Protein 2JG0 (pdb70)

Structure (mmCIF, N/CA/C/O backbone):
data_2JG0
#
_entry.id   2JG0
#
_cell.length_a   49.184
_cell.length_b   101.719
_cell.length_c   102.509
_cell.angle_alpha   90.00
_cell.angle_beta   90.00
_cell.angle_gamma   90.00
#
_symmetry.space_group_name_H-M   'P 21 21 21'
#
loop_
_entity.id
_entity.type
_entity.pdbx_description
1 polymer 'PERIPLASMIC TREHALASE'
2 non-polymer 'N-[(3aS,4R,5S,6S,6aS)-4,5,6-trihydroxy-4-(hydroxymethyl)-4,5,6,6a-tetrahydro-3aH-cyclopenta[d][1,3]thiazol-2-yl]-alpha- D-glucopyranosylamine'
3 water water
#
loop_
_atom_site.group_PDB
_atom_site.id
_atom_site.type_symbol
_atom_site.label_atom_id
_atom_site.label_alt_id
_atom_site.label_comp_id
_atom_site.label_asym_id
_atom_site.label_entity_id
_atom_site.label_seq_id
_atom_site.pdbx_PDB_ins_code
_atom_site.Cartn_x
_atom_site.Cartn_y
_atom_site.Cartn_z
_atom_site.occupancy
_atom_site.B_iso_or_equiv
_atom_site.auth_seq_id
_atom_site.auth_comp_id
_atom_site.auth_asym_id
_atom_site.auth_atom_id
_atom_site.pdbx_PDB_model_num
ATOM 1 N N . PRO A 1 7 ? -0.458 58.170 7.030 1.00 25.05 37 PRO A N 1
ATOM 2 C CA . PRO A 1 7 ? 0.832 58.716 6.596 1.00 24.30 37 PRO A CA 1
ATOM 3 C C . PRO A 1 7 ? 1.357 58.022 5.335 1.00 22.84 37 PRO A C 1
ATOM 4 O O . PRO A 1 7 ? 1.556 56.783 5.353 1.00 23.99 37 PRO A O 1
ATOM 8 N N . GLN A 1 8 ? 1.546 58.779 4.246 1.00 20.37 38 GLN A N 1
ATOM 9 C CA . GLN A 1 8 ? 2.085 58.178 3.015 1.00 17.80 38 GLN A CA 1
ATOM 10 C C . GLN A 1 8 ? 3.590 58.324 3.006 1.00 15.27 38 GLN A C 1
ATOM 11 O O . GLN A 1 8 ? 4.097 59.420 3.201 1.00 14.81 38 GLN A O 1
ATOM 17 N N . PRO A 1 9 ? 4.305 57.227 2.729 1.00 11.80 39 PRO A N 1
ATOM 18 C CA . PRO A 1 9 ? 5.772 57.307 2.728 1.00 10.78 39 PRO A CA 1
ATOM 19 C C . PRO A 1 9 ? 6.252 58.279 1.656 1.00 9.30 39 PRO A C 1
ATOM 20 O O . PRO A 1 9 ? 5.537 58.537 0.694 1.00 8.92 39 PRO A O 1
ATOM 24 N N . PRO A 1 10 ? 7.466 58.827 1.812 1.00 8.62 40 PRO A N 1
ATOM 25 C CA . PRO A 1 10 ? 7.881 59.914 0.942 1.00 8.28 40 PRO A CA 1
ATOM 26 C C . PRO A 1 10 ? 7.913 59.606 -0.553 1.00 7.54 40 PRO A C 1
ATOM 27 O O . PRO A 1 10 ? 7.735 60.504 -1.345 1.00 8.62 40 PRO A O 1
ATOM 31 N N . ASP A 1 11 ? 8.166 58.368 -0.937 1.00 7.68 41 ASP A N 1
ATOM 32 C CA . ASP A 1 11 ? 8.215 58.014 -2.368 1.00 8.14 41 ASP A CA 1
ATOM 33 C C . ASP A 1 11 ? 6.849 58.140 -2.999 1.00 9.17 41 ASP A C 1
ATOM 34 O O . ASP A 1 11 ? 6.746 58.328 -4.206 1.00 10.38 41 ASP A O 1
ATOM 39 N N . ILE A 1 12 ? 5.813 58.016 -2.182 1.00 8.67 42 ILE A N 1
ATOM 40 C CA A ILE A 1 12 ? 4.433 58.162 -2.663 0.50 9.43 42 ILE A CA 1
ATOM 41 C CA B ILE A 1 12 ? 4.428 58.153 -2.643 0.50 9.09 42 ILE A CA 1
ATOM 42 C C . ILE A 1 12 ? 4.006 59.609 -2.524 1.00 9.23 42 ILE A C 1
ATOM 43 O O . ILE A 1 12 ? 3.537 60.206 -3.485 1.00 10.96 42 ILE A O 1
ATOM 52 N N . LEU A 1 13 ? 4.185 60.162 -1.333 1.00 9.68 43 LEU A N 1
ATOM 53 C CA . LEU A 1 13 ? 3.841 61.557 -1.045 1.00 9.67 43 LEU A CA 1
ATOM 54 C C . LEU A 1 13 ? 4.488 62.510 -2.029 1.00 10.74 43 LEU A C 1
ATOM 55 O O . LEU A 1 13 ? 3.857 63.458 -2.488 1.00 11.03 43 LEU A O 1
ATOM 60 N N . LEU A 1 14 ? 5.759 62.262 -2.351 1.00 10.77 44 LEU A N 1
ATOM 61 C CA . LEU A 1 14 ? 6.517 63.197 -3.194 1.00 12.26 44 LEU A CA 1
ATOM 62 C C . LEU A 1 14 ? 6.871 62.625 -4.569 1.00 12.75 44 LEU A C 1
ATOM 63 O O . LEU A 1 14 ? 7.644 63.235 -5.308 1.00 12.79 44 LEU A O 1
ATOM 68 N N . GLY A 1 15 ? 6.260 61.495 -4.909 1.00 13.45 45 GLY A N 1
ATOM 69 C CA . GLY A 1 15 ? 6.406 60.835 -6.201 1.00 14.43 45 GLY A CA 1
ATOM 70 C C . GLY A 1 15 ? 7.638 61.109 -7.034 1.00 14.72 45 GLY A C 1
ATOM 71 O O . GLY A 1 15 ? 8.762 60.834 -6.623 1.00 15.47 45 GLY A O 1
ATOM 72 N N . PRO A 1 16 ? 7.439 61.668 -8.242 1.00 14.30 46 PRO A N 1
ATOM 73 C CA . PRO A 1 16 ? 8.613 61.733 -9.116 1.00 13.95 46 PRO A CA 1
ATOM 74 C C . PRO A 1 16 ? 9.718 62.591 -8.541 1.00 12.74 46 PRO A C 1
ATOM 75 O O . PRO A 1 16 ? 10.911 62.377 -8.814 1.00 13.23 46 PRO A O 1
ATOM 79 N N . LEU A 1 17 ? 9.360 63.577 -7.735 1.00 10.83 47 LEU A N 1
ATOM 80 C CA . LEU A 1 17 ? 10.373 64.456 -7.185 1.00 10.21 47 LEU A CA 1
ATOM 81 C C . LEU A 1 17 ? 11.248 63.652 -6.217 1.00 9.07 47 LEU A C 1
ATOM 82 O O . LEU A 1 17 ? 12.456 63.811 -6.196 1.00 9.99 47 LEU A O 1
ATOM 87 N N . PHE A 1 18 ? 10.628 62.803 -5.410 1.00 8.34 48 PHE A N 1
ATOM 88 C CA . PHE A 1 18 ? 11.393 61.993 -4.472 1.00 8.24 48 PHE A CA 1
ATOM 89 C C . PHE A 1 18 ? 12.418 61.129 -5.200 1.00 7.72 48 PHE A C 1
ATOM 90 O O . PHE A 1 18 ? 13.605 61.121 -4.845 1.00 7.64 48 PHE A O 1
ATOM 98 N N . ASN A 1 19 ? 11.947 60.384 -6.198 1.00 8.38 49 ASN A N 1
ATOM 99 C CA . ASN A 1 19 ? 12.810 59.542 -7.001 1.00 8.56 49 ASN A CA 1
ATOM 100 C C . ASN A 1 19 ? 13.948 60.392 -7.596 1.00 8.34 49 ASN A C 1
ATOM 101 O O . ASN A 1 19 ? 15.129 60.007 -7.573 1.00 9.05 49 ASN A O 1
ATOM 106 N N . ASP A 1 20 ? 13.611 61.548 -8.141 1.00 8.89 50 ASP A N 1
ATOM 107 C CA . ASP A 1 20 ? 14.614 62.363 -8.803 1.00 9.27 50 ASP A CA 1
ATOM 108 C C . ASP A 1 20 ? 15.684 62.876 -7.848 1.00 8.67 50 ASP A C 1
ATOM 109 O O . ASP A 1 20 ? 16.861 62.855 -8.180 1.00 9.04 50 ASP A O 1
ATOM 114 N N . VAL A 1 21 ? 15.284 63.296 -6.642 1.00 8.73 51 VAL A N 1
ATOM 115 C CA . VAL A 1 21 ? 16.220 63.829 -5.651 1.00 8.01 51 VAL A CA 1
ATOM 116 C C . VAL A 1 21 ? 17.143 62.721 -5.132 1.00 7.61 51 VAL A C 1
ATOM 117 O O . VAL A 1 21 ? 18.355 62.912 -4.978 1.00 8.64 51 VAL A O 1
ATOM 121 N N . GLN A 1 22 ? 16.557 61.565 -4.855 1.00 7.38 52 GLN A N 1
ATOM 122 C CA . GLN A 1 22 ? 17.335 60.432 -4.424 1.00 6.54 52 GLN A CA 1
ATOM 123 C C . GLN A 1 22 ? 18.330 60.021 -5.493 1.00 7.59 52 GLN A C 1
ATOM 124 O O . GLN A 1 22 ? 19.547 59.912 -5.230 1.00 7.75 52 GLN A O 1
ATOM 130 N N . ASN A 1 23 ? 17.832 59.852 -6.711 1.00 8.11 53 ASN A N 1
ATOM 131 C CA . ASN A 1 23 ? 18.678 59.386 -7.805 1.00 8.73 53 ASN A CA 1
ATOM 132 C C . ASN A 1 23 ? 19.789 60.371 -8.113 1.00 8.26 53 ASN A C 1
ATOM 133 O O . ASN A 1 23 ? 20.852 59.961 -8.572 1.00 8.88 53 ASN A O 1
ATOM 138 N N . ALA A 1 24 ? 19.544 61.658 -7.872 1.00 8.67 54 ALA A N 1
ATOM 139 C CA . ALA A 1 24 ? 20.567 62.706 -8.077 1.00 8.90 54 ALA A CA 1
ATOM 140 C C . ALA A 1 24 ? 21.701 62.629 -7.044 1.00 9.42 54 ALA A C 1
ATOM 141 O O . ALA A 1 24 ? 22.744 63.262 -7.194 1.00 9.99 54 ALA A O 1
ATOM 143 N N . LYS A 1 25 ? 21.470 61.889 -5.966 1.00 10.06 55 LYS A N 1
ATOM 144 C CA . LYS A 1 25 ? 22.459 61.741 -4.884 1.00 11.13 55 LYS A CA 1
ATOM 145 C C . LYS A 1 25 ? 22.950 63.123 -4.392 1.00 10.86 55 LYS A C 1
ATOM 146 O O . LYS A 1 25 ? 24.142 63.356 -4.185 1.00 12.08 55 LYS A O 1
ATOM 152 N N . LEU A 1 26 ? 22.010 64.040 -4.225 1.00 10.76 56 LEU A N 1
ATOM 153 C CA . LEU A 1 26 ? 22.328 65.368 -3.689 1.00 11.09 56 LEU A CA 1
ATOM 154 C C . LEU A 1 26 ? 22.914 65.288 -2.292 1.00 11.57 56 LEU A C 1
ATOM 155 O O . LEU A 1 26 ? 23.684 66.149 -1.888 1.00 12.26 56 LEU A O 1
ATOM 160 N N . PHE A 1 27 ? 22.483 64.273 -1.547 1.00 10.73 57 PHE A N 1
ATOM 161 C CA . PHE A 1 27 ? 22.938 64.060 -0.196 1.00 11.08 57 PHE A CA 1
ATOM 162 C C . PHE A 1 27 ? 23.635 62.719 -0.090 1.00 10.93 57 PHE A C 1
ATOM 163 O O . PHE A 1 27 ? 23.195 61.742 -0.673 1.00 10.42 57 PHE A O 1
ATOM 171 N N . PRO A 1 28 ? 24.719 62.664 0.682 1.00 11.58 58 PRO A N 1
ATOM 172 C CA . PRO A 1 28 ? 25.504 61.432 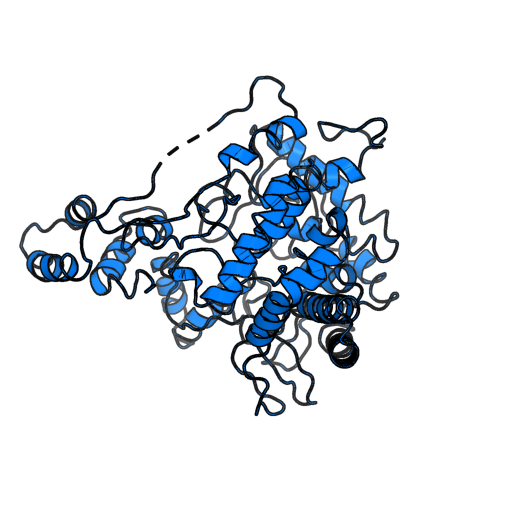0.743 1.00 10.94 58 PRO A CA 1
ATOM 173 C C . PRO A 1 28 ? 24.839 60.226 1.426 1.00 10.94 58 PRO A C 1
ATOM 174 O O . PRO A 1 28 ? 25.270 59.079 1.206 1.00 12.79 58 PRO A O 1
ATOM 178 N N . ASP A 1 29 ? 23.785 60.478 2.191 1.00 8.52 59 ASP A N 1
ATOM 179 C CA . ASP A 1 29 ? 22.988 59.429 2.807 1.00 7.25 59 ASP A CA 1
ATOM 180 C C . ASP A 1 29 ? 21.602 59.523 2.196 1.00 6.54 59 ASP A C 1
ATOM 181 O O . ASP A 1 29 ? 20.986 60.598 2.223 1.00 6.75 59 ASP A O 1
ATOM 186 N N . GLN A 1 30 ? 21.097 58.423 1.646 1.00 6.26 60 GLN A N 1
ATOM 187 C CA . GLN A 1 30 ? 19.734 58.396 1.108 1.00 5.84 60 GLN A CA 1
ATOM 188 C C . GLN A 1 30 ? 18.702 58.614 2.213 1.00 5.61 60 GLN A C 1
ATOM 189 O O . GLN A 1 30 ? 17.618 59.032 1.943 1.00 6.84 60 GLN A O 1
ATOM 195 N N . LYS A 1 31 ? 19.059 58.379 3.470 1.00 5.34 61 LYS A N 1
ATOM 196 C CA . LYS A 1 31 ? 18.081 58.609 4.524 1.00 6.52 61 LYS A CA 1
ATOM 197 C C . LYS A 1 31 ? 17.791 60.094 4.706 1.00 6.65 61 LYS A C 1
ATOM 198 O O . LYS A 1 31 ? 16.743 60.458 5.237 1.00 7.16 61 LYS A O 1
ATOM 204 N N . THR A 1 32 ? 18.727 60.947 4.290 1.00 6.49 62 THR A N 1
ATOM 205 C CA . THR A 1 32 ? 18.588 62.352 4.547 1.00 6.91 62 THR A CA 1
ATOM 206 C C . THR A 1 32 ? 17.330 62.907 3.910 1.00 6.99 62 THR A C 1
ATOM 207 O O . THR A 1 32 ? 16.527 63.551 4.580 1.00 8.20 62 THR A O 1
ATOM 211 N N . PHE A 1 33 ? 17.153 62.649 2.619 1.00 7.45 63 PHE A N 1
ATOM 212 C CA . PHE A 1 33 ? 15.981 63.214 1.965 1.00 6.91 63 PHE A CA 1
ATOM 213 C C . PHE A 1 33 ? 14.707 62.470 2.391 1.00 7.31 63 PHE A C 1
ATOM 214 O O . PHE A 1 33 ? 13.646 63.068 2.444 1.00 7.98 63 PHE A O 1
ATOM 222 N N . ALA A 1 34 ? 14.812 61.176 2.714 1.00 7.09 64 ALA A N 1
ATOM 223 C CA . ALA A 1 34 ? 13.657 60.467 3.297 1.00 7.13 64 ALA A CA 1
ATOM 224 C C . ALA A 1 34 ? 13.099 61.151 4.564 1.00 7.23 64 ALA A C 1
ATOM 225 O O . ALA A 1 34 ? 11.901 61.024 4.868 1.00 8.02 64 ALA A O 1
ATOM 227 N N . ASP A 1 35 ? 13.965 61.885 5.270 1.00 8.12 65 ASP A N 1
ATOM 228 C CA . ASP A 1 35 ? 13.601 62.627 6.470 1.00 8.23 65 ASP A CA 1
ATOM 229 C C . ASP A 1 35 ? 13.385 64.113 6.218 1.00 9.05 65 ASP A C 1
ATOM 230 O O . ASP A 1 35 ? 13.224 64.876 7.163 1.00 9.15 65 ASP A O 1
ATOM 235 N N . ALA A 1 36 ? 13.328 64.515 4.956 1.00 9.75 66 ALA A N 1
ATOM 236 C CA . ALA A 1 36 ? 13.067 65.918 4.647 1.00 10.98 66 ALA A CA 1
ATOM 237 C C . ALA A 1 36 ? 11.604 66.267 4.966 1.00 11.63 66 ALA A C 1
ATOM 238 O O . ALA A 1 36 ? 10.702 65.442 4.809 1.00 12.78 66 ALA A O 1
ATOM 240 N N . VAL A 1 37 ? 11.369 67.479 5.443 1.00 11.83 67 VAL A N 1
ATOM 241 C CA . VAL A 1 37 ? 10.008 67.926 5.684 1.00 12.18 67 VAL A CA 1
ATOM 242 C C . VAL A 1 37 ? 9.612 68.956 4.637 1.00 12.05 67 VAL A C 1
ATOM 243 O O . VAL A 1 37 ? 10.247 70.009 4.548 1.00 12.19 67 VAL A O 1
ATOM 247 N N . PRO A 1 38 ? 8.560 68.653 3.859 1.00 13.17 68 PRO A N 1
ATOM 248 C CA . PRO A 1 38 ? 8.097 69.642 2.886 1.00 13.66 68 PRO A CA 1
ATOM 249 C C . PRO A 1 38 ? 7.676 70.942 3.579 1.00 14.48 68 PRO A C 1
ATOM 250 O O . PRO A 1 38 ? 7.018 70.907 4.613 1.00 14.76 68 PRO A O 1
ATOM 254 N N . ASN A 1 39 ? 8.064 72.068 2.994 1.00 15.15 69 ASN A N 1
ATOM 255 C CA . ASN A 1 39 ? 7.714 73.392 3.523 1.00 16.30 69 ASN A CA 1
ATOM 256 C C . ASN A 1 39 ? 6.294 73.843 3.146 1.00 16.90 69 ASN A C 1
ATOM 257 O O . ASN A 1 39 ? 5.801 74.881 3.635 1.00 18.55 69 ASN A O 1
ATOM 262 N N . SER A 1 40 ? 5.648 73.087 2.270 1.00 16.25 70 SER A N 1
ATOM 263 C CA . SER A 1 40 ? 4.284 73.368 1.850 1.00 16.44 70 SER A CA 1
ATOM 264 C C . SER A 1 40 ? 3.664 72.096 1.302 1.00 15.81 70 SER A C 1
ATOM 265 O O . SER A 1 40 ? 4.335 71.052 1.221 1.00 15.30 70 SER A O 1
ATOM 268 N N . ASP A 1 41 ? 2.395 72.169 0.930 1.00 15.68 71 ASP A N 1
ATOM 269 C CA . ASP A 1 41 ? 1.639 71.017 0.481 1.00 16.36 71 ASP A CA 1
ATOM 270 C C . ASP A 1 41 ? 2.397 70.328 -0.641 1.00 15.43 71 ASP A C 1
ATOM 271 O O . ASP A 1 41 ? 2.672 70.940 -1.670 1.00 15.18 71 ASP A O 1
ATOM 276 N N . PRO A 1 42 ? 2.733 69.050 -0.451 1.00 14.65 72 PRO A N 1
ATOM 277 C CA . PRO A 1 42 ? 3.379 68.312 -1.519 1.00 14.68 72 PRO A CA 1
ATOM 278 C C . PRO A 1 42 ? 2.704 68.440 -2.882 1.00 14.68 72 PRO A C 1
ATOM 279 O O . PRO A 1 42 ? 3.399 68.461 -3.884 1.00 14.56 72 PRO A O 1
ATOM 283 N N . LEU A 1 43 ? 1.377 68.497 -2.940 1.00 15.01 73 LEU A N 1
ATOM 284 C CA . LEU A 1 43 ? 0.702 68.643 -4.244 1.00 16.30 73 LEU A CA 1
ATOM 285 C C . LEU A 1 43 ? 1.139 69.926 -4.956 1.00 16.57 73 LEU A C 1
ATOM 286 O O . LEU A 1 43 ? 1.316 69.931 -6.174 1.00 16.29 73 LEU A O 1
ATOM 291 N N A MET A 1 44 ? 1.301 71.005 -4.188 0.50 16.76 74 MET A N 1
ATOM 292 N N B MET A 1 44 ? 1.339 70.996 -4.197 0.50 16.34 74 MET A N 1
ATOM 293 C CA A MET A 1 44 ? 1.766 72.291 -4.723 0.50 17.37 74 MET A CA 1
ATOM 294 C CA B MET A 1 44 ? 1.758 72.278 -4.761 0.50 16.41 74 MET A CA 1
ATOM 295 C C A MET A 1 44 ? 3.204 72.157 -5.200 0.50 15.85 74 MET A C 1
ATOM 296 C C B MET A 1 44 ? 3.241 72.270 -5.137 0.50 15.51 74 MET A C 1
ATOM 297 O O A MET A 1 44 ? 3.531 72.578 -6.307 0.50 15.32 74 MET A O 1
ATOM 298 O O B MET A 1 44 ? 3.649 72.921 -6.096 0.50 15.18 74 MET A O 1
ATOM 307 N N . ILE A 1 45 ? 4.054 71.549 -4.368 1.00 14.93 75 ILE A N 1
ATOM 308 C CA . ILE A 1 45 ? 5.474 71.398 -4.702 1.00 13.59 75 ILE A CA 1
ATOM 309 C C . ILE A 1 45 ? 5.636 70.585 -5.994 1.00 12.55 75 ILE A C 1
ATOM 310 O O . ILE A 1 45 ? 6.392 70.964 -6.895 1.00 12.29 75 ILE A O 1
ATOM 315 N N . LEU A 1 46 ? 4.879 69.499 -6.102 1.00 12.53 76 LEU A N 1
ATOM 316 C CA . LEU A 1 46 ? 4.956 68.633 -7.268 1.00 13.23 76 LEU A CA 1
ATOM 317 C C . LEU A 1 46 ? 4.510 69.378 -8.534 1.00 13.06 76 LEU A C 1
ATOM 318 O O . LEU A 1 46 ? 5.084 69.182 -9.609 1.00 13.50 76 LEU A O 1
ATOM 323 N N . ALA A 1 47 ? 3.474 70.210 -8.424 1.00 13.46 77 ALA A N 1
ATOM 324 C CA . ALA A 1 47 ? 2.985 70.926 -9.605 1.00 13.29 77 ALA A CA 1
ATOM 325 C C . ALA A 1 47 ? 4.038 71.951 -10.041 1.00 13.51 77 ALA A C 1
ATOM 326 O O . ALA A 1 47 ? 4.298 72.140 -11.240 1.00 14.07 77 ALA A O 1
ATOM 328 N N . ASP A 1 48 ? 4.641 72.617 -9.068 1.00 13.58 78 ASP A N 1
ATOM 329 C CA . ASP A 1 48 ? 5.685 73.584 -9.326 1.00 14.34 78 ASP A CA 1
ATOM 330 C C . ASP A 1 48 ? 6.854 72.873 -9.994 1.00 14.00 78 ASP A C 1
ATOM 331 O O . ASP A 1 48 ? 7.361 73.290 -11.031 1.00 14.67 78 ASP A O 1
ATOM 336 N N . TYR A 1 49 ? 7.288 71.777 -9.394 1.00 13.67 79 TYR A N 1
ATOM 337 C CA . TYR A 1 49 ? 8.378 70.984 -9.973 1.00 13.01 79 TYR A CA 1
ATOM 338 C C . TYR A 1 49 ? 8.082 70.581 -11.429 1.00 13.73 79 TYR A C 1
ATOM 339 O O . TYR A 1 49 ? 8.951 70.656 -12.304 1.00 14.07 79 TYR A O 1
ATOM 348 N N . ARG A 1 50 ? 6.861 70.155 -11.700 1.00 13.71 80 ARG A N 1
ATOM 349 C CA . ARG A 1 50 ? 6.491 69.728 -13.058 1.00 13.55 80 ARG A CA 1
ATOM 350 C C . ARG A 1 50 ? 6.693 70.862 -14.043 1.00 14.43 80 ARG A C 1
ATOM 351 O O . ARG A 1 50 ? 7.087 70.624 -15.184 1.00 13.82 80 ARG A O 1
ATOM 359 N N . MET A 1 51 ? 6.424 72.086 -13.595 1.00 14.80 81 MET A N 1
ATOM 360 C CA . MET A 1 51 ? 6.560 73.280 -14.452 1.00 16.17 81 MET A CA 1
ATOM 361 C C . MET A 1 51 ? 8.007 73.634 -14.656 1.00 16.45 81 MET A C 1
ATOM 362 O O . MET A 1 51 ? 8.374 74.098 -15.728 1.00 17.73 81 MET A O 1
ATOM 367 N N . GLN A 1 52 ? 8.838 73.432 -13.632 1.00 16.40 82 GLN A N 1
ATOM 368 C CA . GLN A 1 52 ? 10.204 73.929 -13.678 1.00 16.29 82 GLN A CA 1
ATOM 369 C C . GLN A 1 52 ? 11.201 72.925 -14.221 1.00 16.11 82 GLN A C 1
ATOM 370 O O . GLN A 1 52 ? 12.207 73.331 -14.804 1.00 16.33 82 GLN A O 1
ATOM 376 N N . GLN A 1 53 ? 10.939 71.636 -14.046 1.00 16.19 83 GLN A N 1
ATOM 377 C CA . GLN A 1 53 ? 11.992 70.632 -14.198 1.00 16.40 83 GLN A CA 1
ATOM 378 C C . GLN A 1 53 ? 12.632 70.576 -15.590 1.00 16.96 83 GLN A C 1
ATOM 379 O O . GLN A 1 53 ? 13.822 70.302 -15.701 1.00 16.39 83 GLN A O 1
ATOM 385 N N . ASN A 1 54 ? 11.833 70.820 -16.630 1.00 17.70 84 ASN A N 1
ATOM 386 C CA . ASN A 1 54 ? 12.313 70.809 -18.012 1.00 18.69 84 ASN A CA 1
ATOM 387 C C . ASN A 1 54 ? 12.694 72.201 -18.517 1.00 19.34 84 ASN A C 1
ATOM 388 O O . ASN A 1 54 ? 12.993 72.370 -19.708 1.00 19.59 84 ASN A O 1
ATOM 393 N N . GLN A 1 55 ? 12.682 73.210 -17.648 1.00 19.57 85 GLN A N 1
ATOM 394 C CA . GLN A 1 55 ? 13.004 74.577 -18.079 1.00 21.21 85 GLN A CA 1
ATOM 395 C C . GLN A 1 55 ? 14.514 74.754 -18.114 1.00 21.85 85 GLN A C 1
ATOM 396 O O . GLN A 1 55 ? 15.238 74.138 -17.322 1.00 21.68 85 GLN A O 1
ATOM 402 N N . SER A 1 56 ? 14.996 75.590 -19.032 1.00 22.59 86 SER A N 1
ATOM 403 C CA . SER A 1 56 ? 16.426 75.814 -19.144 1.00 23.35 86 SER A CA 1
ATOM 404 C C . SER A 1 56 ? 16.956 76.428 -17.856 1.00 23.08 86 SER A C 1
ATOM 405 O O . SER A 1 56 ? 16.342 77.342 -17.304 1.00 23.48 86 SER A O 1
ATOM 408 N N . GLY A 1 57 ? 18.070 75.886 -17.365 1.00 23.06 87 GLY A N 1
ATOM 409 C CA . GLY A 1 57 ? 18.701 76.356 -16.134 1.00 22.38 87 GLY A CA 1
ATOM 410 C C . GLY A 1 57 ? 18.086 75.866 -14.821 1.00 22.28 87 GLY A C 1
ATOM 411 O O . GLY A 1 57 ? 18.489 76.320 -13.749 1.00 23.13 87 GLY A O 1
ATOM 412 N N . PHE A 1 58 ? 17.131 74.940 -14.877 1.00 21.08 88 PHE A N 1
ATOM 413 C CA . PHE A 1 58 ? 16.557 74.421 -13.627 1.00 20.00 88 PHE A CA 1
ATOM 414 C C . PHE A 1 58 ? 17.642 73.774 -12.772 1.00 20.04 88 PHE A C 1
ATOM 415 O O . PHE A 1 58 ? 18.426 72.976 -13.296 1.00 21.00 88 PHE A O 1
ATOM 423 N N . ASP A 1 59 ? 17.675 74.107 -11.478 1.00 19.71 89 ASP A N 1
ATOM 424 C CA . ASP A 1 59 ? 18.623 73.499 -10.528 1.00 19.53 89 ASP A CA 1
ATOM 425 C C . ASP A 1 59 ? 17.903 72.777 -9.385 1.00 17.93 89 ASP A C 1
ATOM 426 O O . ASP A 1 59 ? 17.320 73.420 -8.508 1.00 17.75 89 ASP A O 1
ATOM 431 N N . LEU A 1 60 ? 17.977 71.451 -9.420 1.00 16.63 90 LEU A N 1
ATOM 432 C CA . LEU A 1 60 ? 17.235 70.587 -8.499 1.00 15.70 90 LEU A CA 1
ATOM 433 C C . LEU A 1 60 ? 17.612 70.874 -7.056 1.00 15.59 90 LEU A C 1
ATOM 434 O O . LEU A 1 60 ? 16.756 70.918 -6.162 1.00 14.96 90 LEU A O 1
ATOM 439 N N . ARG A 1 61 ? 18.906 71.052 -6.806 1.00 16.26 91 ARG A N 1
ATOM 440 C CA . ARG A 1 61 ? 19.360 71.289 -5.450 1.00 17.19 91 ARG A CA 1
ATOM 441 C C . ARG A 1 61 ? 18.757 72.572 -4.877 1.00 17.15 91 ARG A C 1
ATOM 442 O O . ARG A 1 61 ? 18.296 72.590 -3.736 1.00 17.08 91 ARG A O 1
ATOM 450 N N . HIS A 1 62 ? 18.747 73.644 -5.674 1.00 17.24 92 HIS A N 1
ATOM 451 C CA . HIS A 1 62 ? 18.124 74.888 -5.224 1.00 17.94 92 HIS A CA 1
ATOM 452 C C . HIS A 1 62 ? 16.621 74.683 -4.977 1.00 16.54 92 HIS A C 1
ATOM 453 O O . HIS A 1 62 ? 16.075 75.169 -3.986 1.00 16.95 92 HIS A O 1
ATOM 460 N N . PHE A 1 63 ? 15.964 73.926 -5.855 1.00 15.63 93 PHE A N 1
ATOM 461 C CA . PHE A 1 63 ? 14.544 73.656 -5.696 1.00 14.80 93 PHE A CA 1
ATOM 462 C C . PHE A 1 63 ? 14.283 72.915 -4.374 1.00 14.94 93 PHE A C 1
ATOM 463 O O . PHE A 1 63 ? 13.349 73.226 -3.631 1.00 15.13 93 PHE A O 1
ATOM 471 N N . VAL A 1 64 ? 15.142 71.949 -4.065 1.00 14.52 94 VAL A N 1
ATOM 472 C CA . VAL A 1 64 ? 15.029 71.243 -2.790 1.00 14.81 94 VAL A CA 1
ATOM 473 C C . VAL A 1 64 ? 15.256 72.166 -1.576 1.00 15.29 94 VAL A C 1
ATOM 474 O O . VAL A 1 64 ? 14.480 72.165 -0.608 1.00 14.89 94 VAL A O 1
ATOM 478 N N . ASN A 1 65 ? 16.303 72.985 -1.642 1.00 16.72 95 ASN A N 1
ATOM 479 C CA . ASN A 1 65 ? 16.608 73.922 -0.542 1.00 18.11 95 ASN A CA 1
ATOM 480 C C . ASN A 1 65 ? 15.460 74.867 -0.225 1.00 17.85 95 ASN A C 1
ATOM 481 O O . ASN A 1 65 ? 15.206 75.171 0.921 1.00 18.59 95 ASN A O 1
ATOM 486 N N . VAL A 1 66 ? 14.757 75.312 -1.257 1.00 17.37 96 VAL A N 1
ATOM 487 C CA A VAL A 1 66 ? 13.585 76.174 -1.123 0.50 17.38 96 VAL A CA 1
ATOM 488 C CA B VAL A 1 66 ? 13.625 76.191 -1.010 0.50 17.53 96 VAL A CA 1
ATOM 489 C C . VAL A 1 66 ? 12.414 75.402 -0.505 1.00 17.13 96 VAL A C 1
ATOM 490 O O . VAL A 1 66 ? 11.744 75.846 0.455 1.00 19.78 96 VAL A O 1
ATOM 497 N N . ASN A 1 67 ? 12.168 74.225 -1.049 1.00 16.22 97 ASN A N 1
ATOM 498 C CA . ASN A 1 67 ? 10.927 73.550 -0.736 1.00 14.77 97 ASN A CA 1
ATOM 499 C C . ASN A 1 67 ? 10.907 72.586 0.469 1.00 14.59 97 ASN A C 1
ATOM 500 O O . ASN A 1 67 ? 9.836 72.134 0.856 1.00 14.05 97 ASN A O 1
ATOM 505 N N . PHE A 1 68 ? 12.064 72.298 1.063 1.00 14.64 98 PHE A N 1
ATOM 506 C CA . PHE A 1 68 ? 12.163 71.313 2.156 1.00 14.50 98 PHE A CA 1
ATOM 507 C C . PHE A 1 68 ? 13.080 71.796 3.258 1.00 14.81 98 PHE A C 1
ATOM 508 O O . PHE A 1 68 ? 14.045 72.507 3.004 1.00 15.23 98 PHE A O 1
ATOM 516 N N . THR A 1 69 ? 12.805 71.326 4.471 1.00 15.37 99 THR A N 1
ATOM 517 C CA . THR A 1 69 ? 13.689 71.474 5.598 1.00 16.00 99 THR A CA 1
ATOM 518 C C . THR A 1 69 ? 14.349 70.124 5.826 1.00 15.67 99 THR A C 1
ATOM 519 O O . THR A 1 69 ? 13.663 69.113 5.959 1.00 14.85 99 THR A O 1
ATOM 523 N N . LEU A 1 70 ? 15.673 70.127 5.867 1.00 16.00 100 LEU A N 1
ATOM 524 C CA . LEU A 1 70 ? 16.453 68.894 5.963 1.00 16.77 100 LEU A CA 1
ATOM 525 C C . LEU A 1 70 ? 16.853 68.661 7.425 1.00 16.77 100 LEU A C 1
ATOM 526 O O . LEU A 1 70 ? 16.915 69.606 8.210 1.00 16.46 100 LEU A O 1
ATOM 531 N N . PRO A 1 71 ? 17.101 67.395 7.810 1.00 17.22 101 PRO A N 1
ATOM 532 C CA . PRO A 1 71 ? 17.464 67.171 9.205 1.00 18.59 101 PRO A CA 1
ATOM 533 C C . PRO A 1 71 ? 18.738 67.894 9.670 1.00 19.91 101 PRO A C 1
ATOM 534 O O . PRO A 1 71 ? 19.675 68.085 8.888 1.00 19.92 101 PRO A O 1
ATOM 538 N N . LYS A 1 72 ? 18.741 68.295 10.942 1.00 21.88 102 LYS A N 1
ATOM 539 C CA . LYS A 1 72 ? 19.834 69.071 11.525 1.00 23.39 102 LYS A CA 1
ATOM 540 C C . LYS A 1 72 ? 21.075 68.216 11.756 1.00 24.22 102 LYS A C 1
ATOM 541 O O . LYS A 1 72 ? 20.981 66.994 11.831 1.00 25.56 102 LYS A O 1
ATOM 543 N N . TYR A 1 77 ? 29.489 65.388 20.854 1.00 27.35 107 TYR A N 1
ATOM 544 C CA . TYR A 1 77 ? 29.917 65.636 22.233 1.00 27.43 107 TYR A CA 1
ATOM 545 C C . TYR A 1 77 ? 31.124 64.823 22.650 1.00 26.39 107 TYR A C 1
ATOM 546 O O . TYR A 1 77 ? 31.374 63.731 22.139 1.00 26.26 107 TYR A O 1
ATOM 555 N N . VAL A 1 78 ? 31.840 65.358 23.629 1.00 25.00 108 VAL A N 1
ATOM 556 C CA . VAL A 1 78 ? 33.042 64.738 24.150 1.00 24.18 108 VAL A CA 1
ATOM 557 C C . VAL A 1 78 ? 32.905 64.655 25.668 1.00 23.34 108 VAL A C 1
ATOM 558 O O . VAL A 1 78 ? 32.507 65.636 26.303 1.00 24.08 108 VAL A O 1
ATOM 562 N N . PRO A 1 79 ? 33.190 63.477 26.256 1.00 21.86 109 PRO A N 1
ATOM 563 C CA . PRO A 1 79 ? 33.087 63.352 27.702 1.00 20.84 109 PRO A CA 1
ATOM 564 C C . PRO A 1 79 ? 34.099 64.250 28.400 1.00 20.30 109 PRO A C 1
ATOM 565 O O . PRO A 1 79 ? 35.177 64.508 27.860 1.00 19.80 109 PRO A O 1
ATOM 569 N N . PRO A 1 80 ? 33.750 64.739 29.590 1.00 19.09 110 PRO A N 1
ATOM 570 C CA . PRO A 1 80 ? 34.766 65.449 30.341 1.00 19.07 110 PRO A CA 1
ATOM 571 C C . PRO A 1 80 ? 35.924 64.530 30.746 1.00 19.07 110 PRO A C 1
ATOM 572 O O . PRO A 1 80 ? 35.799 63.304 30.736 1.00 18.96 110 PRO A O 1
ATOM 576 N N . GLU A 1 81 ? 37.043 65.136 31.098 1.00 19.33 111 GLU A N 1
ATOM 577 C CA . GLU A 1 81 ? 38.268 64.404 31.365 1.00 20.10 111 GLU A CA 1
ATOM 578 C C . GLU A 1 81 ? 38.066 63.346 32.451 1.00 20.26 111 GLU A C 1
ATOM 579 O O . GLU A 1 81 ? 37.589 63.646 33.552 1.00 20.92 111 GLU A O 1
ATOM 582 N N . GLY A 1 82 ? 38.408 62.102 32.111 1.00 20.21 112 GLY A N 1
ATOM 583 C CA . GLY A 1 82 ? 38.321 60.995 33.048 1.00 19.71 112 GLY A CA 1
ATOM 584 C C . GLY A 1 82 ? 36.922 60.483 33.352 1.00 19.17 112 GLY A C 1
ATOM 585 O O . GLY A 1 82 ? 36.733 59.703 34.303 1.00 19.41 112 GLY A O 1
ATOM 586 N N . GLN A 1 83 ? 35.927 60.892 32.562 1.00 17.05 113 GLN A N 1
ATOM 587 C CA . GLN A 1 83 ? 34.582 60.390 32.792 1.00 16.20 113 GLN A CA 1
ATOM 588 C C . GLN A 1 83 ? 34.545 58.882 32.541 1.00 14.13 113 GLN A C 1
ATOM 589 O O . GLN A 1 83 ? 35.032 58.382 31.514 1.00 13.67 113 GLN A O 1
ATOM 595 N N . SER A 1 84 ? 33.986 58.181 33.510 1.00 12.59 114 SER A N 1
ATOM 596 C CA . SER A 1 84 ? 33.896 56.732 33.424 1.00 12.12 114 SER A CA 1
ATOM 597 C C . SER A 1 84 ? 32.893 56.312 32.365 1.00 12.16 114 SER A C 1
ATOM 598 O O . SER A 1 84 ? 32.012 57.076 31.950 1.00 11.67 114 SER A O 1
ATOM 601 N N . LEU A 1 85 ? 33.039 55.064 31.944 1.00 10.82 115 LEU A N 1
ATOM 602 C CA . LEU A 1 85 ? 32.083 54.467 31.022 1.00 10.04 115 LEU A CA 1
ATOM 603 C C . LEU A 1 85 ? 30.644 54.571 31.531 1.00 10.02 115 LEU A C 1
ATOM 604 O O . LEU A 1 85 ? 29.753 55.014 30.803 1.00 9.44 115 LEU A O 1
ATOM 609 N N . ARG A 1 86 ? 30.423 54.190 32.785 1.00 11.09 116 ARG A N 1
ATOM 610 C CA . ARG A 1 86 ? 29.076 54.219 33.355 1.00 11.66 116 ARG A CA 1
ATOM 611 C C . ARG A 1 86 ? 28.510 55.639 33.355 1.00 12.33 116 ARG A C 1
ATOM 612 O O . ARG A 1 86 ? 27.352 55.855 32.956 1.00 10.89 116 ARG A O 1
ATOM 620 N N . GLU A 1 87 ? 29.317 56.585 33.823 1.00 13.42 117 GLU A N 1
ATOM 621 C CA . GLU A 1 87 ? 28.895 57.994 33.881 1.00 15.78 117 GLU A CA 1
ATOM 622 C C . GLU A 1 87 ? 28.561 58.534 32.503 1.00 14.37 117 GLU A C 1
ATOM 623 O O . GLU A 1 87 ? 27.566 59.256 32.339 1.00 14.42 117 GLU A O 1
ATOM 629 N N . HIS A 1 88 ? 29.400 58.205 31.522 1.00 13.20 118 HIS A N 1
ATOM 630 C CA . HIS A 1 88 ? 29.177 58.625 30.137 1.00 12.52 118 HIS A CA 1
ATOM 631 C C . HIS A 1 88 ? 27.832 58.116 29.639 1.00 11.68 118 HIS A C 1
ATOM 632 O O . HIS A 1 88 ? 26.986 58.893 29.134 1.00 11.02 118 HIS A O 1
ATOM 639 N N . ILE A 1 89 ? 27.614 56.813 29.800 1.00 10.65 119 ILE A N 1
ATOM 640 C CA . ILE A 1 89 ? 26.337 56.234 29.425 1.00 9.36 119 ILE A CA 1
ATOM 641 C C . ILE A 1 89 ? 25.148 56.942 30.104 1.00 9.93 119 ILE A C 1
ATOM 642 O O . ILE A 1 89 ? 24.184 57.301 29.448 1.00 9.57 119 ILE A O 1
ATOM 647 N N . ASP A 1 90 ? 25.184 57.121 31.418 1.00 10.59 120 ASP A N 1
ATOM 648 C CA A ASP A 1 90 ? 24.078 57.773 32.138 0.50 11.41 120 ASP A CA 1
ATOM 649 C CA B ASP A 1 90 ? 24.016 57.729 32.077 0.50 10.82 120 ASP A CA 1
ATOM 650 C C . ASP A 1 90 ? 23.833 59.179 31.597 1.00 11.99 120 ASP A C 1
ATOM 651 O O . ASP A 1 90 ? 22.682 59.645 31.431 1.00 12.98 120 ASP A O 1
ATOM 660 N N . GLY A 1 91 ? 24.931 59.865 31.324 1.00 12.80 121 GLY A N 1
ATOM 661 C CA . GLY A 1 91 ? 24.857 61.236 30.853 1.00 13.69 121 GLY A CA 1
ATOM 662 C C . GLY A 1 91 ? 24.317 61.368 29.451 1.00 14.39 121 GLY A C 1
ATOM 663 O O . GLY A 1 91 ? 23.817 62.437 29.084 1.00 16.08 121 GLY A O 1
ATOM 664 N N . LEU A 1 92 ? 24.427 60.309 28.653 1.00 14.41 122 LEU A N 1
ATOM 665 C CA . LEU A 1 92 ? 23.997 60.356 27.258 1.00 14.65 122 LEU A CA 1
ATOM 666 C C . LEU A 1 92 ? 22.509 60.135 27.081 1.00 13.61 122 LEU A C 1
ATOM 667 O O . LEU A 1 92 ? 21.969 60.455 26.030 1.00 14.00 122 LEU A O 1
ATOM 672 N N . TRP A 1 93 ? 21.817 59.579 28.061 1.00 12.71 123 TRP A N 1
ATOM 673 C CA . TRP A 1 93 ? 20.414 59.320 27.831 1.00 12.59 123 TRP A CA 1
ATOM 674 C C . TRP A 1 93 ? 19.645 60.564 27.350 1.00 12.71 123 TRP A C 1
ATOM 675 O O . TRP A 1 93 ? 18.866 60.465 26.418 1.00 12.58 123 TRP A O 1
ATOM 686 N N . PRO A 1 94 ? 19.814 61.724 28.016 1.00 12.92 124 PRO A N 1
ATOM 687 C CA . PRO A 1 94 ? 19.056 62.884 27.542 1.00 13.48 124 PRO A CA 1
ATOM 688 C C . PRO A 1 94 ? 19.421 63.309 26.124 1.00 13.10 124 PRO A C 1
ATOM 689 O O . PRO A 1 94 ? 18.564 63.769 25.382 1.00 13.75 124 PRO A O 1
ATOM 693 N N . VAL A 1 95 ? 20.680 63.127 25.752 1.00 13.48 125 VAL A N 1
ATOM 694 C CA . VAL A 1 95 ? 21.166 63.438 24.417 1.00 13.83 125 VAL A CA 1
ATOM 695 C C . VAL A 1 95 ? 20.471 62.580 23.376 1.00 12.33 125 VAL A C 1
ATOM 696 O O . VAL A 1 95 ? 20.226 63.031 22.258 1.00 12.84 125 VAL A O 1
ATOM 700 N N . LEU A 1 96 ? 20.193 61.330 23.753 1.00 10.71 126 LEU A N 1
ATOM 701 C CA . LEU A 1 96 ? 19.546 60.379 22.842 1.00 9.72 126 LEU A CA 1
ATOM 702 C C . LEU A 1 96 ? 18.034 60.409 22.927 1.00 9.94 126 LEU A C 1
ATOM 703 O O . LEU A 1 96 ? 17.382 59.655 22.247 1.00 9.35 126 LEU A O 1
ATOM 708 N N . THR A 1 97 ? 17.471 61.284 23.751 1.00 9.34 127 THR A N 1
ATOM 709 C CA . THR A 1 97 ? 16.039 61.329 23.973 1.00 10.22 127 THR A CA 1
ATOM 710 C C . THR A 1 97 ? 15.411 62.385 23.085 1.00 10.86 127 THR A C 1
ATOM 711 O O . THR A 1 97 ? 15.942 63.509 22.959 1.00 11.45 127 THR A O 1
ATOM 715 N N . ARG A 1 98 ? 14.274 62.028 22.484 1.00 12.26 128 ARG A N 1
ATOM 716 C CA . ARG A 1 98 ? 13.517 62.910 21.599 1.00 14.59 128 ARG A CA 1
ATOM 717 C C . ARG A 1 98 ? 12.059 62.939 22.062 1.00 15.23 128 ARG A C 1
ATOM 718 O O . ARG A 1 98 ? 11.559 61.979 22.644 1.00 14.47 128 ARG A O 1
ATOM 726 N N . SER A 1 99 ? 11.381 64.066 21.843 1.00 17.32 129 SER A N 1
ATOM 727 C CA . SER A 1 99 ? 9.974 64.253 22.271 1.00 18.55 129 SER A CA 1
ATOM 728 C C . SER A 1 99 ? 9.222 64.845 21.102 1.00 19.84 129 SER A C 1
ATOM 729 O O . SER A 1 99 ? 9.413 66.020 20.831 1.00 20.40 129 SER A O 1
ATOM 732 N N . THR A 1 100 ? 8.429 64.027 20.386 1.00 20.16 130 THR A N 1
ATOM 733 C CA . THR A 1 100 ? 7.631 64.458 19.235 1.00 20.40 130 THR A CA 1
ATOM 734 C C . THR A 1 100 ? 6.193 64.023 19.426 1.00 20.71 130 THR A C 1
ATOM 735 O O . THR A 1 100 ? 5.738 63.061 18.796 1.00 16.78 130 THR A O 1
ATOM 739 N N . GLU A 1 101 ? 5.490 64.740 20.305 1.00 22.28 131 GLU A N 1
ATOM 740 C CA A GLU A 1 101 ? 4.057 64.531 20.526 0.50 23.34 131 GLU A CA 1
ATOM 741 C CA B GLU A 1 101 ? 4.061 64.503 20.516 0.50 23.45 131 GLU A CA 1
ATOM 742 C C . GLU A 1 101 ? 3.266 64.916 19.280 1.00 23.98 131 GLU A C 1
ATOM 743 O O . GLU A 1 101 ? 2.220 64.339 18.992 1.00 24.77 131 GLU A O 1
ATOM 754 N N . ASN A 1 102 ? 3.749 65.942 18.582 1.00 25.50 132 ASN A N 1
ATOM 755 C CA . ASN A 1 102 ? 3.177 66.382 17.316 1.00 26.48 132 ASN A CA 1
ATOM 756 C C . ASN A 1 102 ? 4.333 66.607 16.371 1.00 26.94 132 ASN A C 1
ATOM 757 O O . ASN A 1 102 ? 5.474 66.805 16.805 1.00 27.31 132 ASN A O 1
ATOM 762 N N . THR A 1 103 ? 4.039 66.582 15.081 1.00 27.27 133 THR A N 1
ATOM 763 C CA A THR A 1 103 ? 5.031 66.795 14.037 0.50 27.45 133 THR A CA 1
ATOM 764 C CA B THR A 1 103 ? 5.058 66.877 14.091 0.50 27.68 133 THR A CA 1
ATOM 765 C C . THR A 1 103 ? 4.492 67.839 13.065 1.00 27.55 133 THR A C 1
ATOM 766 O O . THR A 1 103 ? 3.269 68.009 12.961 1.00 28.08 133 THR A O 1
ATOM 773 N N . GLU A 1 104 ? 5.385 68.507 12.337 1.00 27.23 134 GLU A N 1
ATOM 774 C CA . GLU A 1 104 ? 4.936 69.412 11.283 1.00 26.69 134 GLU A CA 1
ATOM 775 C C . GLU A 1 104 ? 4.209 68.593 10.241 1.00 25.19 134 GLU A C 1
ATOM 776 O O . GLU A 1 104 ? 4.370 67.374 10.150 1.00 24.41 134 GLU A O 1
ATOM 782 N N . LYS A 1 105 ? 3.390 69.266 9.448 1.00 23.71 135 LYS A N 1
ATOM 783 C CA . LYS A 1 105 ? 2.645 68.566 8.437 1.00 22.15 135 LYS A CA 1
ATOM 784 C C . LYS A 1 105 ? 3.643 68.003 7.401 1.00 20.01 135 LYS A C 1
ATOM 785 O O . LYS A 1 105 ? 4.667 68.637 7.059 1.00 20.53 135 LYS A O 1
ATOM 788 N N . TRP A 1 106 ? 3.346 66.787 6.972 1.00 17.56 136 TRP A N 1
ATOM 789 C CA . TRP A 1 106 ? 4.073 66.054 5.933 1.00 15.93 136 TRP A CA 1
ATOM 790 C C . TRP A 1 106 ? 5.467 65.557 6.340 1.00 13.90 136 TRP A C 1
ATOM 791 O O . TRP A 1 106 ? 6.217 65.098 5.497 1.00 13.11 136 TRP A O 1
ATOM 802 N N . ASP A 1 107 ? 5.790 65.642 7.630 1.00 12.35 137 ASP A N 1
ATOM 803 C CA . ASP A 1 107 ? 6.991 65.033 8.179 1.00 11.30 137 ASP A CA 1
ATOM 804 C C . 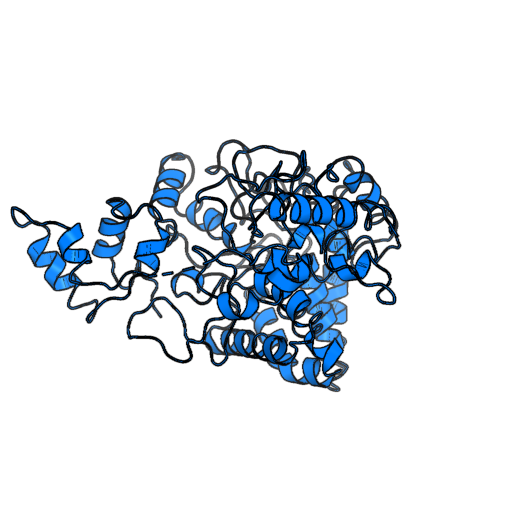ASP A 1 107 ? 6.837 63.541 8.061 1.00 10.06 137 ASP A C 1
ATOM 805 O O . ASP A 1 107 ? 5.765 62.996 8.271 1.00 11.40 137 ASP A O 1
ATOM 810 N N . SER A 1 108 ? 7.927 62.869 7.732 1.00 8.66 138 SER A N 1
ATOM 811 C CA . SER A 1 108 ? 7.920 61.414 7.758 1.00 8.52 138 SER A CA 1
ATOM 812 C C . SER A 1 108 ? 8.015 60.852 9.165 1.00 7.92 138 SER A C 1
ATOM 813 O O . SER A 1 108 ? 7.668 59.690 9.395 1.00 7.48 138 SER A O 1
ATOM 816 N N . LEU A 1 109 ? 8.491 61.660 10.105 1.00 8.24 139 LEU A N 1
ATOM 817 C CA . LEU A 1 109 ? 8.469 61.263 11.525 1.00 8.73 139 LEU A CA 1
ATOM 818 C C . LEU A 1 109 ? 7.042 61.137 12.043 1.00 8.77 139 LEU A C 1
ATOM 819 O O . LEU A 1 109 ? 6.215 62.033 11.817 1.00 11.39 139 LEU A O 1
ATOM 824 N N . LEU A 1 110 ? 6.752 60.005 12.695 1.00 8.18 140 LEU A N 1
ATOM 825 C CA . LEU A 1 110 ? 5.419 59.723 13.220 1.00 8.55 140 LEU A CA 1
ATOM 826 C C . LEU A 1 110 ? 5.332 60.104 14.698 1.00 9.05 140 LEU A C 1
ATOM 827 O O . LEU A 1 110 ? 6.231 59.824 15.455 1.00 9.17 140 LEU A O 1
ATOM 832 N N . PRO A 1 111 ? 4.242 60.766 15.103 1.00 9.61 141 PRO A N 1
ATOM 833 C CA . PRO A 1 111 ? 4.143 61.244 16.475 1.00 9.41 141 PRO A CA 1
ATOM 834 C C . PRO A 1 111 ? 4.032 60.120 17.494 1.00 10.10 141 PRO A C 1
ATOM 835 O O . PRO A 1 111 ? 3.469 59.077 17.196 1.00 10.93 141 PRO A O 1
ATOM 839 N N . LEU A 1 112 ? 4.565 60.345 18.691 1.00 9.39 142 LEU A N 1
ATOM 840 C CA . LEU A 1 112 ? 4.469 59.371 19.777 1.00 9.14 142 LEU A CA 1
ATOM 841 C C . LEU A 1 112 ? 4.052 60.160 21.010 1.00 8.59 142 LEU A C 1
ATOM 842 O O . LEU A 1 112 ? 4.460 61.301 21.161 1.00 8.64 142 LEU A O 1
ATOM 847 N N . PRO A 1 113 ? 3.268 59.550 21.895 1.00 9.40 143 PRO A N 1
ATOM 848 C CA . PRO A 1 113 ? 2.783 60.322 23.053 1.00 9.09 143 PRO A CA 1
ATOM 849 C C . PRO A 1 113 ? 3.808 60.668 24.151 1.00 9.77 143 PRO A C 1
ATOM 850 O O . PRO A 1 113 ? 3.616 61.657 24.866 1.00 11.47 143 PRO A O 1
ATOM 854 N N . GLU A 1 114 ? 4.880 59.884 24.264 1.00 9.22 144 GLU A N 1
ATOM 855 C CA . GLU A 1 114 ? 5.887 60.112 25.300 1.00 9.80 144 GLU A CA 1
ATOM 856 C C . GLU A 1 114 ? 7.282 60.236 24.700 1.00 9.86 144 GLU A C 1
ATOM 857 O O . GLU A 1 114 ? 7.499 59.841 23.559 1.00 8.38 144 GLU A O 1
ATOM 863 N N . PRO A 1 115 ? 8.219 60.830 25.449 1.00 10.20 145 PRO A N 1
ATOM 864 C CA . PRO A 1 115 ? 9.593 60.923 24.967 1.00 9.95 145 PRO A CA 1
ATOM 865 C C . PRO A 1 115 ? 10.164 59.511 24.761 1.00 9.26 145 PRO A C 1
ATOM 866 O O . PRO A 1 115 ? 9.686 58.563 25.383 1.00 9.80 145 PRO A O 1
ATOM 870 N N . TYR A 1 116 ? 11.170 59.414 23.906 1.00 8.55 146 TYR A N 1
ATOM 871 C CA . TYR A 1 116 ? 11.787 58.139 23.568 1.00 8.19 146 TYR A CA 1
ATOM 872 C C . TYR A 1 116 ? 13.263 58.277 23.306 1.00 8.01 146 TYR A C 1
ATOM 873 O O . TYR A 1 116 ? 13.737 59.345 22.941 1.00 9.17 146 TYR A O 1
ATOM 882 N N . VAL A 1 117 ? 13.984 57.179 23.490 1.00 7.27 147 VAL A N 1
ATOM 883 C CA . VAL A 1 117 ? 15.414 57.121 23.207 1.00 7.58 147 VAL A CA 1
ATOM 884 C C . VAL A 1 117 ? 15.610 56.567 21.816 1.00 7.83 147 VAL A C 1
ATOM 885 O O . VAL A 1 117 ? 15.016 55.542 21.479 1.00 8.23 147 VAL A O 1
ATOM 889 N N . VAL A 1 118 ? 16.430 57.247 21.025 1.00 6.89 148 VAL A N 1
ATOM 890 C CA . VAL A 1 118 ? 16.774 56.835 19.676 1.00 6.77 148 VAL A CA 1
ATOM 891 C C . VAL A 1 118 ? 18.187 56.255 19.708 1.00 6.92 148 VAL A C 1
ATOM 892 O O . VAL A 1 118 ? 18.945 56.508 20.655 1.00 7.05 148 VAL A O 1
ATOM 896 N N . PRO A 1 119 ? 18.562 55.445 18.701 1.00 5.65 149 PRO A N 1
ATOM 897 C CA . PRO A 1 119 ? 19.908 54.824 18.767 1.00 5.68 149 PRO A CA 1
ATOM 898 C C . PRO A 1 119 ? 21.055 55.799 18.711 1.00 6.46 149 PRO A C 1
ATOM 899 O O . PRO A 1 119 ? 22.037 55.600 19.405 1.00 5.85 149 PRO A O 1
ATOM 903 N N . GLY A 1 120 ? 20.952 56.845 17.888 1.00 6.59 150 GLY A N 1
ATOM 904 C CA . GLY A 1 120 ? 22.074 57.773 17.685 1.00 6.71 150 GLY A CA 1
ATOM 905 C C . GLY A 1 120 ? 22.365 58.002 16.214 1.00 6.82 150 GLY A C 1
ATOM 906 O O . GLY A 1 120 ? 21.986 57.203 15.345 1.00 7.12 150 GLY A O 1
ATOM 907 N N . GLY A 1 121 ? 23.060 59.092 15.927 1.00 6.93 151 GLY A N 1
ATOM 908 C CA . GLY A 1 121 ? 23.555 59.321 14.575 1.00 6.50 151 GLY A CA 1
ATOM 909 C C . GLY A 1 121 ? 22.412 59.498 13.598 1.00 7.49 151 GLY A C 1
ATOM 910 O O . GLY A 1 121 ? 21.449 60.218 13.883 1.00 8.07 151 GLY A O 1
ATOM 911 N N . ARG A 1 122 ? 22.506 58.825 12.458 1.00 6.56 152 ARG A N 1
ATOM 912 C CA . ARG A 1 122 ? 21.460 58.912 11.439 1.00 5.85 152 ARG A CA 1
ATOM 913 C C . ARG A 1 122 ? 20.118 58.325 11.898 1.00 6.27 152 ARG A C 1
ATOM 914 O O . ARG A 1 122 ? 19.099 58.503 11.223 1.00 6.89 152 ARG A O 1
ATOM 922 N N . PHE A 1 123 ? 20.131 57.592 13.008 1.00 5.62 153 PHE A N 1
ATOM 923 C CA . PHE A 1 123 ? 18.936 56.950 13.515 1.00 5.96 153 PHE A CA 1
ATOM 924 C C . PHE A 1 123 ? 18.296 57.927 14.474 1.00 6.95 153 PHE A C 1
ATOM 925 O O . PHE A 1 123 ? 18.592 57.947 15.690 1.00 9.04 153 PHE A O 1
ATOM 933 N N . ARG A 1 124 ? 17.434 58.744 13.882 1.00 8.24 154 ARG A N 1
ATOM 934 C CA . ARG A 1 124 ? 16.815 59.892 14.559 1.00 9.62 154 ARG A CA 1
ATOM 935 C C . ARG A 1 124 ? 15.320 59.648 14.740 1.00 8.54 154 ARG A C 1
ATOM 936 O O . ARG A 1 124 ? 14.500 60.527 14.634 1.00 10.52 154 ARG A O 1
ATOM 944 N N . GLU A 1 125 ? 15.004 58.411 15.083 1.00 6.04 155 GLU A N 1
ATOM 945 C CA . GLU A 1 125 ? 13.663 57.965 15.363 1.00 5.84 155 GLU A CA 1
ATOM 946 C C . GLU A 1 125 ? 13.827 56.745 16.258 1.00 5.62 155 GLU A C 1
ATOM 947 O O . GLU A 1 125 ? 14.921 56.205 16.372 1.00 5.78 155 GLU A O 1
ATOM 953 N N . VAL A 1 126 ? 12.747 56.328 16.909 1.00 6.01 156 VAL A N 1
ATOM 954 C CA . VAL A 1 126 ? 12.788 55.157 17.761 1.00 6.51 156 VAL A CA 1
ATOM 955 C C . VAL A 1 126 ? 12.813 53.938 16.864 1.00 6.49 156 VAL A C 1
ATOM 956 O O . VAL A 1 126 ? 12.253 53.968 15.772 1.00 7.60 156 VAL A O 1
ATOM 960 N N . TYR A 1 127 ? 13.483 52.890 17.331 1.00 5.70 157 TYR A N 1
ATOM 961 C CA . TYR A 1 127 ? 13.532 51.586 16.655 1.00 5.42 157 TYR A CA 1
ATOM 962 C C . TYR A 1 127 ? 12.972 50.541 17.572 1.00 5.50 157 TYR A C 1
ATOM 963 O O . TYR A 1 127 ? 13.090 50.629 18.803 1.00 7.38 157 TYR A O 1
ATOM 972 N N . TYR A 1 128 ? 12.349 49.545 16.983 1.00 5.05 158 TYR A N 1
ATOM 973 C CA . TYR A 1 128 ? 11.641 48.546 17.759 1.00 4.50 158 TYR A CA 1
ATOM 974 C C . TYR A 1 128 ? 12.599 47.694 18.607 1.00 4.29 158 TYR A C 1
ATOM 975 O O . TYR A 1 128 ? 12.614 47.833 19.810 1.00 4.23 158 TYR A O 1
ATOM 984 N N . TRP A 1 129 ? 13.384 46.791 18.018 1.00 4.58 159 TRP A N 1
ATOM 985 C CA . TRP A 1 129 ? 14.126 45.881 18.892 1.00 4.25 159 TRP A CA 1
ATOM 986 C C . TRP A 1 129 ? 15.220 46.592 19.664 1.00 3.99 159 TRP A C 1
ATOM 987 O O . TRP A 1 129 ? 15.479 46.241 20.800 1.00 4.10 159 TRP A O 1
ATOM 998 N N . ASP A 1 130 ? 15.781 47.661 19.091 1.00 4.29 160 ASP A N 1
ATOM 999 C CA . ASP A 1 130 ? 16.816 48.422 19.829 1.00 4.27 160 ASP A CA 1
ATOM 1000 C C . ASP A 1 130 ? 16.292 48.866 21.164 1.00 3.96 160 ASP A C 1
ATOM 1001 O O . ASP A 1 130 ? 17.040 48.919 22.149 1.00 4.30 160 ASP A O 1
ATOM 1006 N N . SER A 1 131 ? 15.026 49.277 21.152 1.00 3.69 161 SER A N 1
ATOM 1007 C CA . SER A 1 131 ? 14.474 49.847 22.350 1.00 3.88 161 SER A CA 1
ATOM 1008 C C . SER A 1 131 ? 14.463 48.900 23.522 1.00 3.67 161 SER A C 1
ATOM 1009 O O . SER A 1 131 ? 14.576 49.326 24.664 1.00 4.08 161 SER A O 1
ATOM 1012 N N . TYR A 1 132 ? 14.282 47.610 23.268 1.00 3.37 162 TYR A N 1
ATOM 1013 C CA . TYR A 1 132 ? 14.279 46.632 24.374 1.00 4.47 162 TYR A CA 1
ATOM 1014 C C . TYR A 1 132 ? 15.597 46.679 25.088 1.00 4.54 162 TYR A C 1
ATOM 1015 O O . TYR A 1 132 ? 15.655 46.742 26.312 1.00 4.37 162 TYR A O 1
ATOM 1024 N N . PHE A 1 133 ? 16.674 46.642 24.319 1.00 5.49 163 PHE A N 1
ATOM 1025 C CA . PHE A 1 133 ? 17.995 46.540 24.914 1.00 6.39 163 PHE A CA 1
ATOM 1026 C C . PHE A 1 133 ? 18.365 47.888 25.545 1.00 6.40 163 PHE A C 1
ATOM 1027 O O . PHE A 1 133 ? 19.062 47.963 26.565 1.00 7.84 163 PHE A O 1
ATOM 1035 N N . THR A 1 134 ? 17.886 48.981 24.956 1.00 6.31 164 THR A N 1
ATOM 1036 C CA . THR A 1 134 ? 18.038 50.310 25.527 1.00 7.83 164 THR A CA 1
ATOM 1037 C C . THR A 1 134 ? 17.278 50.385 26.868 1.00 7.31 164 THR A C 1
ATOM 1038 O O . THR A 1 134 ? 17.810 50.889 27.885 1.00 9.75 164 THR A O 1
ATOM 1042 N N . MET A 1 135 ? 16.050 49.857 26.869 1.00 6.94 165 MET A N 1
ATOM 1043 C CA . MET A 1 135 ? 15.216 49.814 28.076 1.00 7.28 165 MET A CA 1
ATOM 1044 C C . MET A 1 135 ? 15.850 48.984 29.206 1.00 7.61 165 MET A C 1
ATOM 1045 O O . MET A 1 135 ? 15.699 49.321 30.377 1.00 8.57 165 MET A O 1
ATOM 1050 N N . LEU A 1 136 ? 16.530 47.893 28.873 1.00 7.99 166 LEU A N 1
ATOM 1051 C CA . LEU A 1 136 ? 17.241 47.123 29.900 1.00 8.55 166 LEU A CA 1
ATOM 1052 C C . LEU A 1 136 ? 18.229 48.017 30.658 1.00 9.23 166 LEU A C 1
ATOM 1053 O O . LEU A 1 136 ? 18.343 47.911 31.881 1.00 9.10 166 LEU A O 1
ATOM 1058 N N . GLY A 1 137 ? 18.934 48.887 29.937 1.00 8.99 167 GLY A N 1
ATOM 1059 C CA . GLY A 1 137 ? 19.863 49.849 30.536 1.00 9.95 167 GLY A CA 1
ATOM 1060 C C . GLY A 1 137 ? 19.156 50.918 31.339 1.00 9.99 167 GLY A C 1
ATOM 1061 O O . GLY A 1 137 ? 19.602 51.287 32.435 1.00 11.07 167 GLY A O 1
ATOM 1062 N N . LEU A 1 138 ? 18.066 51.442 30.795 1.00 10.01 168 LEU A N 1
ATOM 1063 C CA . LEU A 1 138 ? 17.298 52.485 31.485 1.00 10.03 168 LEU A CA 1
ATOM 1064 C C . LEU A 1 138 ? 16.776 51.904 32.817 1.00 10.62 168 LEU A C 1
ATOM 1065 O O . LEU A 1 138 ? 16.813 52.556 33.877 1.00 11.37 168 LEU A O 1
ATOM 1070 N N . ALA A 1 139 ? 16.312 50.658 32.764 1.00 9.57 169 ALA A N 1
ATOM 1071 C CA . ALA A 1 139 ? 15.777 49.968 33.968 1.00 10.54 169 ALA A CA 1
ATOM 1072 C C . ALA A 1 139 ? 16.880 49.717 35.005 1.00 11.86 169 ALA A C 1
ATOM 1073 O O . ALA A 1 139 ? 16.675 49.917 36.224 1.00 12.92 169 ALA A O 1
ATOM 1075 N N . GLU A 1 140 ? 18.047 49.279 34.524 1.00 12.81 170 GLU A N 1
ATOM 1076 C CA A GLU A 1 140 ? 19.218 49.012 35.364 0.50 13.13 170 GLU A CA 1
ATOM 1077 C CA B GLU A 1 140 ? 19.198 49.005 35.391 0.50 13.89 170 GLU A CA 1
ATOM 1078 C C . GLU A 1 140 ? 19.649 50.268 36.120 1.00 13.97 170 GLU A C 1
ATOM 1079 O O . GLU A 1 140 ? 20.116 50.188 37.275 1.00 15.04 170 GLU A O 1
ATOM 1090 N N . SER A 1 141 ? 19.508 51.417 35.467 1.00 14.63 171 SER A N 1
ATOM 1091 C CA . SER A 1 141 ? 19.914 52.696 36.037 1.00 16.27 171 SER A CA 1
ATOM 1092 C C . SER A 1 141 ? 18.759 53.450 36.714 1.00 16.74 171 SER A C 1
ATOM 1093 O O . SER A 1 141 ? 18.920 54.619 37.079 1.00 18.45 171 SER A O 1
ATOM 1096 N N . GLY A 1 142 ? 17.637 52.754 36.915 1.00 16.05 172 GLY A N 1
ATOM 1097 C CA . GLY A 1 142 ? 16.519 53.262 37.701 1.00 16.26 172 GLY A CA 1
ATOM 1098 C C . GLY A 1 142 ? 15.567 54.185 36.976 1.00 15.78 172 GLY A C 1
ATOM 1099 O O . GLY A 1 142 ? 14.673 54.729 37.605 1.00 17.21 172 GLY A O 1
ATOM 1100 N N . HIS A 1 143 ? 15.759 54.379 35.673 1.00 14.51 173 HIS A N 1
ATOM 1101 C CA . HIS A 1 143 ? 14.904 55.247 34.877 1.00 13.44 173 HIS A CA 1
ATOM 1102 C C . HIS A 1 143 ? 13.649 54.466 34.433 1.00 12.53 173 HIS A C 1
ATOM 1103 O O . HIS A 1 143 ? 13.355 54.377 33.240 1.00 12.60 173 HIS A O 1
ATOM 1110 N N . TRP A 1 144 ? 12.916 53.904 35.392 1.00 11.50 174 TRP A N 1
ATOM 1111 C CA . TRP A 1 144 ? 11.724 53.144 35.074 1.00 10.78 174 TRP A CA 1
ATOM 1112 C C . TRP A 1 144 ? 10.646 54.012 34.466 1.00 11.37 174 TRP A C 1
ATOM 1113 O O . TRP A 1 144 ? 9.775 53.492 33.776 1.00 11.46 174 TRP A O 1
ATOM 1124 N N . ASP A 1 145 ? 10.670 55.322 34.733 1.00 11.77 175 ASP A N 1
ATOM 1125 C CA . ASP A 1 145 ? 9.698 56.211 34.091 1.00 12.56 175 ASP A CA 1
ATOM 1126 C C . ASP A 1 145 ? 9.880 56.169 32.583 1.00 11.86 175 ASP A C 1
ATOM 1127 O O . ASP A 1 145 ? 8.909 56.135 31.837 1.00 12.07 175 ASP A O 1
ATOM 1132 N N . LYS A 1 146 ? 11.133 56.171 32.152 1.00 11.12 176 LYS A N 1
ATOM 1133 C CA . LYS A 1 146 ? 11.441 56.167 30.736 1.00 11.07 176 LYS A CA 1
ATOM 1134 C C . LYS A 1 146 ? 11.077 54.798 30.127 1.00 10.54 176 LYS A C 1
ATOM 1135 O O . LYS A 1 146 ? 10.622 54.721 28.978 1.00 10.56 176 LYS A O 1
ATOM 1141 N N . VAL A 1 147 ? 11.277 53.727 30.888 1.00 9.74 177 VAL A N 1
ATOM 1142 C CA . VAL A 1 147 ? 10.870 52.394 30.448 1.00 9.17 177 VAL A CA 1
ATOM 1143 C C . VAL A 1 147 ? 9.368 52.389 30.228 1.00 9.08 177 VAL A C 1
ATOM 1144 O O . VAL A 1 147 ? 8.888 51.971 29.179 1.00 8.41 177 VAL A O 1
ATOM 1148 N N . ALA A 1 148 ? 8.621 52.823 31.231 1.00 8.50 178 ALA A N 1
ATOM 1149 C CA . ALA A 1 148 ? 7.176 52.914 31.109 1.00 8.59 178 ALA A CA 1
ATOM 1150 C C . ALA A 1 148 ? 6.743 53.786 29.920 1.00 7.99 178 ALA A C 1
ATOM 1151 O O . ALA A 1 148 ? 5.816 53.430 29.193 1.00 8.11 178 ALA A O 1
ATOM 1153 N N . ASP A 1 149 ? 7.394 54.928 29.725 1.00 8.83 179 ASP A N 1
ATOM 1154 C CA . ASP A 1 149 ? 7.118 55.806 28.576 1.00 9.15 179 ASP A CA 1
ATOM 1155 C C . ASP A 1 149 ? 7.280 55.052 27.262 1.00 9.05 179 ASP A C 1
ATOM 1156 O O . ASP A 1 149 ? 6.479 55.187 26.346 1.00 8.33 179 ASP A O 1
ATOM 1161 N N . MET A 1 150 ? 8.322 54.244 27.173 1.00 8.40 180 MET A N 1
ATOM 1162 C CA A MET A 1 150 ? 8.607 53.498 25.942 0.50 8.66 180 MET A CA 1
ATOM 1163 C CA B MET A 1 150 ? 8.562 53.578 25.903 0.50 9.37 180 MET A CA 1
ATOM 1164 C C . MET A 1 150 ? 7.561 52.429 25.665 1.00 8.79 180 MET A C 1
ATOM 1165 O O . MET A 1 150 ? 7.113 52.253 24.531 1.00 8.33 180 MET A O 1
ATOM 1174 N N . VAL A 1 151 ? 7.193 51.684 26.710 1.00 7.67 181 VAL A N 1
ATOM 1175 C CA . VAL A 1 151 ? 6.156 50.656 26.559 1.00 7.56 181 VAL A CA 1
ATOM 1176 C C . VAL A 1 151 ? 4.869 51.336 26.091 1.00 6.49 181 VAL A C 1
ATOM 1177 O O . VAL A 1 151 ? 4.204 50.870 25.164 1.00 6.84 181 VAL A O 1
ATOM 1181 N N . ALA A 1 152 ? 4.519 52.455 26.727 1.00 6.76 182 ALA A N 1
ATOM 1182 C CA . ALA A 1 152 ? 3.352 53.215 26.321 1.00 5.69 182 ALA A CA 1
ATOM 1183 C C . ALA A 1 152 ? 3.421 53.653 24.849 1.00 5.75 182 ALA A C 1
ATOM 1184 O O . ALA A 1 152 ? 2.442 53.563 24.119 1.00 6.91 182 ALA A O 1
ATOM 1186 N N . ASN A 1 153 ? 4.585 54.106 24.420 1.00 5.96 183 ASN A N 1
ATOM 1187 C CA . ASN A 1 153 ? 4.762 54.483 23.028 1.00 5.45 183 ASN A CA 1
ATOM 1188 C C . ASN A 1 153 ? 4.489 53.319 22.080 1.00 6.09 183 ASN A C 1
ATOM 1189 O O . ASN A 1 153 ? 3.842 53.462 21.061 1.00 6.66 183 ASN A O 1
ATOM 1194 N N . PHE A 1 154 ? 5.047 52.160 22.410 1.00 5.31 184 PHE A N 1
ATOM 1195 C CA . PHE A 1 154 ? 4.873 50.997 21.543 1.00 4.57 184 PHE A CA 1
ATOM 1196 C C . PHE A 1 154 ? 3.445 50.473 21.555 1.00 5.41 184 PHE A C 1
ATOM 1197 O O . PHE A 1 154 ? 2.919 50.056 20.529 1.00 5.72 184 PHE A O 1
ATOM 1205 N N . ALA A 1 155 ? 2.803 50.512 22.717 1.00 5.70 185 ALA A N 1
ATOM 1206 C CA . ALA A 1 155 ? 1.401 50.156 22.816 1.00 5.96 185 ALA A CA 1
ATOM 1207 C C . ALA A 1 155 ? 0.589 51.085 21.926 1.00 5.13 185 ALA A C 1
ATOM 1208 O O . ALA A 1 155 ? -0.337 50.663 21.248 1.00 6.18 185 ALA A O 1
ATOM 1210 N N . HIS A 1 156 ? 0.898 52.375 21.978 1.00 6.47 186 HIS A N 1
ATOM 1211 C CA . HIS A 1 156 ? 0.229 53.339 21.103 1.00 6.60 186 HIS A CA 1
ATOM 1212 C C . HIS A 1 156 ? 0.402 52.987 19.622 1.00 6.61 186 HIS A C 1
ATOM 1213 O O . HIS A 1 156 ? -0.553 53.028 18.828 1.00 7.71 186 HIS A O 1
ATOM 1220 N N . GLU A 1 157 ? 1.630 52.627 19.239 1.00 5.83 187 GLU A N 1
ATOM 1221 C CA . GLU A 1 157 ? 1.869 52.247 17.851 1.00 6.23 187 GLU A CA 1
ATOM 1222 C C . GLU A 1 157 ? 1.077 51.021 17.475 1.00 5.83 187 GLU A C 1
ATOM 1223 O O . GLU A 1 157 ? 0.494 50.972 16.379 1.00 5.57 187 GLU A O 1
ATOM 1229 N N . ILE A 1 158 ? 1.032 50.034 18.361 1.00 5.97 188 ILE A N 1
ATOM 1230 C CA . ILE A 1 158 ? 0.202 48.842 18.080 1.00 5.51 188 ILE A CA 1
ATOM 1231 C C . ILE A 1 158 ? -1.248 49.218 17.820 1.00 5.86 188 ILE A C 1
ATOM 1232 O O . ILE A 1 158 ? -1.860 48.759 16.860 1.00 6.51 188 ILE A O 1
ATOM 1237 N N . ASP A 1 159 ? -1.813 50.053 18.674 1.00 5.90 189 ASP A N 1
ATOM 1238 C CA . ASP A 1 159 ? -3.217 50.422 18.504 1.00 6.55 189 ASP A CA 1
ATOM 1239 C C . ASP A 1 159 ? -3.435 51.311 17.289 1.00 7.15 189 ASP A C 1
ATOM 1240 O O . ASP A 1 159 ? -4.493 51.246 16.641 1.00 9.31 189 ASP A O 1
ATOM 1245 N N . THR A 1 160 ? -2.458 52.155 16.982 1.00 6.16 190 THR A N 1
ATOM 1246 C CA . THR A 1 160 ? -2.628 53.131 15.904 1.00 7.15 190 THR A CA 1
ATOM 1247 C C . THR A 1 160 ? -2.446 52.504 14.512 1.00 7.50 190 THR A C 1
ATOM 1248 O O . THR A 1 160 ? -3.203 52.789 13.573 1.00 8.74 190 THR A O 1
ATOM 1252 N N . TYR A 1 161 ? -1.404 51.693 14.378 1.00 6.39 191 TYR A N 1
ATOM 1253 C CA . TYR A 1 161 ? -1.032 51.093 13.089 1.00 7.32 191 TYR A CA 1
ATOM 1254 C C . TYR A 1 161 ? -1.314 49.612 12.954 1.00 7.30 191 TYR A C 1
ATOM 1255 O O . TYR A 1 161 ? -1.228 49.069 11.857 1.00 9.43 191 TYR A O 1
ATOM 1264 N N . GLY A 1 162 ? -1.579 48.957 14.078 1.00 6.47 192 GLY A N 1
ATOM 1265 C CA . GLY A 1 162 ? -1.819 47.540 14.137 1.00 7.05 192 GLY A CA 1
ATOM 1266 C C . GLY A 1 162 ? -0.586 46.709 14.427 1.00 6.37 192 GLY A C 1
ATOM 1267 O O . GLY A 1 162 ? -0.670 45.495 14.582 1.00 6.73 192 GLY A O 1
ATOM 1268 N N . HIS A 1 163 ? 0.573 47.367 14.437 1.00 6.33 193 HIS A N 1
ATOM 1269 C CA . HIS A 1 163 ? 1.842 46.707 14.694 1.00 5.99 193 HIS A CA 1
ATOM 1270 C C . HIS A 1 163 ? 2.836 47.760 15.070 1.00 5.35 193 HIS A C 1
ATOM 1271 O O . HIS A 1 163 ? 2.540 48.956 14.943 1.00 5.52 193 HIS A O 1
ATOM 1278 N N . ILE A 1 164 ? 4.006 47.315 15.547 1.00 4.74 194 ILE A N 1
ATOM 1279 C CA . ILE A 1 164 ? 5.093 48.245 15.799 1.00 4.30 194 ILE A CA 1
ATOM 1280 C C . ILE A 1 164 ? 5.942 48.379 14.526 1.00 5.29 194 ILE A C 1
ATOM 1281 O O . ILE A 1 164 ? 6.554 47.415 14.098 1.00 5.15 194 ILE A O 1
ATOM 1286 N N . PRO A 1 165 ? 5.960 49.569 13.904 1.00 5.42 195 PRO A N 1
ATOM 1287 C CA . PRO A 1 165 ? 6.815 49.715 12.718 1.00 5.98 195 PRO A CA 1
ATOM 1288 C C . PRO A 1 165 ? 8.296 49.580 13.083 1.00 5.14 195 PRO A C 1
ATOM 1289 O O . PRO A 1 165 ? 8.672 49.756 14.239 1.00 4.84 195 PRO A O 1
ATOM 1293 N N . ASN A 1 166 ? 9.124 49.281 12.092 1.00 5.17 196 ASN A N 1
ATOM 1294 C CA . ASN A 1 166 ? 10.573 49.212 12.270 1.00 4.77 196 ASN A CA 1
ATOM 1295 C C . ASN A 1 166 ? 11.098 50.390 13.103 1.00 4.97 196 ASN A C 1
ATOM 1296 O O . ASN A 1 166 ? 11.923 50.210 13.979 1.00 4.89 196 ASN A O 1
ATOM 1301 N N . GLY A 1 167 ? 10.574 51.569 12.812 1.00 4.87 197 GLY A N 1
ATOM 1302 C CA . GLY A 1 167 ? 10.792 52.773 13.615 1.00 4.71 197 GLY A CA 1
ATOM 1303 C C . GLY A 1 167 ? 9.641 53.726 13.343 1.00 5.55 197 GLY A C 1
ATOM 1304 O O . GLY A 1 167 ? 8.768 53.430 12.505 1.00 5.45 197 GLY A O 1
ATOM 1305 N N . ASN A 1 168 ? 9.598 54.840 14.069 1.00 5.95 198 ASN A N 1
ATOM 1306 C CA . ASN A 1 168 ? 8.484 55.773 13.881 1.00 5.69 198 ASN A CA 1
ATOM 1307 C C . ASN A 1 168 ? 8.662 56.718 12.683 1.00 5.04 198 ASN A C 1
ATOM 1308 O O . ASN A 1 168 ? 8.765 57.940 12.847 1.00 5.59 198 ASN A O 1
ATOM 1313 N N . ARG A 1 169 ? 8.731 56.118 11.497 1.00 5.49 199 ARG A N 1
ATOM 1314 C CA . ARG A 1 169 ? 8.773 56.835 10.225 1.00 5.40 199 ARG A CA 1
ATOM 1315 C C . ARG A 1 169 ? 7.753 56.262 9.272 1.00 5.86 199 ARG A C 1
ATOM 1316 O O . ARG A 1 169 ? 7.490 55.064 9.295 1.00 5.85 199 ARG A O 1
ATOM 1324 N N . SER A 1 170 ? 7.217 57.109 8.408 1.00 6.66 200 SER A N 1
ATOM 1325 C CA . SER A 1 170 ? 6.254 56.655 7.409 1.00 7.09 200 SER A CA 1
ATOM 1326 C C . SER A 1 170 ? 6.782 55.538 6.499 1.00 6.84 200 SER A C 1
ATOM 1327 O O . SER A 1 170 ? 6.051 54.633 6.112 1.00 7.50 200 SER A O 1
ATOM 1330 N N . TYR A 1 171 ? 8.060 55.608 6.186 1.00 6.50 201 TYR A N 1
ATOM 1331 C CA . TYR A 1 171 ? 8.708 54.620 5.349 1.00 6.56 201 TYR A CA 1
ATOM 1332 C C . TYR A 1 171 ? 9.017 53.306 6.054 1.00 5.82 201 TYR A C 1
ATOM 1333 O O . TYR A 1 171 ? 9.520 52.392 5.414 1.00 6.94 201 TYR A O 1
ATOM 1342 N N . TYR A 1 172 ? 8.686 53.203 7.351 1.00 5.28 202 TYR A N 1
ATOM 1343 C CA . TYR A 1 172 ? 8.778 51.961 8.087 1.00 6.04 202 TYR A CA 1
ATOM 1344 C C . TYR A 1 172 ? 7.437 51.291 8.388 1.00 6.41 202 TYR A C 1
ATOM 1345 O O . TYR A 1 172 ? 7.407 50.224 8.990 1.00 6.49 202 TYR A O 1
ATOM 1354 N N . LEU A 1 173 ? 6.321 51.925 8.006 1.00 6.28 203 LEU A N 1
ATOM 1355 C CA . LEU A 1 173 ? 5.014 51.375 8.335 1.00 6.66 203 LEU A CA 1
ATOM 1356 C C . LEU A 1 173 ? 4.748 50.025 7.694 1.00 6.24 203 LEU A C 1
ATOM 1357 O O . LEU A 1 173 ? 3.944 49.229 8.219 1.00 7.17 203 LEU A O 1
ATOM 1362 N N . SER A 1 174 ? 5.404 49.769 6.559 1.00 5.89 204 SER A N 1
ATOM 1363 C CA . SER A 1 174 ? 5.227 48.513 5.799 1.00 6.47 204 SER A CA 1
ATOM 1364 C C . SER A 1 174 ? 5.782 47.262 6.484 1.00 5.63 204 SER A C 1
ATOM 1365 O O . SER A 1 174 ? 5.583 46.143 6.014 1.00 6.60 204 SER A O 1
ATOM 1368 N N . ARG A 1 175 ? 6.506 47.446 7.579 1.00 4.51 205 ARG A N 1
ATOM 1369 C CA . ARG A 1 175 ? 7.147 46.320 8.262 1.00 4.28 205 ARG A CA 1
ATOM 1370 C C . ARG A 1 175 ? 7.258 46.585 9.753 1.00 4.99 205 ARG A C 1
ATOM 1371 O O . ARG A 1 175 ? 6.975 47.688 10.243 1.00 6.72 205 ARG A O 1
ATOM 1379 N N . SER A 1 176 ? 7.678 45.554 10.470 1.00 4.16 206 SER A N 1
ATOM 1380 C CA . SER A 1 176 ? 7.966 45.625 11.879 1.00 4.23 206 SER A CA 1
ATOM 1381 C C . SER A 1 176 ? 9.489 45.383 12.075 1.00 4.61 206 SER A C 1
ATOM 1382 O O . SER A 1 176 ? 10.318 45.922 11.315 1.00 5.50 206 SER A O 1
ATOM 1385 N N . GLN A 1 177 ? 9.842 44.682 13.141 1.00 4.20 207 GLN A N 1
ATOM 1386 C CA . GLN A 1 177 ? 11.194 44.311 13.446 1.00 3.80 207 GLN A CA 1
ATOM 1387 C C . GLN A 1 177 ? 11.097 43.109 14.395 1.00 4.17 207 GLN A C 1
ATOM 1388 O O . GLN A 1 177 ? 10.000 42.655 14.711 1.00 4.68 207 GLN A O 1
ATOM 1394 N N . PRO A 1 178 ? 12.235 42.579 14.844 1.00 3.53 208 PRO A N 1
ATOM 1395 C CA . PRO A 1 178 ? 12.151 41.450 15.747 1.00 4.63 208 PRO A CA 1
ATOM 1396 C C . PRO A 1 178 ? 11.241 41.743 16.923 1.00 4.20 208 PRO A C 1
ATOM 1397 O O . PRO A 1 178 ? 11.417 42.760 17.590 1.00 3.85 208 PRO A O 1
ATOM 1401 N N . PRO A 1 179 ? 10.252 40.859 17.174 1.00 5.07 209 PRO A N 1
ATOM 1402 C CA . PRO A 1 179 ? 9.234 41.241 18.147 1.00 5.79 209 PRO A CA 1
ATOM 1403 C C . PRO A 1 179 ? 9.650 41.104 19.606 1.00 5.35 209 PRO A C 1
ATOM 1404 O O . PRO A 1 179 ? 9.703 40.000 20.140 1.00 7.91 209 PRO A O 1
ATOM 1408 N N . PHE A 1 180 ? 9.953 42.246 20.217 1.00 4.65 210 PHE A N 1
ATOM 1409 C CA . PHE A 1 180 ? 10.293 42.314 21.616 1.00 3.69 210 PHE A CA 1
ATOM 1410 C C . PHE A 1 180 ? 9.260 42.988 22.518 1.00 4.17 210 PHE A C 1
ATOM 1411 O O . PHE A 1 180 ? 9.525 43.155 23.712 1.00 3.72 210 PHE A O 1
ATOM 1419 N N . PHE A 1 181 ? 8.122 43.431 21.970 1.00 4.37 211 PHE A N 1
ATOM 1420 C CA . PHE A 1 181 ? 7.153 44.121 22.804 1.00 4.20 211 PHE A CA 1
ATOM 1421 C C . PHE A 1 181 ? 6.714 43.298 24.015 1.00 4.23 211 PHE A C 1
ATOM 1422 O O . PHE A 1 181 ? 6.631 43.841 25.129 1.00 4.94 211 PHE A O 1
ATOM 1430 N N . ALA A 1 182 ? 6.419 42.008 23.830 1.00 4.67 212 ALA A N 1
ATOM 1431 C CA . ALA A 1 182 ? 6.016 41.190 24.978 1.00 4.41 212 ALA A CA 1
ATOM 1432 C C . ALA A 1 182 ? 7.116 41.159 26.046 1.00 4.69 212 ALA A C 1
ATOM 1433 O O . ALA A 1 182 ? 6.857 41.158 27.266 1.00 5.24 212 ALA A O 1
ATOM 1435 N N . LEU A 1 183 ? 8.365 41.115 25.585 1.00 4.38 213 LEU A N 1
ATOM 1436 C CA A LEU A 1 183 ? 9.503 41.138 26.504 0.50 4.31 213 LEU A CA 1
ATOM 1437 C CA B LEU A 1 183 ? 9.496 41.144 26.511 0.50 4.30 213 LEU A CA 1
ATOM 1438 C C . LEU A 1 183 ? 9.650 42.513 27.195 1.00 4.04 213 LEU A C 1
ATOM 1439 O O . LEU A 1 183 ? 10.099 42.589 28.330 1.00 5.10 213 LEU A O 1
ATOM 1448 N N . MET A 1 184 ? 9.279 43.583 26.496 1.00 4.23 214 MET A N 1
ATOM 1449 C CA . MET A 1 184 ? 9.248 44.926 27.088 1.00 4.45 214 MET A CA 1
ATOM 1450 C C . MET A 1 184 ? 8.226 44.982 28.199 1.00 5.36 214 MET A C 1
ATOM 1451 O O . MET A 1 184 ? 8.492 45.550 29.258 1.00 5.55 214 MET A O 1
ATOM 1456 N N . VAL A 1 185 ? 7.068 44.370 27.958 1.00 5.06 215 VAL A N 1
ATOM 1457 C CA . VAL A 1 185 ? 6.028 44.319 28.979 1.00 5.57 215 VAL A CA 1
ATOM 1458 C C . VAL A 1 185 ? 6.492 43.491 30.182 1.00 5.91 215 VAL A C 1
ATOM 1459 O O . VAL A 1 185 ? 6.316 43.932 31.344 1.00 7.09 215 VAL A O 1
ATOM 1463 N N . GLU A 1 186 ? 7.099 42.323 29.929 1.00 6.44 216 GLU A N 1
ATOM 1464 C CA A GLU A 1 186 ? 7.706 41.542 31.008 0.50 6.18 216 GLU A CA 1
ATOM 1465 C CA B GLU A 1 186 ? 7.708 41.522 31.014 0.50 7.13 216 GLU A CA 1
ATOM 1466 C C . GLU A 1 186 ? 8.761 42.345 31.787 1.00 6.36 216 GLU A C 1
ATOM 1467 O O . GLU A 1 186 ? 8.841 42.261 32.989 1.00 7.13 216 GLU A O 1
ATOM 1478 N N . LEU A 1 187 ? 9.573 43.118 31.097 1.00 6.22 217 LEU A N 1
ATOM 1479 C CA . LEU A 1 187 ? 10.568 43.957 31.767 1.00 6.21 217 LEU A CA 1
ATOM 1480 C C . LEU A 1 187 ? 9.862 44.942 32.696 1.00 6.54 217 LEU A C 1
ATOM 1481 O O . LEU A 1 187 ? 10.223 45.086 33.865 1.00 7.31 217 LEU A O 1
ATOM 1486 N N . LEU A 1 188 ? 8.841 45.614 32.194 1.00 5.55 218 LEU A N 1
ATOM 1487 C CA . LEU A 1 188 ? 8.100 46.594 32.993 1.00 6.16 218 LEU A CA 1
ATOM 1488 C C . LEU A 1 188 ? 7.484 45.922 34.233 1.00 6.76 218 LEU A C 1
ATOM 1489 O O . LEU A 1 188 ? 7.486 46.492 35.331 1.00 6.90 218 LEU A O 1
ATOM 1494 N N . ALA A 1 189 ? 6.991 44.700 34.050 1.00 6.08 219 ALA A N 1
ATOM 1495 C CA . ALA A 1 189 ? 6.408 43.918 35.150 1.00 7.12 219 ALA A CA 1
ATOM 1496 C C . ALA A 1 189 ? 7.464 43.552 36.195 1.00 6.74 219 ALA A C 1
ATOM 1497 O O . ALA A 1 189 ? 7.113 43.271 37.325 1.00 7.99 219 ALA A O 1
ATOM 1499 N N . GLN A 1 190 ? 8.753 43.562 35.849 1.00 7.88 220 GLN A N 1
ATOM 1500 C CA . GLN A 1 190 ? 9.798 43.364 36.877 1.00 8.69 220 GLN A CA 1
ATOM 1501 C C . GLN A 1 190 ? 9.796 44.485 37.894 1.00 8.51 220 GLN A C 1
ATOM 1502 O O . GLN A 1 190 ? 10.279 44.292 39.019 1.00 10.81 220 GLN A O 1
ATOM 1508 N N . HIS A 1 191 ? 9.258 45.646 37.518 1.00 7.31 221 HIS A N 1
ATOM 1509 C CA . HIS A 1 191 ? 9.129 46.780 38.427 1.00 7.50 221 HIS A CA 1
ATOM 1510 C C . HIS A 1 191 ? 7.692 46.912 38.970 1.00 7.28 221 HIS A C 1
ATOM 1511 O O . HIS A 1 191 ? 7.495 47.198 40.152 1.00 8.50 221 HIS A O 1
ATOM 1518 N N . GLU A 1 192 ? 6.708 46.750 38.097 1.00 7.55 222 GLU A N 1
ATOM 1519 C CA . GLU A 1 192 ? 5.303 47.041 38.393 1.00 8.29 222 GLU A CA 1
ATOM 1520 C C . GLU A 1 192 ? 4.476 45.825 38.774 1.00 8.57 222 GLU A C 1
ATOM 1521 O O . GLU A 1 192 ? 3.298 45.970 39.142 1.00 10.39 222 GLU A O 1
ATOM 1527 N N . GLY A 1 193 ? 5.078 44.641 38.705 1.00 8.30 223 GLY A N 1
ATOM 1528 C CA . GLY A 1 193 ? 4.385 43.391 38.902 1.00 7.76 223 GLY A CA 1
ATOM 1529 C C . GLY A 1 193 ? 3.383 43.096 37.796 1.00 8.42 223 GLY A C 1
ATOM 1530 O O . GLY A 1 193 ? 3.423 43.703 36.718 1.00 8.20 223 GLY A O 1
ATOM 1531 N N . ASP A 1 194 ? 2.479 42.159 38.069 1.00 8.30 224 ASP A N 1
ATOM 1532 C CA . ASP A 1 194 ? 1.607 41.615 37.024 1.00 9.35 224 ASP A CA 1
ATOM 1533 C C . ASP A 1 194 ? 0.637 42.653 36.458 1.00 9.43 224 ASP A C 1
ATOM 1534 O O . ASP A 1 194 ? 0.119 42.447 35.360 1.00 8.97 224 ASP A O 1
ATOM 1539 N N . ALA A 1 195 ? 0.414 43.757 37.182 1.00 8.59 225 ALA A N 1
ATOM 1540 C CA . ALA A 1 195 ? -0.377 44.873 36.668 1.00 8.67 225 ALA A CA 1
ATOM 1541 C C . ALA A 1 195 ? 0.075 45.275 35.276 1.00 8.25 225 ALA A C 1
ATOM 1542 O O . ALA A 1 195 ? -0.755 45.581 34.438 1.00 9.80 225 ALA A O 1
ATOM 1544 N N . ALA A 1 196 ? 1.375 45.273 35.029 1.00 7.23 226 ALA A N 1
ATOM 1545 C CA . ALA A 1 196 ? 1.881 45.663 33.708 1.00 6.33 226 ALA A CA 1
ATOM 1546 C C . ALA A 1 196 ? 1.483 44.657 32.632 1.00 6.70 226 ALA A C 1
ATOM 1547 O O . ALA A 1 196 ? 1.132 45.059 31.519 1.00 7.54 226 ALA A O 1
ATOM 1549 N N . LEU A 1 197 ? 1.570 43.362 32.936 1.00 7.88 227 LEU A N 1
ATOM 1550 C CA . LEU A 1 197 ? 1.157 42.322 31.977 1.00 8.43 227 LEU A CA 1
ATOM 1551 C C . LEU A 1 197 ? -0.307 42.443 31.655 1.00 7.67 227 LEU A C 1
ATOM 1552 O O . LEU A 1 197 ? -0.700 42.340 30.495 1.00 8.84 227 LEU A O 1
ATOM 1557 N N . LYS A 1 198 ? -1.115 42.635 32.689 1.00 7.40 228 LYS A N 1
ATOM 1558 C CA . LYS A 1 198 ? -2.559 42.764 32.501 1.00 8.82 228 LYS A CA 1
ATOM 1559 C C . LYS A 1 198 ? -2.930 44.038 31.725 1.00 8.10 228 LYS A C 1
ATOM 1560 O O . LYS A 1 198 ? -3.844 44.040 30.875 1.00 9.26 228 LYS A O 1
ATOM 1566 N N . GLN A 1 199 ? -2.245 45.133 32.019 1.00 7.61 229 GLN A N 1
ATOM 1567 C CA . GLN A 1 199 ? -2.501 46.416 31.369 1.00 7.85 229 GLN A CA 1
ATOM 1568 C C . GLN A 1 199 ? -2.294 46.304 29.860 1.00 7.79 229 GLN A C 1
ATOM 1569 O O . GLN A 1 199 ? -3.069 46.818 29.076 1.00 8.68 229 GLN A O 1
ATOM 1575 N N . TYR A 1 200 ? -1.194 45.671 29.469 1.00 6.34 230 TYR A N 1
ATOM 1576 C CA . TYR A 1 200 ? -0.823 45.672 28.058 1.00 5.92 230 TYR A CA 1
ATOM 1577 C C . TYR A 1 200 ? -1.172 44.363 27.332 1.00 6.59 230 TYR A C 1
ATOM 1578 O O . TYR A 1 200 ? -0.797 44.179 26.170 1.00 6.77 230 TYR A O 1
ATOM 1587 N N . LEU A 1 201 ? -1.900 43.463 27.993 1.00 6.52 231 LEU A N 1
ATOM 1588 C CA . LEU A 1 201 ? -2.419 42.286 27.321 1.00 6.75 231 LEU A CA 1
ATOM 1589 C C . LEU A 1 201 ? -3.161 42.617 26.008 1.00 6.91 231 LEU A C 1
ATOM 1590 O O . LEU A 1 201 ? -2.938 41.956 25.007 1.00 6.97 231 LEU A O 1
ATOM 1595 N N . PRO A 1 202 ? -4.038 43.626 26.003 1.00 7.01 232 PRO A N 1
ATOM 1596 C CA . PRO A 1 202 ? -4.709 43.922 24.704 1.00 6.59 232 PRO A CA 1
ATOM 1597 C C . PRO A 1 202 ? -3.747 44.208 23.560 1.00 6.50 232 PRO A C 1
ATOM 1598 O O . PRO A 1 202 ? -3.946 43.690 22.439 1.00 7.05 232 PRO A O 1
ATOM 1602 N N . GLN A 1 203 ? -2.697 44.990 23.832 1.00 5.84 233 GLN A N 1
ATOM 1603 C CA . GLN A 1 203 ? -1.738 45.297 22.774 1.00 5.80 233 GLN A CA 1
ATOM 1604 C C . GLN A 1 203 ? -0.820 44.135 22.435 1.00 5.60 233 GLN A C 1
ATOM 1605 O O . GLN A 1 203 ? -0.432 43.980 21.274 1.00 6.26 233 GLN A O 1
ATOM 1611 N N . MET A 1 204 ? -0.488 43.295 23.405 1.00 5.60 234 MET A N 1
ATOM 1612 C CA . MET A 1 204 ? 0.278 42.072 23.084 1.00 5.57 234 MET A CA 1
ATOM 1613 C C . MET A 1 204 ? -0.552 41.149 22.178 1.00 5.63 234 MET A C 1
ATOM 1614 O O . MET A 1 204 ? -0.048 40.594 21.221 1.00 6.20 234 MET A O 1
ATOM 1619 N N . GLN A 1 205 ? -1.833 41.011 22.477 1.00 6.97 235 GLN A N 1
ATOM 1620 C CA . GLN A 1 205 ? -2.693 40.177 21.649 1.00 6.88 235 GLN A CA 1
ATOM 1621 C C . GLN A 1 205 ? -2.833 40.775 20.241 1.00 6.40 235 GLN A C 1
ATOM 1622 O O . GLN A 1 205 ? -2.853 40.057 19.240 1.00 6.88 235 GLN A O 1
ATOM 1628 N N . LYS A 1 206 ? -2.961 42.096 20.178 1.00 5.74 236 LYS A N 1
ATOM 1629 C CA . LYS A 1 206 ? -3.086 42.769 18.875 1.00 6.14 236 LYS A CA 1
ATOM 1630 C C . LYS A 1 206 ? -1.820 42.596 18.047 1.00 5.61 236 LYS A C 1
ATOM 1631 O O . LYS A 1 206 ? -1.874 42.421 16.833 1.00 5.55 236 LYS A O 1
ATOM 1637 N N . GLU A 1 207 ? -0.656 42.672 18.684 1.00 6.36 237 GLU A N 1
ATOM 1638 C CA . GLU A 1 207 ? 0.576 42.430 17.953 1.00 5.83 237 GLU A CA 1
ATOM 1639 C C . GLU A 1 207 ? 0.643 40.982 17.478 1.00 6.00 237 GLU A C 1
ATOM 1640 O O . GLU A 1 207 ? 1.068 40.721 16.345 1.00 6.49 237 GLU A O 1
ATOM 1646 N N . TYR A 1 208 ? 0.183 40.041 18.292 1.00 5.84 238 TYR A N 1
ATOM 1647 C CA . TYR A 1 208 ? 0.206 38.644 17.889 1.00 6.25 238 TYR A CA 1
ATOM 1648 C C . TYR A 1 208 ? -0.693 38.464 16.651 1.00 5.51 238 TYR A C 1
ATOM 1649 O O . TYR A 1 208 ? -0.338 37.732 15.691 1.00 5.91 238 TYR A O 1
ATOM 1658 N N . ALA A 1 209 ? -1.848 39.144 16.662 1.00 5.45 239 ALA A N 1
ATOM 1659 C CA . ALA A 1 209 ? -2.757 39.096 15.503 1.00 6.90 239 ALA A CA 1
ATOM 1660 C C . ALA A 1 209 ? -2.065 39.574 14.237 1.00 6.28 239 ALA A C 1
ATOM 1661 O O . ALA A 1 209 ? -2.303 39.041 13.152 1.00 7.85 239 ALA A O 1
ATOM 1663 N N . TYR A 1 210 ? -1.195 40.581 14.366 1.00 6.27 240 TYR A N 1
ATOM 1664 C CA . TYR A 1 210 ? -0.430 41.036 13.213 1.00 6.44 240 TYR A CA 1
ATOM 1665 C C . TYR A 1 210 ? 0.494 39.926 12.696 1.00 5.72 240 TYR A C 1
ATOM 1666 O O . TYR A 1 210 ? 0.497 39.609 11.513 1.00 7.29 240 TYR A O 1
ATOM 1675 N N . TRP A 1 211 ? 1.286 39.335 13.576 1.00 4.84 241 TRP A N 1
ATOM 1676 C CA . TRP A 1 211 ? 2.253 38.343 13.146 1.00 5.07 241 TRP A CA 1
ATOM 1677 C C . TRP A 1 211 ? 1.547 37.174 12.515 1.00 5.56 241 TRP A C 1
ATOM 1678 O O . TRP A 1 211 ? 2.061 36.587 11.562 1.00 6.19 241 TRP A O 1
ATOM 1689 N N . MET A 1 212 ? 0.389 36.808 13.067 1.00 6.11 242 MET A N 1
ATOM 1690 C CA . MET A 1 212 ? -0.322 35.613 12.608 1.00 7.02 242 MET A CA 1
ATOM 1691 C C . MET A 1 212 ? -1.333 35.902 11.484 1.00 7.97 242 MET A C 1
ATOM 1692 O O . MET A 1 212 ? -2.056 35.004 11.087 1.00 9.41 242 MET A O 1
ATOM 1697 N N . ASP A 1 213 ? -1.412 37.139 11.004 1.00 7.78 243 ASP A N 1
ATOM 1698 C CA . ASP A 1 213 ? -2.441 37.498 10.025 1.00 8.71 243 ASP A CA 1
ATOM 1699 C C . ASP A 1 213 ? -2.203 36.719 8.732 1.00 9.72 243 ASP A C 1
ATOM 1700 O O . ASP A 1 213 ? -1.160 36.819 8.113 1.00 9.75 243 ASP A O 1
ATOM 1705 N N . GLY A 1 214 ? -3.183 35.917 8.355 1.00 10.08 244 GLY A N 1
ATOM 1706 C CA . GLY A 1 214 ? -3.024 35.042 7.189 1.00 11.76 244 GLY A CA 1
ATOM 1707 C C . GLY A 1 214 ? -3.132 33.574 7.543 1.00 12.78 244 GLY A C 1
ATOM 1708 O O . GLY A 1 214 ? -3.265 32.759 6.649 1.00 14.30 244 GLY A O 1
ATOM 1709 N N . VAL A 1 215 ? -3.076 33.222 8.832 1.00 12.98 245 VAL A N 1
ATOM 1710 C CA A VAL A 1 215 ? -3.175 31.824 9.228 0.50 13.74 245 VAL A CA 1
ATOM 1711 C CA B VAL A 1 215 ? -3.204 31.828 9.272 0.50 13.54 245 VAL A CA 1
ATOM 1712 C C . VAL A 1 215 ? -4.561 31.277 8.868 1.00 14.40 245 VAL A C 1
ATOM 1713 O O . VAL A 1 215 ? -4.679 30.114 8.491 1.00 14.57 245 VAL A O 1
ATOM 1720 N N . GLU A 1 216 ? -5.589 32.131 8.939 1.00 15.30 246 GLU A N 1
ATOM 1721 C CA . GLU A 1 216 ? -6.930 31.710 8.572 1.00 18.22 246 GLU A CA 1
ATOM 1722 C C . GLU A 1 216 ? -6.922 31.368 7.088 1.00 17.65 246 GLU A C 1
ATOM 1723 O O . GLU A 1 216 ? -6.481 32.158 6.250 1.00 19.21 246 GLU A O 1
ATOM 1729 N N . ASN A 1 217 ? -7.380 30.168 6.774 1.00 18.06 247 ASN A N 1
ATOM 1730 C CA . ASN A 1 217 ? -7.459 29.713 5.385 1.00 17.07 247 ASN A CA 1
ATOM 1731 C C . ASN A 1 217 ? -6.102 29.332 4.787 1.00 16.16 247 ASN A C 1
ATOM 1732 O O . ASN A 1 217 ? -6.044 28.924 3.628 1.00 16.24 247 ASN A O 1
ATOM 1737 N N . LEU A 1 218 ? -5.013 29.416 5.557 1.00 14.41 248 LEU A N 1
ATOM 1738 C CA . LEU A 1 218 ? -3.722 28.964 5.056 1.00 13.28 248 LEU A CA 1
ATOM 1739 C C . LEU A 1 218 ? -3.663 27.445 5.045 1.00 13.48 248 LEU A C 1
ATOM 1740 O O . LEU A 1 218 ? -4.061 26.789 5.999 1.00 13.99 248 LEU A O 1
ATOM 1745 N N . GLN A 1 219 ? -3.170 26.895 3.947 1.00 13.79 249 GLN A N 1
ATOM 1746 C CA . GLN A 1 219 ? -3.025 25.457 3.817 1.00 14.59 249 GLN A CA 1
ATOM 1747 C C . GLN A 1 219 ? -1.566 25.064 3.948 1.00 14.46 249 GLN A C 1
ATOM 1748 O O . GLN A 1 219 ? -0.662 25.896 3.753 1.00 14.77 249 GLN A O 1
ATOM 1754 N N . ALA A 1 220 ? -1.346 23.790 4.243 1.00 14.31 250 ALA A N 1
ATOM 1755 C CA . ALA A 1 220 ? 0.003 23.224 4.326 1.00 13.41 250 ALA A CA 1
ATOM 1756 C C . ALA A 1 220 ? 0.815 23.559 3.088 1.00 13.38 250 ALA A C 1
ATOM 1757 O O . ALA A 1 220 ? 0.343 23.390 1.947 1.00 14.79 250 ALA A O 1
ATOM 1759 N N . GLY A 1 221 ? 2.051 23.998 3.301 1.00 13.05 251 GLY A N 1
ATOM 1760 C CA . GLY A 1 221 ? 2.963 24.318 2.229 1.00 12.88 251 GLY A CA 1
ATOM 1761 C C . GLY A 1 221 ? 2.784 25.705 1.665 1.00 13.25 251 GLY A C 1
ATOM 1762 O O . GLY A 1 221 ? 3.338 26.036 0.634 1.00 14.80 251 GLY A O 1
ATOM 1763 N N . GLN A 1 222 ? 2.035 26.541 2.361 1.00 12.39 252 GLN A N 1
ATOM 1764 C CA . GLN A 1 222 ? 1.757 27.892 1.888 1.00 12.21 252 GLN A CA 1
ATOM 1765 C C . GLN A 1 222 ? 2.352 28.930 2.841 1.00 11.28 252 GLN A C 1
ATOM 1766 O O . GLN A 1 222 ? 2.617 28.630 3.993 1.00 10.82 252 GLN A O 1
ATOM 1772 N N . GLN A 1 223 ? 2.537 30.130 2.315 1.00 10.40 253 GLN A N 1
ATOM 1773 C CA . GLN A 1 223 ? 2.954 31.301 3.104 1.00 10.19 253 GLN A CA 1
ATOM 1774 C C . GLN A 1 223 ? 2.017 32.468 2.796 1.00 9.58 253 GLN A C 1
ATOM 1775 O O . GLN A 1 223 ? 1.522 32.631 1.682 1.00 9.92 253 GLN A O 1
ATOM 1781 N N . GLU A 1 224 ? 1.753 33.270 3.804 1.00 8.41 254 GLU A N 1
ATOM 1782 C CA . GLU A 1 224 ? 0.953 34.476 3.637 1.00 8.58 254 GLU A CA 1
ATOM 1783 C C . GLU A 1 224 ? 1.474 35.514 4.618 1.00 7.61 254 GLU A C 1
ATOM 1784 O O . GLU A 1 224 ? 1.483 35.266 5.825 1.00 7.55 254 GLU A O 1
ATOM 1790 N N . LYS A 1 225 ? 1.917 36.649 4.089 1.00 7.60 255 LYS A N 1
ATOM 1791 C CA . LYS A 1 225 ? 2.434 37.725 4.914 1.00 8.09 255 LYS A CA 1
ATOM 1792 C C . LYS A 1 225 ? 3.545 37.163 5.813 1.00 7.31 255 LYS A C 1
ATOM 1793 O O . LYS A 1 225 ? 4.485 36.608 5.289 1.00 8.02 255 LYS A O 1
ATOM 1799 N N . ARG A 1 226 ? 3.426 37.280 7.133 1.00 6.81 256 ARG A N 1
ATOM 1800 C CA . ARG A 1 226 ? 4.473 36.823 8.053 1.00 6.52 256 ARG A CA 1
ATOM 1801 C C . ARG A 1 226 ? 4.271 35.399 8.551 1.00 6.24 256 ARG A C 1
ATOM 1802 O O . ARG A 1 226 ? 4.969 34.968 9.467 1.00 5.89 256 ARG A O 1
ATOM 1810 N N . VAL A 1 227 ? 3.319 34.660 7.965 1.00 6.40 257 VAL A N 1
ATOM 1811 C CA A VAL A 1 227 ? 2.980 33.303 8.413 0.50 7.06 257 VAL A CA 1
ATOM 1812 C CA B VAL A 1 227 ? 3.042 33.308 8.436 0.50 7.60 257 VAL A CA 1
ATOM 1813 C C . VAL A 1 227 ? 3.414 32.278 7.384 1.00 7.69 257 VAL A C 1
ATOM 1814 O O . VAL A 1 227 ? 3.233 32.496 6.196 1.00 8.14 257 VAL A O 1
ATOM 1821 N N . VAL A 1 228 ? 3.983 31.183 7.851 1.00 8.36 258 VAL A N 1
ATOM 1822 C CA . VAL A 1 228 ? 4.302 30.049 6.993 1.00 8.93 258 VAL A CA 1
ATOM 1823 C C . VAL A 1 228 ? 3.668 28.803 7.613 1.00 9.48 258 VAL A C 1
ATOM 1824 O O . VAL A 1 228 ? 3.706 28.599 8.832 1.00 9.71 258 VAL A O 1
ATOM 1828 N N . LYS A 1 229 ? 3.042 27.997 6.769 1.00 8.59 259 LYS A N 1
ATOM 1829 C CA A LYS A 1 229 ? 2.535 26.697 7.189 0.50 9.12 259 LYS A CA 1
ATOM 1830 C CA B LYS A 1 229 ? 2.550 26.689 7.200 0.50 9.01 259 LYS A CA 1
ATOM 1831 C C . LYS A 1 229 ? 3.293 25.635 6.414 1.00 8.30 259 LYS A C 1
ATOM 1832 O O . LYS A 1 229 ? 3.196 25.578 5.204 1.00 8.58 259 LYS A O 1
ATOM 1843 N N . LEU A 1 230 ? 4.074 24.824 7.114 1.00 7.83 260 LEU A N 1
ATOM 1844 C CA . LEU A 1 230 ? 4.896 23.824 6.464 1.00 8.84 260 LEU A CA 1
ATOM 1845 C C . LEU A 1 230 ? 4.034 22.692 5.945 1.00 9.07 260 LEU A C 1
ATOM 1846 O O . LEU A 1 230 ? 2.856 22.631 6.225 1.00 9.32 260 LEU A O 1
ATOM 1851 N N . GLN A 1 231 ? 4.643 21.804 5.161 1.00 9.95 261 GLN A N 1
ATOM 1852 C CA . GLN A 1 231 ? 3.869 20.737 4.528 1.00 11.60 261 GLN A CA 1
ATOM 1853 C C . GLN A 1 231 ? 3.177 19.809 5.522 1.00 10.84 261 GLN A C 1
ATOM 1854 O O . GLN A 1 231 ? 2.105 19.258 5.208 1.00 10.70 261 GLN A O 1
ATOM 1860 N N . ASP A 1 232 ? 3.746 19.639 6.718 1.00 10.34 262 ASP A N 1
ATOM 1861 C CA . ASP A 1 232 ? 3.071 18.862 7.774 1.00 10.60 262 ASP A CA 1
ATOM 1862 C C . ASP A 1 232 ? 2.115 19.655 8.677 1.00 10.04 262 ASP A C 1
ATOM 1863 O O . ASP A 1 232 ? 1.604 19.130 9.678 1.00 10.58 262 ASP A O 1
ATOM 1868 N N . GLY A 1 233 ? 1.831 20.901 8.296 1.00 9.30 263 GLY A N 1
ATOM 1869 C CA . GLY A 1 233 ? 0.919 21.745 9.042 1.00 9.28 263 GLY A CA 1
ATOM 1870 C C . GLY A 1 233 ? 1.553 22.650 10.091 1.00 8.33 263 GLY A C 1
ATOM 1871 O O . GLY A 1 233 ? 0.879 23.496 10.646 1.00 9.70 263 GLY A O 1
ATOM 1872 N N . THR A 1 234 ? 2.846 22.474 10.345 1.00 7.69 264 THR A N 1
ATOM 1873 C CA . THR A 1 234 ? 3.529 23.281 11.363 1.00 7.32 264 THR A CA 1
ATOM 1874 C C . THR A 1 234 ? 3.455 24.752 11.004 1.00 7.44 264 THR A C 1
ATOM 1875 O O . THR A 1 234 ? 3.755 25.144 9.879 1.00 7.12 264 THR A O 1
ATOM 1879 N N . LEU A 1 235 ? 3.077 25.571 11.987 1.00 7.80 265 LEU A N 1
ATOM 1880 C CA . LEU A 1 235 ? 2.949 27.002 11.800 1.00 7.56 265 LEU A CA 1
ATOM 1881 C C . LEU A 1 235 ? 4.135 27.720 12.399 1.00 6.82 265 LEU A C 1
ATOM 1882 O O . LEU A 1 235 ? 4.513 27.516 13.554 1.00 7.04 265 LEU A O 1
ATOM 1887 N N . LEU A 1 236 ? 4.762 28.522 11.558 1.00 6.20 266 LEU A N 1
ATOM 1888 C CA . LEU A 1 236 ? 5.911 29.348 11.954 1.00 5.69 266 LEU A CA 1
ATOM 1889 C C . LEU A 1 236 ? 5.750 30.718 11.312 1.00 6.02 266 LEU A C 1
ATOM 1890 O O . LEU A 1 236 ? 4.812 30.951 10.557 1.00 6.03 266 LEU A O 1
ATOM 1895 N N . ASN A 1 237 ? 6.625 31.638 11.688 1.00 4.79 267 ASN A N 1
ATOM 1896 C CA . ASN A 1 237 ? 6.612 32.972 11.103 1.00 5.16 267 ASN A CA 1
ATOM 1897 C C . ASN A 1 237 ? 7.883 33.257 10.325 1.00 5.12 267 ASN A C 1
ATOM 1898 O O . ASN A 1 237 ? 8.920 32.620 10.523 1.00 5.40 267 ASN A O 1
ATOM 1903 N N . ARG A 1 238 ? 7.787 34.246 9.458 1.00 5.07 268 ARG A N 1
ATOM 1904 C CA . ARG A 1 238 ? 8.928 34.764 8.735 1.00 5.39 268 ARG A CA 1
ATOM 1905 C C . ARG A 1 238 ? 8.869 36.279 8.771 1.00 4.96 268 ARG A C 1
ATOM 1906 O O . ARG A 1 238 ? 7.838 36.880 9.117 1.00 5.21 268 ARG A O 1
ATOM 1914 N N . TYR A 1 239 ? 9.963 36.907 8.381 1.00 5.19 269 TYR A N 1
ATOM 1915 C CA . TYR A 1 239 ? 9.943 38.347 8.175 1.00 5.50 269 TYR A CA 1
ATOM 1916 C C . TYR A 1 239 ? 9.369 38.691 6.819 1.00 5.67 269 TYR A C 1
ATOM 1917 O O . TYR A 1 239 ? 9.612 38.005 5.818 1.00 7.16 269 TYR A O 1
ATOM 1926 N N A TRP A 1 240 ? 8.617 39.788 6.767 0.50 5.94 270 TRP A N 1
ATOM 1927 N N B TRP A 1 240 ? 8.621 39.787 6.797 0.50 6.30 270 TRP A N 1
ATOM 1928 C CA A TRP A 1 240 ? 7.828 40.128 5.580 0.50 6.06 270 TRP A CA 1
ATOM 1929 C CA B TRP A 1 240 ? 7.869 40.213 5.628 0.50 6.70 270 TRP A CA 1
ATOM 1930 C C A TRP A 1 240 ? 7.388 41.576 5.623 0.50 5.95 270 TRP A C 1
ATOM 1931 C C B TRP A 1 240 ? 7.801 41.724 5.683 0.50 6.91 270 TRP A C 1
ATOM 1932 O O A TRP A 1 240 ? 6.671 41.994 6.532 0.50 5.42 270 TRP A O 1
ATOM 1933 O O B TRP A 1 240 ? 7.880 42.334 6.753 0.50 7.52 270 TRP A O 1
ATOM 1954 N N A ASP A 1 241 ? 7.814 42.323 4.617 0.50 6.19 271 ASP A N 1
ATOM 1955 N N B ASP A 1 241 ? 7.705 42.330 4.520 0.50 7.09 271 ASP A N 1
ATOM 1956 C CA A ASP A 1 241 ? 7.391 43.700 4.396 0.50 7.00 271 ASP A CA 1
ATOM 1957 C CA B ASP A 1 241 ? 7.367 43.731 4.415 0.50 7.44 271 ASP A CA 1
ATOM 1958 C C A ASP A 1 241 ? 6.210 43.725 3.416 0.50 7.65 271 ASP A C 1
ATOM 1959 C C B ASP A 1 241 ? 6.266 43.808 3.383 0.50 8.02 271 ASP A C 1
ATOM 1960 O O A ASP A 1 241 ? 6.157 42.913 2.504 0.50 7.38 271 ASP A O 1
ATOM 1961 O O B ASP A 1 241 ? 6.329 43.121 2.374 0.50 7.81 271 ASP A O 1
ATOM 1970 N N . ASP A 1 242 ? 5.260 44.633 3.628 1.00 8.11 272 ASP A N 1
ATOM 1971 C CA A ASP A 1 242 ? 4.047 44.711 2.798 0.50 8.21 272 ASP A CA 1
ATOM 1972 C CA B ASP A 1 242 ? 4.083 44.599 2.747 0.50 8.87 272 ASP A CA 1
ATOM 1973 C C . ASP A 1 242 ? 4.253 45.334 1.417 1.00 8.62 272 ASP A C 1
ATOM 1974 O O . ASP A 1 242 ? 3.347 45.291 0.567 1.00 10.09 272 ASP A O 1
ATOM 1983 N N . ARG A 1 243 ? 5.418 45.948 1.200 1.00 7.02 273 ARG A N 1
ATOM 1984 C CA . ARG A 1 243 ? 5.770 46.581 -0.088 1.00 7.60 273 ARG A CA 1
ATOM 1985 C C . ARG A 1 243 ? 6.858 45.821 -0.844 1.00 7.31 273 ARG A C 1
ATOM 1986 O O . ARG A 1 243 ? 7.618 45.032 -0.266 1.00 7.71 273 ARG A O 1
ATOM 1994 N N . ASP A 1 244 ? 6.903 46.062 -2.159 1.00 7.46 274 ASP A N 1
ATOM 1995 C CA . ASP A 1 244 ? 7.863 45.384 -3.026 1.00 7.56 274 ASP A CA 1
ATOM 1996 C C . ASP A 1 244 ? 8.553 46.365 -3.958 1.00 8.04 274 ASP A C 1
ATOM 1997 O O . ASP A 1 244 ? 8.823 46.058 -5.110 1.00 8.40 274 ASP A O 1
ATOM 2002 N N . THR A 1 245 ? 8.868 47.520 -3.384 1.00 7.99 275 THR A N 1
ATOM 2003 C CA . THR A 1 245 ? 9.492 48.638 -4.042 1.00 8.30 275 THR A CA 1
ATOM 2004 C C . THR A 1 245 ? 10.795 48.997 -3.299 1.00 7.15 275 THR A C 1
ATOM 2005 O O . THR A 1 245 ? 11.053 48.516 -2.175 1.00 7.44 275 THR A O 1
ATOM 2009 N N . PRO A 1 246 ? 11.642 49.830 -3.916 1.00 5.90 276 PRO A N 1
ATOM 2010 C CA . PRO A 1 246 ? 12.862 50.217 -3.217 1.00 6.36 276 PRO A CA 1
ATOM 2011 C C . PRO A 1 246 ? 12.585 50.883 -1.891 1.00 5.88 276 PRO A C 1
ATOM 2012 O O . PRO A 1 246 ? 11.590 51.597 -1.746 1.00 6.74 276 PRO A O 1
ATOM 2016 N N . ARG A 1 247 ? 13.468 50.698 -0.922 1.00 6.12 277 ARG A N 1
ATOM 2017 C CA . ARG A 1 247 ? 13.282 51.386 0.357 1.00 5.55 277 ARG A CA 1
ATOM 2018 C C . ARG A 1 247 ? 13.495 52.887 0.138 1.00 5.23 277 ARG A C 1
ATOM 2019 O O . ARG A 1 247 ? 14.545 53.270 -0.344 1.00 5.35 277 ARG A O 1
ATOM 2027 N N . PRO A 1 248 ? 12.550 53.741 0.545 1.00 5.58 278 PRO A N 1
ATOM 2028 C CA . PRO A 1 248 ? 12.775 55.176 0.368 1.00 5.52 278 PRO A CA 1
ATOM 2029 C C . PRO A 1 248 ? 14.101 55.641 0.989 1.00 5.49 278 PRO A C 1
ATOM 2030 O O . PRO A 1 248 ? 14.798 56.474 0.408 1.00 6.06 278 PRO A O 1
ATOM 2034 N N . GLU A 1 249 ? 14.440 55.091 2.150 1.00 5.19 279 GLU A N 1
ATOM 2035 C CA . GLU A 1 249 ? 15.623 55.503 2.881 1.00 5.33 279 GLU A CA 1
ATOM 2036 C C . GLU A 1 249 ? 16.935 54.943 2.321 1.00 5.25 279 GLU A C 1
ATOM 2037 O O . GLU A 1 249 ? 17.994 55.405 2.705 1.00 5.99 279 GLU A O 1
ATOM 2043 N N . SER A 1 250 ? 16.831 53.998 1.387 1.00 5.60 280 SER A N 1
ATOM 2044 C CA A SER A 1 250 ? 17.979 53.394 0.700 0.75 5.59 280 SER A CA 1
ATOM 2045 C CA B SER A 1 250 ? 18.005 53.446 0.685 0.25 5.87 280 SER A CA 1
ATOM 2046 C C . SER A 1 250 ? 17.652 53.207 -0.791 1.00 5.24 280 SER A C 1
ATOM 2047 O O . SER A 1 250 ? 17.902 52.146 -1.379 1.00 5.62 280 SER A O 1
ATOM 2052 N N . TRP A 1 251 ? 17.052 54.232 -1.371 1.00 5.44 281 TRP A N 1
ATOM 2053 C CA . TRP A 1 251 ? 16.484 54.189 -2.688 1.00 5.63 281 TRP A CA 1
ATOM 2054 C C . TRP A 1 251 ? 17.460 53.766 -3.773 1.00 5.44 281 TRP A C 1
ATOM 2055 O O . TRP A 1 251 ? 17.239 52.782 -4.449 1.00 6.28 281 TRP A O 1
ATOM 2066 N N . VAL A 1 252 ? 18.520 54.534 -3.943 1.00 5.44 282 VAL A N 1
ATOM 2067 C CA . VAL A 1 252 ? 19.473 54.210 -4.983 1.00 5.87 282 VAL A CA 1
ATOM 2068 C C . VAL A 1 252 ? 20.192 52.886 -4.749 1.00 6.23 282 VAL A C 1
ATOM 2069 O O . VAL A 1 252 ? 20.432 52.152 -5.691 1.00 6.56 282 VAL A O 1
ATOM 2073 N N . GLU A 1 253 ? 20.464 52.553 -3.498 1.00 5.61 283 GLU A N 1
ATOM 2074 C CA . GLU A 1 253 ? 21.053 51.243 -3.206 1.00 5.28 283 GLU A CA 1
ATOM 2075 C C . GLU A 1 253 ? 20.201 50.098 -3.713 1.00 5.50 283 GLU A C 1
ATOM 2076 O O . GLU A 1 253 ? 20.684 49.166 -4.359 1.00 5.37 283 GLU A O 1
ATOM 2082 N N . ASP A 1 254 ? 18.917 50.149 -3.397 1.00 4.97 284 ASP A N 1
ATOM 2083 C CA . ASP A 1 254 ? 18.027 49.068 -3.742 1.00 5.75 284 ASP A CA 1
ATOM 2084 C C . ASP A 1 254 ? 17.816 48.963 -5.241 1.00 6.21 284 ASP A C 1
ATOM 2085 O O . ASP A 1 254 ? 17.841 47.892 -5.795 1.00 6.07 284 ASP A O 1
ATOM 2090 N N . ILE A 1 255 ? 17.665 50.102 -5.904 1.00 5.82 285 ILE A N 1
ATOM 2091 C CA . ILE A 1 255 ? 17.571 50.085 -7.371 1.00 6.39 285 ILE A CA 1
ATOM 2092 C C . ILE A 1 255 ? 18.804 49.433 -7.976 1.00 7.17 285 ILE A C 1
ATOM 2093 O O . ILE A 1 255 ? 18.683 48.601 -8.858 1.00 7.73 285 ILE A O 1
ATOM 2098 N N . ALA A 1 256 ? 19.972 49.784 -7.463 1.00 7.18 286 ALA A N 1
ATOM 2099 C CA . ALA A 1 256 ? 21.233 49.216 -7.957 1.00 7.24 286 ALA A CA 1
ATOM 2100 C C . ALA A 1 256 ? 21.332 47.733 -7.682 1.00 7.92 286 ALA A C 1
ATOM 2101 O O . ALA A 1 256 ? 21.816 46.955 -8.515 1.00 8.94 286 ALA A O 1
ATOM 2103 N N . THR A 1 257 ? 20.905 47.316 -6.493 1.00 6.95 287 THR A N 1
ATOM 2104 C CA . THR A 1 257 ? 20.922 45.886 -6.159 1.00 7.37 287 THR A CA 1
ATOM 2105 C C . THR A 1 257 ? 20.045 45.084 -7.113 1.00 8.32 287 THR A C 1
ATOM 2106 O O . THR A 1 257 ? 20.489 44.072 -7.669 1.00 9.04 287 THR A O 1
ATOM 2110 N N . ALA A 1 258 ? 18.829 45.558 -7.366 1.00 8.72 288 ALA A N 1
ATOM 2111 C CA . ALA A 1 258 ? 17.925 44.833 -8.256 1.00 9.55 288 ALA A CA 1
ATOM 2112 C C . ALA A 1 258 ? 18.479 44.848 -9.683 1.00 10.68 288 ALA A C 1
ATOM 2113 O O . ALA A 1 258 ? 18.456 43.824 -10.378 1.00 11.71 288 ALA A O 1
ATOM 2115 N N . LYS A 1 259 ? 18.981 46.000 -10.115 1.00 11.76 289 LYS A N 1
ATOM 2116 C CA . LYS A 1 259 ? 19.490 46.131 -11.483 1.00 12.81 289 LYS A CA 1
ATOM 2117 C C . LYS A 1 259 ? 20.604 45.119 -11.737 1.00 12.28 289 LYS A C 1
ATOM 2118 O O . LYS A 1 259 ? 20.778 44.602 -12.863 1.00 13.55 289 LYS A O 1
ATOM 2124 N N . SER A 1 260 ? 21.380 44.844 -10.697 1.00 11.79 290 SER A N 1
ATOM 2125 C CA . SER A 1 260 ? 22.550 43.980 -10.820 1.00 12.06 290 SER A CA 1
ATOM 2126 C C . SER A 1 260 ? 22.227 42.510 -11.003 1.00 12.63 290 SER A C 1
ATOM 2127 O O . SER A 1 260 ? 23.148 41.719 -11.290 1.00 13.61 290 SER A O 1
ATOM 2130 N N . ASN A 1 261 ? 20.952 42.140 -10.834 1.00 12.41 291 ASN A N 1
ATOM 2131 C CA . ASN A 1 261 ? 20.506 40.773 -10.967 1.00 13.50 291 ASN A CA 1
ATOM 2132 C C . ASN A 1 261 ? 19.218 40.690 -11.793 1.00 15.32 291 ASN A C 1
ATOM 2133 O O . ASN A 1 261 ? 18.118 40.546 -11.260 1.00 14.22 291 ASN A O 1
ATOM 2138 N N . PRO A 1 262 ? 19.359 40.754 -13.116 1.00 19.16 292 PRO A N 1
ATOM 2139 C CA . PRO A 1 262 ? 18.226 40.594 -14.022 1.00 20.86 292 PRO A CA 1
ATOM 2140 C C . PRO A 1 262 ? 17.604 39.186 -14.049 1.00 21.61 292 PRO A C 1
ATOM 2141 O O . PRO A 1 262 ? 16.523 39.024 -14.617 1.00 23.94 292 PRO A O 1
ATOM 2145 N N . ASN A 1 263 ? 18.230 38.189 -13.432 1.00 21.81 293 ASN A N 1
ATOM 2146 C CA . ASN A 1 263 ? 17.629 36.848 -13.383 1.00 21.81 293 ASN A CA 1
ATOM 2147 C C . ASN A 1 263 ? 16.607 36.670 -12.270 1.00 20.24 293 ASN A C 1
ATOM 2148 O O . ASN A 1 263 ? 16.120 35.561 -12.035 1.00 20.83 293 ASN A O 1
ATOM 2153 N N . ARG A 1 264 ? 16.302 37.757 -11.566 1.00 17.55 294 ARG A N 1
ATOM 2154 C CA . ARG A 1 264 ? 15.253 37.758 -10.580 1.00 15.19 294 ARG A CA 1
ATOM 2155 C C . ARG A 1 264 ? 14.369 38.946 -10.832 1.00 13.96 294 ARG A C 1
ATOM 2156 O O . ARG A 1 264 ? 14.855 40.022 -11.173 1.00 13.39 294 ARG A O 1
ATOM 2164 N N . PRO A 1 265 ? 13.077 38.791 -10.590 1.00 13.44 295 PRO A N 1
ATOM 2165 C CA . PRO A 1 265 ? 12.215 39.949 -10.667 1.00 12.85 295 PRO A CA 1
ATOM 2166 C C . PRO A 1 265 ? 12.632 41.007 -9.626 1.00 11.79 295 PRO A C 1
ATOM 2167 O O . PRO A 1 265 ? 12.911 40.667 -8.460 1.00 12.08 295 PRO A O 1
ATOM 2171 N N . ALA A 1 266 ? 12.686 42.265 -10.037 1.00 10.90 296 ALA A N 1
ATOM 2172 C CA . ALA A 1 266 ? 13.081 43.342 -9.137 1.00 10.00 296 ALA A CA 1
ATOM 2173 C C . ALA A 1 266 ? 12.213 43.408 -7.899 1.00 10.07 296 ALA A C 1
ATOM 2174 O O . ALA A 1 266 ? 12.703 43.619 -6.792 1.00 9.28 296 ALA A O 1
ATOM 2176 N N . THR A 1 267 ? 10.918 43.231 -8.074 1.00 9.09 297 THR A N 1
ATOM 2177 C CA . THR A 1 267 ? 9.988 43.240 -6.940 1.00 9.66 297 THR A CA 1
ATOM 2178 C C . THR A 1 267 ? 10.318 42.186 -5.892 1.00 9.34 297 THR A C 1
ATOM 2179 O O . THR A 1 267 ? 10.128 42.414 -4.692 1.00 9.68 297 THR A O 1
ATOM 2183 N N . GLU A 1 268 ? 10.803 41.028 -6.320 1.00 9.31 298 GLU A N 1
ATOM 2184 C CA A GLU A 1 268 ? 11.182 39.984 -5.365 0.50 9.19 298 GLU A CA 1
ATOM 2185 C CA B GLU A 1 268 ? 11.204 39.969 -5.393 0.50 9.45 298 GLU A CA 1
ATOM 2186 C C . GLU A 1 268 ? 12.435 40.393 -4.604 1.00 8.39 298 GLU A C 1
ATOM 2187 O O . GLU A 1 268 ? 12.524 40.190 -3.391 1.00 8.71 298 GLU A O 1
ATOM 2198 N N . ILE A 1 269 ? 13.397 40.991 -5.288 1.00 7.87 299 ILE A N 1
ATOM 2199 C CA . ILE A 1 269 ? 14.583 41.476 -4.610 1.00 7.63 299 ILE A CA 1
ATOM 2200 C C . ILE A 1 269 ? 14.189 42.595 -3.617 1.00 6.39 299 ILE A C 1
ATOM 2201 O O . ILE A 1 269 ? 14.665 42.632 -2.484 1.00 6.86 299 ILE A O 1
ATOM 2206 N N . TYR A 1 270 ? 13.339 43.524 -4.042 1.00 6.94 300 TYR A N 1
ATOM 2207 C CA . TYR A 1 270 ? 12.929 44.590 -3.143 1.00 6.49 300 TYR A CA 1
ATOM 2208 C C . TYR A 1 270 ? 12.209 44.034 -1.900 1.00 7.04 300 TYR A C 1
ATOM 2209 O O . TYR A 1 270 ? 12.454 44.493 -0.765 1.00 6.72 300 TYR A O 1
ATOM 2218 N N . ARG A 1 271 ? 11.287 43.093 -2.117 1.00 6.44 301 ARG A N 1
ATOM 2219 C CA . ARG A 1 271 ? 10.595 42.434 -0.992 1.00 6.85 301 ARG A CA 1
ATOM 2220 C C . ARG A 1 271 ? 11.620 41.832 -0.032 1.00 6.35 301 ARG A C 1
ATOM 2221 O O . ARG A 1 271 ? 11.501 41.971 1.218 1.00 6.84 301 ARG A O 1
ATOM 2229 N N . ASP A 1 272 ? 12.638 41.183 -0.587 1.00 6.78 302 ASP A N 1
ATOM 2230 C CA . ASP A 1 272 ? 13.597 40.481 0.267 1.00 6.02 302 ASP A CA 1
ATOM 2231 C C . ASP A 1 272 ? 14.552 41.468 0.984 1.00 6.15 302 ASP A C 1
ATOM 2232 O O . ASP A 1 272 ? 14.993 41.207 2.107 1.00 5.99 302 ASP A O 1
ATOM 2237 N N . LEU A 1 273 ? 14.894 42.571 0.329 1.00 5.61 303 LEU A N 1
ATOM 2238 C CA . LEU A 1 273 ? 15.690 43.632 0.968 1.00 5.81 303 LEU A CA 1
ATOM 2239 C C . LEU A 1 273 ? 14.921 44.246 2.112 1.00 4.94 303 LEU A C 1
ATOM 2240 O O . LEU A 1 273 ? 15.435 44.369 3.238 1.00 5.12 303 LEU A O 1
ATOM 2245 N N . ARG A 1 274 ? 13.672 44.613 1.835 1.00 5.37 304 ARG A N 1
ATOM 2246 C CA . ARG A 1 274 ? 12.823 45.137 2.892 1.00 5.20 304 ARG A CA 1
ATOM 2247 C C . ARG A 1 274 ? 12.611 44.173 4.060 1.00 4.80 304 ARG A C 1
ATOM 2248 O O . ARG A 1 274 ? 12.585 44.567 5.251 1.00 5.44 304 ARG A O 1
ATOM 2256 N N . SER A 1 275 ? 12.482 42.891 3.749 1.00 5.00 305 SER A N 1
ATOM 2257 C CA A SER A 1 275 ? 12.189 41.899 4.762 0.75 4.62 305 SER A CA 1
ATOM 2258 C CA B SER A 1 275 ? 12.196 41.892 4.774 0.25 5.16 305 SER A CA 1
ATOM 2259 C C . SER A 1 275 ? 13.443 41.613 5.599 1.00 4.65 305 SER A C 1
ATOM 2260 O O . SER A 1 275 ? 13.346 41.342 6.808 1.00 5.40 305 SER A O 1
ATOM 2265 N N . ALA A 1 276 ? 14.622 41.723 4.982 1.00 4.58 306 ALA A N 1
ATOM 2266 C CA . ALA A 1 276 ? 15.864 41.682 5.770 1.00 4.37 306 ALA A CA 1
ATOM 2267 C C . ALA A 1 276 ? 15.929 42.910 6.715 1.00 4.88 306 ALA A C 1
ATOM 2268 O O . ALA A 1 276 ? 16.364 42.766 7.855 1.00 5.21 306 ALA A O 1
ATOM 2270 N N . ALA A 1 277 ? 15.464 44.095 6.283 1.00 4.10 307 ALA A N 1
ATOM 2271 C CA . ALA A 1 277 ? 15.382 45.208 7.209 1.00 4.56 307 ALA A CA 1
ATOM 2272 C C . ALA A 1 277 ? 14.449 44.858 8.361 1.00 3.55 307 ALA A C 1
ATOM 2273 O O . ALA A 1 277 ? 14.741 45.143 9.514 1.00 4.49 307 ALA A O 1
ATOM 2275 N N . ALA A 1 278 ? 13.325 44.213 8.053 1.00 4.44 308 ALA A N 1
ATOM 2276 C CA . ALA A 1 278 ? 12.366 43.812 9.080 1.00 4.49 308 ALA A CA 1
ATOM 2277 C C . ALA A 1 278 ? 13.012 42.816 10.064 1.00 3.60 308 ALA A C 1
ATOM 2278 O O . ALA A 1 278 ? 12.672 42.778 11.249 1.00 5.59 308 ALA A O 1
ATOM 2280 N N . SER A 1 279 ? 13.990 42.040 9.587 1.00 3.93 309 SER A N 1
ATOM 2281 C CA . SER A 1 279 ? 14.632 41.038 10.433 1.00 3.79 309 SER A CA 1
ATOM 2282 C C . SER A 1 279 ? 15.605 41.669 11.425 1.00 3.66 309 SER A C 1
ATOM 2283 O O . SER A 1 279 ? 16.103 40.987 12.342 1.00 4.12 309 SER A O 1
ATOM 2286 N N . GLY A 1 280 ? 15.926 42.949 11.215 1.00 3.91 310 GLY A N 1
ATOM 2287 C CA . GLY A 1 280 ? 16.942 43.617 12.021 1.00 3.90 310 GLY A CA 1
ATOM 2288 C C . GLY A 1 280 ? 18.354 43.415 11.472 1.00 4.23 310 GLY A C 1
ATOM 2289 O O . GLY A 1 280 ? 19.265 44.181 11.774 1.00 4.11 310 GLY A O 1
ATOM 2290 N N . TRP A 1 281 ? 18.518 42.356 10.674 1.00 4.46 311 TRP A N 1
ATOM 2291 C CA . TRP A 1 281 ? 19.798 41.970 10.144 1.00 4.08 311 TRP A CA 1
ATOM 2292 C C . TRP A 1 281 ? 19.930 42.426 8.680 1.00 5.09 311 TRP A C 1
ATOM 2293 O O . TRP A 1 281 ? 20.156 41.628 7.781 1.00 6.20 311 TRP A O 1
ATOM 2304 N N . ASP A 1 282 ? 19.806 43.718 8.456 1.00 5.35 312 ASP A N 1
ATOM 2305 C CA . ASP A 1 282 ? 20.106 44.285 7.141 1.00 5.22 312 ASP A CA 1
ATOM 2306 C C . ASP A 1 282 ? 21.566 44.702 7.150 1.00 5.15 312 ASP A C 1
ATOM 2307 O O . ASP A 1 282 ? 21.866 45.686 7.774 1.00 5.65 312 ASP A O 1
ATOM 2312 N N . PHE A 1 283 ? 22.490 43.972 6.513 1.00 4.98 313 PHE A N 1
ATOM 2313 C CA . PHE A 1 283 ? 22.257 42.748 5.731 1.00 5.05 313 PHE A CA 1
ATOM 2314 C C . PHE A 1 283 ? 23.253 41.702 6.189 1.00 4.94 313 PHE A C 1
ATOM 2315 O O . PHE A 1 283 ? 24.140 41.982 7.033 1.00 4.89 313 PHE A O 1
ATOM 2323 N N . SER A 1 284 ? 23.086 40.477 5.680 1.00 5.29 314 SER A N 1
ATOM 2324 C CA . SER A 1 284 ? 23.859 39.352 6.170 1.00 5.02 314 SER A CA 1
ATOM 2325 C C . SER A 1 284 ? 23.914 38.225 5.191 1.00 5.33 314 SER A C 1
ATOM 2326 O O . SER A 1 284 ? 22.917 37.923 4.526 1.00 4.99 314 SER A O 1
ATOM 2329 N N . SER A 1 285 ? 25.051 37.530 5.190 1.00 5.20 315 SER A N 1
ATOM 2330 C CA . SER A 1 285 ? 25.194 36.260 4.445 1.00 5.27 315 SER A CA 1
ATOM 2331 C C . SER A 1 285 ? 24.127 35.257 4.858 1.00 5.39 315 SER A C 1
ATOM 2332 O O . SER A 1 285 ? 23.788 34.329 4.117 1.00 6.01 315 SER A O 1
ATOM 2335 N N . ARG A 1 286 ? 23.595 35.445 6.059 1.00 5.21 316 ARG A N 1
ATOM 2336 C CA . ARG A 1 286 ? 22.524 34.595 6.576 1.00 5.36 316 ARG A CA 1
ATOM 2337 C C . ARG A 1 286 ? 21.365 34.429 5.614 1.00 5.04 316 ARG A C 1
ATOM 2338 O O . ARG A 1 286 ? 20.760 33.353 5.578 1.00 5.78 316 ARG A O 1
ATOM 2346 N N . TRP A 1 287 ? 21.065 35.478 4.850 1.00 5.24 317 TRP A N 1
ATOM 2347 C CA . TRP A 1 287 ? 19.925 35.461 3.928 1.00 5.59 317 TRP A CA 1
ATOM 2348 C C . TRP A 1 287 ? 20.299 35.174 2.477 1.00 6.49 317 TRP A C 1
ATOM 2349 O O . TRP A 1 287 ? 19.412 35.114 1.646 1.00 6.15 317 TRP A O 1
ATOM 2360 N N . MET A 1 288 ? 21.597 35.013 2.197 1.00 7.25 318 MET A N 1
ATOM 2361 C CA A MET A 1 288 ? 22.139 35.092 0.833 0.50 8.08 318 MET A CA 1
ATOM 2362 C CA B MET A 1 288 ? 22.071 35.041 0.817 0.50 9.85 318 MET A CA 1
ATOM 2363 C C . MET A 1 288 ? 22.607 33.725 0.333 1.00 9.94 318 MET A C 1
ATOM 2364 O O . MET A 1 288 ? 23.304 33.037 1.040 1.00 10.99 318 MET A O 1
ATOM 2373 N N . ASP A 1 289 ? 22.277 33.406 -0.919 1.00 11.16 319 ASP A N 1
ATOM 2374 C CA A ASP A 1 289 ? 22.790 32.209 -1.568 0.50 11.30 319 ASP A CA 1
ATOM 2375 C CA B ASP A 1 289 ? 22.807 32.204 -1.572 0.50 11.65 319 ASP A CA 1
ATOM 2376 C C . ASP A 1 289 ? 24.300 32.361 -1.778 1.00 11.16 319 ASP A C 1
ATOM 2377 O O . ASP A 1 289 ? 25.075 31.432 -1.582 1.00 11.81 319 ASP A O 1
ATOM 2386 N N . ASN A 1 290 ? 24.686 33.558 -2.194 1.00 10.99 320 ASN A N 1
ATOM 2387 C CA . ASN A 1 290 ? 26.060 33.924 -2.455 1.00 10.56 320 ASN A CA 1
ATOM 2388 C C . ASN A 1 290 ? 26.435 35.028 -1.474 1.00 11.04 320 ASN A C 1
ATOM 2389 O O . ASN A 1 290 ? 25.932 36.132 -1.590 1.00 10.06 320 ASN A O 1
ATOM 2394 N N . PRO A 1 291 ? 27.329 34.733 -0.522 1.00 12.29 321 PRO A N 1
ATOM 2395 C CA . PRO A 1 291 ? 27.663 35.722 0.506 1.00 12.72 321 PRO A CA 1
ATOM 2396 C C . PRO A 1 291 ? 28.309 36.981 -0.054 1.00 13.15 321 PRO A C 1
ATOM 2397 O O . PRO A 1 291 ? 28.342 38.039 0.607 1.00 14.69 321 PRO A O 1
ATOM 2401 N N . GLN A 1 292 ? 28.836 36.898 -1.266 1.00 12.73 322 GLN A N 1
ATOM 2402 C CA . GLN A 1 292 ? 29.468 38.052 -1.846 1.00 14.07 322 GLN A CA 1
ATOM 2403 C C . GLN A 1 292 ? 28.538 38.880 -2.732 1.00 12.68 322 GLN A C 1
ATOM 2404 O O . GLN A 1 292 ? 28.931 39.920 -3.272 1.00 13.85 322 GLN A O 1
ATOM 2410 N N . GLN A 1 293 ? 27.274 38.476 -2.825 1.00 10.86 323 GLN A N 1
ATOM 2411 C CA . GLN A 1 293 ? 26.307 39.191 -3.662 1.00 10.19 323 GLN A CA 1
ATOM 2412 C C . GLN A 1 293 ? 24.958 39.377 -2.949 1.00 9.09 323 GLN A C 1
ATOM 2413 O O . GLN A 1 293 ? 24.130 38.466 -2.890 1.00 8.04 323 GLN A O 1
ATOM 2419 N N . LEU A 1 294 ? 24.769 40.569 -2.409 1.00 9.02 324 LEU A N 1
ATOM 2420 C CA . LEU A 1 294 ? 23.523 40.935 -1.767 1.00 7.57 324 LEU A CA 1
ATOM 2421 C C . LEU A 1 294 ? 22.313 40.674 -2.658 1.00 7.06 324 LEU A C 1
ATOM 2422 O O . LEU A 1 294 ? 21.213 40.381 -2.181 1.00 6.98 324 LEU A O 1
ATOM 2427 N N . ASN A 1 295 ? 22.507 40.779 -3.963 1.00 7.62 325 ASN A N 1
ATOM 2428 C CA . ASN A 1 295 ? 21.404 40.565 -4.899 1.00 8.10 325 ASN A CA 1
ATOM 2429 C C . ASN A 1 295 ? 20.887 39.120 -4.952 1.00 7.51 325 ASN A C 1
ATOM 2430 O O . ASN A 1 295 ? 19.911 38.816 -5.640 1.00 8.09 325 ASN A O 1
ATOM 2435 N N . THR A 1 296 ? 21.524 38.233 -4.193 1.00 6.30 326 THR A N 1
ATOM 2436 C CA . THR A 1 296 ? 21.019 36.862 -4.050 1.00 6.39 326 THR A CA 1
ATOM 2437 C C . THR A 1 296 ? 20.259 36.643 -2.731 1.00 7.34 326 THR A C 1
ATOM 2438 O O . THR A 1 296 ? 19.939 35.503 -2.381 1.00 7.17 326 THR A O 1
ATOM 2442 N N . LEU A 1 297 ? 19.968 37.708 -1.983 1.00 6.87 327 LEU A N 1
ATOM 2443 C CA . LEU A 1 297 ? 19.328 37.490 -0.684 1.00 6.84 327 LEU A CA 1
ATOM 2444 C C . LEU A 1 297 ? 17.871 37.060 -0.889 1.00 6.75 327 LEU A C 1
ATOM 2445 O O . LEU A 1 297 ? 17.204 37.525 -1.813 1.00 7.36 327 LEU A O 1
ATOM 2450 N N . ARG A 1 298 ? 17.387 36.181 -0.009 1.00 6.52 328 ARG A N 1
ATOM 2451 C CA . ARG A 1 298 ? 16.073 35.590 -0.175 1.00 8.14 328 ARG A CA 1
ATOM 2452 C C . ARG A 1 298 ? 15.352 35.428 1.153 1.00 7.26 328 ARG A C 1
ATOM 2453 O O . ARG A 1 298 ? 14.817 34.386 1.492 1.00 7.91 328 ARG A O 1
ATOM 2461 N N . THR A 1 299 ? 15.334 36.534 1.877 1.00 6.12 329 THR A N 1
ATOM 2462 C CA . THR A 1 299 ? 14.787 36.588 3.231 1.00 5.62 329 THR A CA 1
ATOM 2463 C C . THR A 1 299 ? 13.416 35.953 3.407 1.00 5.64 329 THR A C 1
ATOM 2464 O O . THR A 1 299 ? 13.218 35.253 4.380 1.00 6.72 329 THR A O 1
ATOM 2468 N N . THR A 1 300 ? 12.487 36.210 2.475 1.00 5.82 330 THR A N 1
ATOM 2469 C CA . THR A 1 300 ? 11.115 35.740 2.633 1.00 6.28 330 THR A CA 1
ATOM 2470 C C . THR A 1 300 ? 10.973 34.243 2.361 1.00 6.14 330 THR A C 1
ATOM 2471 O O . THR A 1 300 ? 9.898 33.691 2.576 1.00 7.09 330 THR A O 1
ATOM 2475 N N . SER A 1 301 ? 12.052 33.580 1.924 1.00 6.85 331 SER A N 1
ATOM 2476 C CA . SER A 1 301 ? 12.026 32.124 1.738 1.00 7.75 331 SER A CA 1
ATOM 2477 C C . SER A 1 301 ? 12.723 31.408 2.878 1.00 7.28 331 SER A C 1
ATOM 2478 O O . SER A 1 301 ? 12.930 30.196 2.822 1.00 7.76 331 SER A O 1
ATOM 2481 N N . ILE A 1 302 ? 13.084 32.160 3.925 1.00 5.92 332 ILE A N 1
ATOM 2482 C CA . ILE A 1 302 ? 13.832 31.621 5.054 1.00 6.23 332 ILE A CA 1
ATOM 2483 C C . ILE A 1 302 ? 13.043 31.797 6.365 1.00 6.20 332 ILE A C 1
ATOM 2484 O O . ILE A 1 302 ? 12.564 32.883 6.679 1.00 7.54 332 ILE A O 1
ATOM 2489 N N . VAL A 1 303 ? 12.845 30.697 7.076 1.00 5.91 333 VAL A N 1
ATOM 2490 C CA . VAL A 1 303 ? 12.105 30.714 8.340 1.00 6.07 333 VAL A CA 1
ATOM 2491 C C . VAL A 1 303 ? 13.116 30.948 9.453 1.00 5.47 333 VAL A C 1
ATOM 2492 O O . VAL A 1 303 ? 13.937 30.083 9.719 1.00 5.57 333 VAL A O 1
ATOM 2496 N N . PRO A 1 304 ? 13.098 32.146 10.080 1.00 4.71 334 PRO A N 1
ATOM 2497 C CA . PRO A 1 304 ? 14.188 32.467 10.988 1.00 5.78 334 PRO A CA 1
ATOM 2498 C C . PRO A 1 304 ? 14.068 31.865 12.366 1.00 5.13 334 PRO A C 1
ATOM 2499 O O . PRO A 1 304 ? 13.001 31.891 12.990 1.00 5.81 334 PRO A O 1
ATOM 2503 N N . VAL A 1 305 ? 15.193 31.405 12.889 1.00 4.21 335 VAL A N 1
ATOM 2504 C CA . VAL A 1 305 ? 15.186 30.757 14.194 1.00 4.24 335 VAL A CA 1
ATOM 2505 C C . VAL A 1 305 ? 15.016 31.761 15.333 1.00 4.93 335 VAL A C 1
ATOM 2506 O O . VAL A 1 305 ? 14.418 31.447 16.346 1.00 5.42 335 VAL A O 1
ATOM 2510 N N . ASP A 1 306 ? 15.546 32.976 15.155 1.00 4.45 336 ASP A N 1
ATOM 2511 C CA . ASP A 1 306 ? 15.374 34.034 16.141 1.00 4.13 336 ASP A CA 1
ATOM 2512 C C . ASP A 1 306 ? 13.922 34.479 16.211 1.00 3.89 336 ASP A C 1
ATOM 2513 O O . ASP A 1 306 ? 13.318 34.532 17.317 1.00 4.26 336 ASP A O 1
ATOM 2518 N N . LEU A 1 307 ? 13.343 34.786 15.052 1.00 4.34 337 LEU A N 1
ATOM 2519 C CA A LEU A 1 307 ? 11.948 35.240 15.040 0.75 3.62 337 LEU A CA 1
ATOM 2520 C CA B LEU A 1 307 ? 11.954 35.230 15.013 0.25 4.02 337 LEU A CA 1
ATOM 2521 C C . LEU A 1 307 ? 11.063 34.211 15.713 1.00 3.67 337 LEU A C 1
ATOM 2522 O O . LEU A 1 307 ? 10.227 34.561 16.528 1.00 4.40 337 LEU A O 1
ATOM 2531 N N . ASN A 1 308 ? 11.232 32.941 15.367 1.00 4.53 338 ASN A N 1
ATOM 2532 C CA . ASN A 1 308 ? 10.336 31.948 15.925 1.00 4.57 338 ASN A CA 1
ATOM 2533 C C . ASN A 1 308 ? 10.579 31.678 17.385 1.00 4.28 338 ASN A C 1
ATOM 2534 O O . ASN A 1 308 ? 9.648 31.346 18.092 1.00 4.42 338 ASN A O 1
ATOM 2539 N N . SER A 1 309 ? 11.799 31.890 17.862 1.00 4.13 339 SER A N 1
ATOM 2540 C CA . SER A 1 309 ? 12.060 31.867 19.302 1.00 4.32 339 SER A CA 1
ATOM 2541 C C . SER A 1 309 ? 11.307 33.028 20.008 1.00 4.55 339 SER A C 1
ATOM 2542 O O . SER A 1 309 ? 10.719 32.851 21.093 1.00 4.71 339 SER A O 1
ATOM 2545 N N . LEU A 1 310 ? 11.348 34.214 19.403 1.00 4.11 340 LEU A N 1
ATOM 2546 C CA . LEU A 1 310 ? 10.650 35.366 19.943 1.00 3.81 340 LEU A CA 1
ATOM 2547 C C . LEU A 1 310 ? 9.120 35.161 19.921 1.00 4.59 340 LEU A C 1
ATOM 2548 O O . LEU A 1 310 ? 8.419 35.602 20.844 1.00 6.42 340 LEU A O 1
ATOM 2553 N N . MET A 1 311 ? 8.603 34.514 18.870 1.00 4.35 341 MET A N 1
ATOM 2554 C CA . MET A 1 311 ? 7.174 34.178 18.834 1.00 4.87 341 MET A CA 1
ATOM 2555 C C . MET A 1 311 ? 6.785 33.190 19.954 1.00 5.42 341 MET A C 1
ATOM 2556 O O . MET A 1 311 ? 5.738 33.340 20.573 1.00 5.02 341 MET A O 1
ATOM 2561 N N . PHE A 1 312 ? 7.643 32.213 20.216 1.00 5.35 342 PHE A N 1
ATOM 2562 C CA . PHE A 1 312 ? 7.444 31.287 21.320 1.00 4.94 342 PHE A CA 1
ATOM 2563 C C . PHE A 1 312 ? 7.356 32.083 22.607 1.00 5.43 342 PHE A C 1
ATOM 2564 O O . PHE A 1 312 ? 6.452 31.904 23.392 1.00 6.01 342 PHE A O 1
ATOM 2572 N N . LYS A 1 313 ? 8.314 32.984 22.825 1.00 5.45 343 LYS A N 1
ATOM 2573 C CA . LYS A 1 313 ? 8.284 33.812 24.050 1.00 5.49 343 LYS A CA 1
ATOM 2574 C C . LYS A 1 313 ? 7.024 34.658 24.099 1.00 5.28 343 LYS A C 1
ATOM 2575 O O . LYS A 1 313 ? 6.454 34.855 25.150 1.00 6.10 343 LYS A O 1
ATOM 2581 N N . MET A 1 314 ? 6.615 35.193 22.964 1.00 4.92 344 MET A N 1
ATOM 2582 C CA . MET A 1 314 ? 5.399 36.016 22.934 1.00 6.58 344 MET A CA 1
ATOM 2583 C C . MET A 1 314 ? 4.197 35.165 23.397 1.00 5.99 344 MET A C 1
ATOM 2584 O O . MET A 1 314 ? 3.347 35.628 24.164 1.00 6.52 344 MET A O 1
ATOM 2589 N N . GLU A 1 315 ? 4.090 33.956 22.869 1.00 6.04 345 GLU A N 1
ATOM 2590 C CA . GLU A 1 315 ? 3.005 33.058 23.221 1.00 6.17 345 GLU A CA 1
ATOM 2591 C C . GLU A 1 315 ? 3.067 32.725 24.701 1.00 5.46 345 GLU A C 1
ATOM 2592 O O . GLU A 1 315 ? 2.030 32.690 25.375 1.00 5.70 345 GLU A O 1
ATOM 2598 N N . LYS A 1 316 ? 4.264 32.497 25.225 1.00 6.33 346 LYS A N 1
ATOM 2599 C CA . LYS A 1 316 ? 4.405 32.188 26.646 1.00 6.37 346 LYS A CA 1
ATOM 2600 C C . LYS A 1 316 ? 4.002 33.372 27.501 1.00 6.34 346 LYS A C 1
ATOM 2601 O O . LYS A 1 316 ? 3.399 33.197 28.564 1.00 7.72 346 LYS A O 1
ATOM 2607 N N . ILE A 1 317 ? 4.367 34.581 27.058 1.00 5.22 347 ILE A N 1
ATOM 2608 C CA . ILE A 1 317 ? 4.039 35.774 27.835 1.00 5.06 347 ILE A CA 1
ATOM 2609 C C . ILE A 1 317 ? 2.545 36.049 27.760 1.00 5.39 347 ILE A C 1
ATOM 2610 O O . ILE A 1 317 ? 1.926 36.462 28.745 1.00 6.07 347 ILE A O 1
ATOM 2615 N N . LEU A 1 318 ? 1.963 35.847 26.584 1.00 5.90 348 LEU A N 1
ATOM 2616 C CA . LEU A 1 318 ? 0.508 35.980 26.469 1.00 5.85 348 LEU A CA 1
ATOM 2617 C C . LEU A 1 318 ? -0.196 35.007 27.428 1.00 7.01 348 LEU A C 1
ATOM 2618 O O . LEU A 1 318 ? -1.199 35.365 28.026 1.00 6.53 348 LEU A O 1
ATOM 2623 N N . ALA A 1 319 ? 0.303 33.775 27.537 1.00 6.62 349 ALA A N 1
ATOM 2624 C CA . ALA A 1 319 ? -0.288 32.794 28.477 1.00 6.52 349 ALA A CA 1
ATOM 2625 C C . ALA A 1 319 ? -0.176 33.360 29.890 1.00 7.60 349 ALA A C 1
ATOM 2626 O O . ALA A 1 319 ? -1.144 33.381 30.630 1.00 8.66 349 ALA A O 1
ATOM 2628 N N . ARG A 1 320 ? 1.009 33.835 30.252 1.00 7.04 350 ARG A N 1
ATOM 2629 C CA . ARG A 1 320 ? 1.257 34.335 31.610 1.00 7.49 350 ARG A CA 1
ATOM 2630 C C . ARG A 1 320 ? 0.340 35.517 31.929 1.00 7.91 350 ARG A C 1
ATOM 2631 O O . ARG A 1 320 ? -0.234 35.598 33.015 1.00 8.74 350 ARG A O 1
ATOM 2639 N N . ALA A 1 321 ? 0.186 36.432 30.970 1.00 7.52 351 ALA A N 1
ATOM 2640 C CA . ALA A 1 321 ? -0.631 37.642 31.180 1.00 7.11 351 ALA A CA 1
ATOM 2641 C C . ALA A 1 321 ? -2.099 37.243 31.286 1.00 7.48 351 ALA A C 1
ATOM 2642 O O . ALA A 1 321 ? -2.839 37.770 32.111 1.00 6.79 351 ALA A O 1
ATOM 2644 N N . SER A 1 322 ? -2.534 36.324 30.431 1.00 7.60 352 SER A N 1
ATOM 2645 C CA A SER A 1 322 ? -3.922 35.869 30.423 0.50 7.34 352 SER A CA 1
ATOM 2646 C CA B SER A 1 322 ? -3.930 35.929 30.437 0.50 8.30 352 SER A CA 1
ATOM 2647 C C . SER A 1 322 ? -4.252 35.235 31.757 1.00 8.10 352 SER A C 1
ATOM 2648 O O . SER A 1 322 ? -5.313 35.496 32.352 1.00 8.91 352 SER A O 1
ATOM 2653 N N . LYS A 1 323 ? -3.352 34.387 32.236 1.00 9.19 353 LYS A N 1
ATOM 2654 C CA A LYS A 1 323 ? -3.548 33.728 33.525 0.50 10.11 353 LYS A CA 1
ATOM 2655 C CA B LYS A 1 323 ? -3.567 33.739 33.506 0.50 10.19 353 LYS A CA 1
ATOM 2656 C C . LYS A 1 323 ? -3.639 34.787 34.606 1.00 10.08 353 LYS A C 1
ATOM 2657 O O . LYS A 1 323 ? -4.533 34.748 35.448 1.00 12.05 353 LYS A O 1
ATOM 2668 N N . ALA A 1 324 ? -2.723 35.750 34.590 1.00 10.16 354 ALA A N 1
ATOM 2669 C CA . ALA A 1 324 ? -2.744 36.809 35.616 1.00 9.82 354 ALA A CA 1
ATOM 2670 C C . ALA A 1 324 ? -4.048 37.588 35.588 1.00 10.16 354 ALA A C 1
ATOM 2671 O O . ALA A 1 324 ? -4.586 37.951 36.640 1.00 11.04 354 ALA A O 1
ATOM 2673 N N . ALA A 1 325 ? -4.559 37.821 34.383 1.00 9.73 355 ALA A N 1
ATOM 2674 C CA . ALA A 1 325 ? -5.802 38.578 34.198 1.00 10.73 355 ALA A CA 1
ATOM 2675 C C . ALA A 1 325 ? -7.052 37.805 34.621 1.00 11.61 355 ALA A C 1
ATOM 2676 O O . ALA A 1 325 ? -8.087 38.403 34.869 1.00 13.50 355 ALA A O 1
ATOM 2678 N N . GLY A 1 326 ? -6.937 36.495 34.731 1.00 11.99 356 GLY A N 1
ATOM 2679 C CA . GLY A 1 326 ? -8.083 35.632 35.112 1.00 11.92 356 GLY A CA 1
ATOM 2680 C C . GLY A 1 326 ? -8.800 34.986 33.933 1.00 12.80 356 GLY A C 1
ATOM 2681 O O . GLY A 1 326 ? -9.885 34.415 34.104 1.00 11.82 356 GLY A O 1
ATOM 2682 N N . ASP A 1 327 ? -8.210 35.063 32.734 1.00 11.89 357 ASP A N 1
ATOM 2683 C CA . ASP A 1 327 ? -8.746 34.420 31.530 1.00 11.92 357 ASP A CA 1
ATOM 2684 C C . ASP A 1 327 ? -8.074 33.075 31.249 1.00 12.32 357 ASP A C 1
ATOM 2685 O O . ASP A 1 327 ? -7.132 32.946 30.445 1.00 11.18 357 ASP A O 1
ATOM 2690 N N . ASN A 1 328 ? -8.581 32.038 31.916 1.00 12.74 358 ASN A N 1
ATOM 2691 C CA . ASN A 1 328 ? -7.962 30.719 31.840 1.00 13.77 358 ASN A CA 1
ATOM 2692 C C . ASN A 1 328 ? -8.086 30.041 30.477 1.00 13.30 358 ASN A C 1
ATOM 2693 O O . ASN A 1 328 ? -7.175 29.327 30.027 1.00 12.82 358 ASN A O 1
ATOM 2698 N N . ALA A 1 329 ? -9.186 30.266 29.765 1.00 12.21 359 ALA A N 1
ATOM 2699 C CA . ALA A 1 329 ? -9.318 29.656 28.448 1.00 12.21 359 ALA A CA 1
ATOM 2700 C C . ALA A 1 329 ? -8.272 30.252 27.497 1.00 12.13 359 ALA A C 1
ATOM 2701 O O . ALA A 1 329 ? -7.707 29.546 26.688 1.00 12.18 359 ALA A O 1
ATOM 2703 N N . MET A 1 330 ? -8.049 31.564 27.597 1.00 12.22 360 MET A N 1
ATOM 2704 C CA A MET A 1 330 ? -7.041 32.156 26.743 0.33 11.51 360 MET A CA 1
ATOM 2705 C CA B MET A 1 330 ? -7.038 32.237 26.793 0.33 12.47 360 MET A CA 1
ATOM 2706 C CA C MET A 1 330 ? -7.007 32.326 26.860 0.33 12.50 360 MET A CA 1
ATOM 2707 C C . MET A 1 330 ? -5.644 31.719 27.190 1.00 12.11 360 MET A C 1
ATOM 2708 O O . MET A 1 330 ? -4.820 31.399 26.336 1.00 12.04 360 MET A O 1
ATOM 2721 N N . ALA A 1 331 ? -5.387 31.616 28.495 1.00 11.85 361 ALA A N 1
ATOM 2722 C CA . ALA A 1 331 ? -4.064 31.157 28.978 1.00 11.50 361 ALA A CA 1
ATOM 2723 C C . ALA A 1 331 ? -3.699 29.748 28.453 1.00 11.83 361 ALA A C 1
ATOM 2724 O O . ALA A 1 331 ? -2.589 29.500 27.932 1.00 11.92 361 ALA A O 1
ATOM 2726 N N . ASN A 1 332 ? -4.675 28.847 28.527 1.00 12.49 362 ASN A N 1
ATOM 2727 C CA . ASN A 1 332 ? -4.504 27.500 28.034 1.00 13.24 362 ASN A CA 1
ATOM 2728 C C . ASN A 1 332 ? -4.250 27.475 26.544 1.00 11.80 362 ASN A C 1
ATOM 2729 O O . ASN A 1 332 ? -3.387 26.708 26.070 1.00 12.42 362 ASN A O 1
ATOM 2734 N N . GLN A 1 333 ? -5.013 28.279 25.813 1.00 11.70 363 GLN A N 1
ATOM 2735 C CA A GLN A 1 333 ? -4.856 28.351 24.376 0.50 10.93 363 GLN A CA 1
ATOM 2736 C CA B GLN A 1 333 ? -4.881 28.411 24.375 0.50 11.43 363 GLN A CA 1
ATOM 2737 C C . GLN A 1 333 ? -3.448 28.815 24.039 1.00 10.15 363 GLN A C 1
ATOM 2738 O O . GLN A 1 333 ? -2.799 28.242 23.167 1.00 9.07 363 GLN A O 1
ATOM 2749 N N . TYR A 1 334 ? -2.967 29.848 24.718 1.00 8.85 364 TYR A N 1
ATOM 2750 C CA . TYR A 1 334 ? -1.625 30.321 24.410 1.00 8.35 364 TYR A CA 1
ATOM 2751 C C . TYR A 1 334 ? -0.540 29.296 24.773 1.00 8.35 364 TYR A C 1
ATOM 2752 O O . TYR A 1 334 ? 0.468 29.181 24.064 1.00 8.22 364 TYR A O 1
ATOM 2761 N N . GLU A 1 335 ? -0.685 28.575 25.883 1.00 8.56 365 GLU A N 1
ATOM 2762 C CA . GLU A 1 335 ? 0.290 27.537 26.208 1.00 8.95 365 GLU A CA 1
ATOM 2763 C C . GLU A 1 335 ? 0.292 26.469 25.126 1.00 8.92 365 GLU A C 1
ATOM 2764 O O . GLU A 1 335 ? 1.353 25.923 24.782 1.00 9.18 365 GLU A O 1
ATOM 2770 N N . THR A 1 336 ? -0.900 26.138 24.626 1.00 9.36 366 THR A N 1
ATOM 2771 C CA . THR A 1 336 ? -1.014 25.125 23.585 1.00 9.13 366 THR A CA 1
ATOM 2772 C C . THR A 1 336 ? -0.271 25.615 22.336 1.00 9.12 366 THR A C 1
ATOM 2773 O O . THR A 1 336 ? 0.461 24.881 21.716 1.00 9.90 366 THR A O 1
ATOM 2777 N N . LEU A 1 337 ? -0.460 26.876 22.001 1.00 7.96 367 LEU A N 1
ATOM 2778 C CA . LEU A 1 337 ? 0.230 27.493 20.869 1.00 7.00 367 LEU A CA 1
ATOM 2779 C C . LEU A 1 337 ? 1.755 27.478 21.055 1.00 6.80 367 LEU A C 1
ATOM 2780 O O . LEU A 1 337 ? 2.515 27.087 20.148 1.00 6.87 367 LEU A O 1
ATOM 2785 N N . ALA A 1 338 ? 2.191 27.855 22.248 1.00 6.56 368 ALA A N 1
ATOM 2786 C CA . ALA A 1 338 ? 3.618 27.818 22.559 1.00 6.39 368 ALA A CA 1
ATOM 2787 C C . ALA A 1 338 ? 4.196 26.414 22.440 1.00 6.93 368 ALA A C 1
ATOM 2788 O O . ALA A 1 338 ? 5.289 26.220 21.926 1.00 6.82 368 ALA A O 1
ATOM 2790 N N . ASN A 1 339 ? 3.476 25.434 22.958 1.00 6.95 369 ASN A N 1
ATOM 2791 C CA . ASN A 1 339 ? 3.955 24.060 22.876 1.00 7.34 369 ASN A CA 1
ATOM 2792 C C . ASN A 1 339 ? 4.131 23.625 21.418 1.00 7.65 369 ASN A C 1
ATOM 2793 O O . ASN A 1 339 ? 5.115 22.950 21.091 1.00 7.35 369 ASN A O 1
ATOM 2798 N N . ALA A 1 340 ? 3.181 23.990 20.550 1.00 8.05 370 ALA A N 1
ATOM 2799 C CA . ALA A 1 340 ? 3.278 23.686 19.110 1.00 7.81 370 ALA A CA 1
ATOM 2800 C C . ALA A 1 340 ? 4.488 24.354 18.484 1.00 7.74 370 ALA A C 1
ATOM 2801 O O . ALA A 1 340 ? 5.212 23.723 17.679 1.00 8.08 370 ALA A O 1
ATOM 2803 N N . ARG A 1 341 ? 4.708 25.607 18.867 1.00 7.39 371 ARG A N 1
ATOM 2804 C CA . ARG A 1 341 ? 5.809 26.406 18.368 1.00 7.65 371 ARG A CA 1
ATOM 2805 C C . ARG A 1 341 ? 7.128 25.750 18.762 1.00 7.96 371 ARG A C 1
ATOM 2806 O O . ARG A 1 341 ? 8.043 25.624 17.951 1.00 9.66 371 ARG A O 1
ATOM 2814 N N . GLN A 1 342 ? 7.220 25.353 20.015 1.00 7.59 372 GLN A N 1
ATOM 2815 C CA . GLN A 1 342 ? 8.441 24.726 20.508 1.00 7.65 372 GLN A CA 1
ATOM 2816 C C . GLN A 1 342 ? 8.744 23.458 19.721 1.00 8.22 372 GLN A C 1
ATOM 2817 O O . GLN A 1 342 ? 9.891 23.211 19.348 1.00 7.28 372 GLN A O 1
ATOM 2823 N N . LYS A 1 343 ? 7.706 22.660 19.461 1.00 7.77 373 LYS A N 1
ATOM 2824 C CA A LYS A 1 343 ? 7.899 21.435 18.670 0.50 8.20 373 LYS A CA 1
ATOM 2825 C CA B LYS A 1 343 ? 7.872 21.432 18.664 0.50 7.92 373 LYS A CA 1
ATOM 2826 C C . LYS A 1 343 ? 8.401 21.793 17.267 1.00 7.36 373 LYS A C 1
ATOM 2827 O O . LYS A 1 343 ? 9.285 21.113 16.716 1.00 8.26 373 LYS A O 1
ATOM 2838 N N . GLY A 1 344 ? 7.851 22.865 16.682 1.00 6.98 374 GLY A N 1
ATOM 2839 C CA . GLY A 1 344 ? 8.306 23.344 15.371 1.00 7.23 374 GLY A CA 1
ATOM 2840 C C . GLY A 1 344 ? 9.755 23.798 15.350 1.00 6.93 374 GLY A C 1
ATOM 2841 O O . GLY A 1 344 ? 10.534 23.502 14.414 1.00 7.73 374 GLY A O 1
ATOM 2842 N N . ILE A 1 345 ? 10.121 24.565 16.369 1.00 6.39 375 ILE A N 1
ATOM 2843 C CA . ILE A 1 345 ? 11.522 24.978 16.517 1.00 6.79 375 ILE A CA 1
ATOM 2844 C C . ILE A 1 345 ? 12.452 23.764 16.602 1.00 6.33 375 ILE A C 1
ATOM 2845 O O . ILE A 1 345 ? 13.489 23.706 15.932 1.00 6.54 375 ILE A O 1
ATOM 2850 N N . GLU A 1 346 ? 12.090 22.788 17.442 1.00 6.43 376 GLU A N 1
ATOM 2851 C CA . GLU A 1 346 ? 12.977 21.633 17.623 1.00 6.93 376 GLU A CA 1
ATOM 2852 C C . GLU A 1 346 ? 13.060 20.767 16.372 1.00 6.87 376 GLU A C 1
ATOM 2853 O O . GLU A 1 346 ? 14.052 20.093 16.175 1.00 7.76 376 GLU A O 1
ATOM 2859 N N . LYS A 1 347 ? 12.008 20.735 15.564 1.00 7.59 377 LYS A N 1
ATOM 2860 C CA . LYS A 1 347 ? 11.992 19.880 14.369 1.00 8.15 377 LYS A CA 1
ATOM 2861 C C . LYS A 1 347 ? 12.645 20.552 13.166 1.00 8.54 377 LYS A C 1
ATOM 2862 O O . LYS A 1 347 ? 13.422 19.923 12.407 1.00 9.40 377 LYS A O 1
ATOM 2868 N N . TYR A 1 348 ? 12.285 21.819 12.954 1.00 7.13 378 TYR A N 1
ATOM 2869 C CA . TYR A 1 348 ? 12.628 22.498 11.713 1.00 7.48 378 TYR A CA 1
ATOM 2870 C C . TYR A 1 348 ? 13.725 23.523 11.841 1.00 6.66 378 TYR A C 1
ATOM 2871 O O . TYR A 1 348 ? 14.226 24.011 10.833 1.00 7.51 378 TYR A O 1
ATOM 2880 N N . LEU A 1 349 ? 14.101 23.869 13.067 1.00 6.02 379 LEU A N 1
ATOM 2881 C CA . LEU A 1 349 ? 15.099 24.925 13.266 1.00 6.53 379 LEU A CA 1
ATOM 2882 C C . LEU A 1 349 ? 16.326 24.454 14.021 1.00 6.90 379 LEU A C 1
ATOM 2883 O O . LEU A 1 349 ? 17.074 25.251 14.564 1.00 7.16 379 LEU A O 1
ATOM 2888 N N . TRP A 1 350 ? 16.516 23.139 14.045 1.00 6.46 380 TRP A N 1
ATOM 2889 C CA . TRP A 1 350 ? 17.689 22.490 14.602 1.00 7.47 380 TRP A CA 1
ATOM 2890 C C . TRP A 1 350 ? 18.378 21.713 13.481 1.00 7.75 380 TRP A C 1
ATOM 2891 O O . TRP A 1 350 ? 17.731 20.901 12.788 1.00 8.24 380 TRP A O 1
ATOM 2902 N N . ASN A 1 351 ? 19.663 22.003 13.272 1.00 7.42 381 ASN A N 1
ATOM 2903 C CA . ASN A 1 351 ? 20.479 21.277 12.298 1.00 8.77 381 ASN A CA 1
ATOM 2904 C C . ASN A 1 351 ? 21.196 20.153 13.028 1.00 10.09 381 ASN A C 1
ATOM 2905 O O . ASN A 1 351 ? 22.168 20.385 13.757 1.00 10.23 381 ASN A O 1
ATOM 2910 N N . ASP A 1 352 ? 20.727 18.920 12.839 1.00 12.23 382 ASP A N 1
ATOM 2911 C CA . ASP A 1 352 ? 21.300 17.812 13.608 1.00 13.81 382 ASP A CA 1
ATOM 2912 C C . ASP A 1 352 ? 22.645 17.327 13.044 1.00 14.67 382 ASP A C 1
ATOM 2913 O O . ASP A 1 352 ? 23.470 16.814 13.792 1.00 16.37 382 ASP A O 1
ATOM 2918 N N . GLN A 1 353 ? 22.880 17.532 11.749 1.00 15.44 383 GLN A N 1
ATOM 2919 C CA . GLN A 1 353 ? 24.178 17.207 11.140 1.00 16.25 383 GLN A CA 1
ATOM 2920 C C . GLN A 1 353 ? 25.293 18.048 11.722 1.00 14.29 383 GLN A C 1
ATOM 2921 O O . GLN A 1 353 ? 26.353 17.542 12.060 1.00 14.99 383 GLN A O 1
ATOM 2927 N N . GLN A 1 354 ? 25.050 19.352 11.856 1.00 12.93 384 GLN A N 1
ATOM 2928 C CA . GLN A 1 354 ? 26.065 20.262 12.381 1.00 12.49 384 GLN A CA 1
ATOM 2929 C C . GLN A 1 354 ? 26.028 20.444 13.880 1.00 11.75 384 GLN A C 1
ATOM 2930 O O . GLN A 1 354 ? 27.027 20.834 14.487 1.00 12.33 384 GLN A O 1
ATOM 2936 N N . GLY A 1 355 ? 24.867 20.219 14.484 1.00 10.64 385 GLY A N 1
ATOM 2937 C CA . GLY A 1 355 ? 24.765 20.341 15.924 1.00 9.81 385 GLY A CA 1
ATOM 2938 C C . GLY A 1 355 ? 24.513 21.769 16.372 1.00 8.71 385 GLY A C 1
ATOM 2939 O O . GLY A 1 355 ? 25.050 22.198 17.387 1.00 9.67 385 GLY A O 1
ATOM 2940 N N . TRP A 1 356 ? 23.673 22.496 15.638 1.00 7.32 386 TRP A N 1
ATOM 2941 C CA . TRP A 1 356 ? 23.259 23.820 16.111 1.00 7.07 386 TRP A CA 1
ATOM 2942 C C . TRP A 1 356 ? 21.897 24.202 15.566 1.00 6.51 386 TRP A C 1
ATOM 2943 O O . TRP A 1 356 ? 21.438 23.662 14.558 1.00 6.96 386 TRP A O 1
ATOM 2954 N N . TYR A 1 357 ? 21.252 25.142 16.256 1.00 6.36 387 TYR A N 1
ATOM 2955 C CA . TYR A 1 357 ? 20.056 25.748 15.744 1.00 5.80 387 TYR A CA 1
ATOM 2956 C C . TYR A 1 357 ? 20.368 26.565 14.488 1.00 5.27 387 TYR A C 1
ATOM 2957 O O . TYR A 1 357 ? 21.474 27.074 14.313 1.00 5.53 387 TYR A O 1
ATOM 2966 N N . ALA A 1 358 ? 19.385 26.692 13.619 1.00 5.12 388 ALA A N 1
ATOM 2967 C CA . ALA A 1 358 ? 19.568 27.316 12.310 1.00 5.17 388 ALA A CA 1
ATOM 2968 C C . ALA A 1 358 ? 18.221 27.647 11.685 1.00 5.82 388 ALA A C 1
ATOM 2969 O O . ALA A 1 358 ? 17.188 27.166 12.153 1.00 6.34 388 ALA A O 1
ATOM 2971 N N . ASP A 1 359 ? 18.246 28.463 10.626 1.00 5.74 389 ASP A N 1
ATOM 2972 C CA . ASP A 1 359 ? 17.030 28.834 9.912 1.00 5.57 389 ASP A CA 1
ATOM 2973 C C . ASP A 1 359 ? 16.592 27.668 9.024 1.00 6.06 389 ASP A C 1
ATOM 2974 O O . ASP A 1 359 ? 17.380 26.810 8.713 1.00 6.50 389 ASP A O 1
ATOM 2979 N N . TYR A 1 360 ? 15.335 27.670 8.620 1.00 5.12 390 TYR A N 1
ATOM 2980 C CA . TYR A 1 360 ? 14.802 26.646 7.719 1.00 6.20 390 TYR A CA 1
ATOM 2981 C C . TYR A 1 360 ? 14.557 27.248 6.368 1.00 6.75 390 TYR A C 1
ATOM 2982 O O . TYR A 1 360 ? 14.095 28.384 6.232 1.00 6.77 390 TYR A O 1
ATOM 2991 N N . ASP A 1 361 ? 14.862 26.451 5.346 1.00 7.97 391 ASP A N 1
ATOM 2992 C CA . ASP A 1 361 ? 14.854 26.909 3.952 1.00 7.79 391 ASP A CA 1
ATOM 2993 C C . ASP A 1 361 ? 13.601 26.407 3.247 1.00 8.38 391 ASP A C 1
ATOM 2994 O O . ASP A 1 361 ? 13.452 25.205 3.058 1.00 8.36 391 ASP A O 1
ATOM 2999 N N . LEU A 1 362 ? 12.713 27.319 2.881 1.00 9.13 392 LEU A N 1
ATOM 3000 C CA . LEU A 1 362 ? 11.451 26.958 2.248 1.00 9.93 392 LEU A CA 1
ATOM 3001 C C . LEU A 1 362 ? 11.658 26.608 0.781 1.00 10.79 392 LEU A C 1
ATOM 3002 O O . LEU A 1 362 ? 10.736 26.092 0.191 1.00 13.19 392 LEU A O 1
ATOM 3007 N N . LYS A 1 363 ? 12.826 26.903 0.202 1.00 10.99 393 LYS A N 1
ATOM 3008 C CA A LYS A 1 363 ? 13.092 26.545 -1.191 0.50 12.02 393 LYS A CA 1
ATOM 3009 C CA B LYS A 1 363 ? 13.125 26.546 -1.190 0.50 12.17 393 LYS A CA 1
ATOM 3010 C C . LYS A 1 363 ? 13.561 25.088 -1.299 1.00 12.11 393 LYS A C 1
ATOM 3011 O O . LYS A 1 363 ? 13.033 24.324 -2.114 1.00 13.26 393 LYS A O 1
ATOM 3022 N N . SER A 1 364 ? 14.549 24.705 -0.486 1.00 11.19 394 SER A N 1
ATOM 3023 C CA . SER A 1 364 ? 15.095 23.375 -0.473 1.00 11.45 394 SER A CA 1
ATOM 3024 C C . SER A 1 364 ? 14.359 22.453 0.464 1.00 11.47 394 SER A C 1
ATOM 3025 O O . SER A 1 364 ? 14.623 21.253 0.447 1.00 12.15 394 SER A O 1
ATOM 3028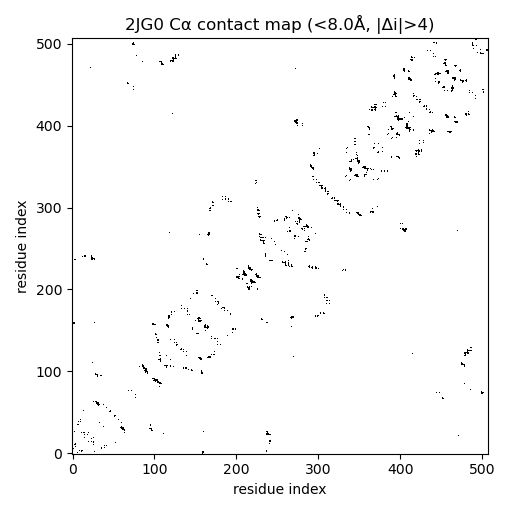 N N . HIS A 1 365 ? 13.494 23.000 1.320 1.00 11.44 395 HIS A N 1
ATOM 3029 C CA . HIS A 1 365 ? 12.807 22.223 2.352 1.00 11.36 395 HIS A CA 1
ATOM 3030 C C . HIS A 1 365 ? 13.800 21.470 3.254 1.00 11.55 395 HIS A C 1
ATOM 3031 O O . HIS A 1 365 ? 13.648 20.284 3.534 1.00 12.80 395 HIS A O 1
ATOM 3038 N N . LYS A 1 366 ? 14.820 22.193 3.716 1.00 10.25 396 LYS A N 1
ATOM 3039 C CA . LYS A 1 366 ? 15.877 21.646 4.567 1.00 10.69 396 LYS A CA 1
ATOM 3040 C C . LYS A 1 366 ? 16.252 22.733 5.576 1.00 8.91 396 LYS A C 1
ATOM 3041 O O . LYS A 1 366 ? 16.151 23.925 5.283 1.00 8.45 396 LYS A O 1
ATOM 3047 N N . VAL A 1 367 ? 16.699 22.301 6.742 1.00 8.49 397 VAL A N 1
ATOM 3048 C CA A VAL A 1 367 ? 17.336 23.199 7.704 0.50 7.90 397 VAL A CA 1
ATOM 3049 C CA B VAL A 1 367 ? 17.313 23.211 7.685 0.50 8.71 397 VAL A CA 1
ATOM 3050 C C . VAL A 1 367 ? 18.629 23.713 7.078 1.00 8.57 397 VAL A C 1
ATOM 3051 O O . VAL A 1 367 ? 19.398 22.954 6.467 1.00 8.59 397 VAL A O 1
ATOM 3058 N N . ARG A 1 368 ? 18.874 25.002 7.185 1.00 8.24 398 ARG A N 1
ATOM 3059 C CA . ARG A 1 368 ? 20.083 25.586 6.640 1.00 8.62 398 ARG A CA 1
ATOM 3060 C C . ARG A 1 368 ? 21.324 25.195 7.433 1.00 7.73 398 ARG A C 1
ATOM 3061 O O . ARG A 1 368 ? 21.248 24.851 8.613 1.00 8.08 398 ARG A O 1
ATOM 3069 N N . ASN A 1 369 ? 22.468 25.287 6.777 1.00 8.67 399 ASN A N 1
ATOM 3070 C CA A ASN A 1 369 ? 23.682 24.805 7.403 0.50 8.84 399 ASN A CA 1
ATOM 3071 C CA B ASN A 1 369 ? 23.744 24.845 7.306 0.50 8.44 399 ASN A CA 1
ATOM 3072 C C . ASN A 1 369 ? 24.377 25.879 8.237 1.00 8.45 399 ASN A C 1
ATOM 3073 O O . ASN A 1 369 ? 25.031 25.560 9.229 1.00 9.24 399 ASN A O 1
ATOM 3082 N N . GLN A 1 370 ? 24.213 27.133 7.867 1.00 7.40 400 GLN A N 1
ATOM 3083 C CA . GLN A 1 370 ? 25.030 28.190 8.475 1.00 6.66 400 GLN A CA 1
ATOM 3084 C C . GLN A 1 370 ? 24.748 28.413 9.953 1.00 6.62 400 GLN A C 1
ATOM 3085 O O . GLN A 1 370 ? 23.614 28.560 10.348 1.00 7.22 400 GLN A O 1
ATOM 3091 N N . LEU A 1 371 ? 25.808 28.503 10.740 1.00 6.63 401 LEU A N 1
ATOM 3092 C CA . LEU A 1 371 ? 25.745 28.905 12.138 1.00 6.76 401 LEU A CA 1
ATOM 3093 C C . LEU A 1 371 ? 25.824 30.416 12.211 1.00 6.69 401 LEU A C 1
ATOM 3094 O O . LEU A 1 371 ? 26.777 31.012 11.709 1.00 6.81 401 LEU A O 1
ATOM 3099 N N . THR A 1 372 ? 24.839 31.021 12.863 1.00 6.17 402 THR A N 1
ATOM 3100 C CA . THR A 1 372 ? 24.910 32.437 13.166 1.00 5.73 402 THR A CA 1
ATOM 3101 C C . THR A 1 372 ? 24.512 32.631 14.614 1.00 5.23 402 THR A C 1
ATOM 3102 O O . THR A 1 372 ? 23.992 31.737 15.254 1.00 4.67 402 THR A O 1
ATOM 3106 N N . ALA A 1 373 ? 24.714 33.848 15.118 1.00 4.03 403 ALA A N 1
ATOM 3107 C CA . ALA A 1 373 ? 24.361 34.160 16.491 1.00 3.74 403 ALA A CA 1
ATOM 3108 C C . ALA A 1 373 ? 22.867 34.016 16.762 1.00 4.10 403 ALA A C 1
ATOM 3109 O O . ALA A 1 373 ? 22.449 33.953 17.924 1.00 5.50 403 ALA A O 1
ATOM 3111 N N . ALA A 1 374 ? 22.046 33.996 15.713 1.00 4.90 404 ALA A N 1
ATOM 3112 C CA . ALA A 1 374 ? 20.610 33.765 15.915 1.00 4.42 404 ALA A CA 1
ATOM 3113 C C . ALA A 1 374 ? 20.335 32.423 16.580 1.00 4.30 404 ALA A C 1
ATOM 3114 O O . ALA A 1 374 ? 19.284 32.213 17.185 1.00 4.74 404 ALA A O 1
ATOM 3116 N N . ALA A 1 375 ? 21.271 31.491 16.414 1.00 4.61 405 ALA A N 1
ATOM 3117 C CA . ALA A 1 375 ? 21.184 30.154 16.968 1.00 4.84 405 ALA A CA 1
ATOM 3118 C C . ALA A 1 375 ? 21.090 30.106 18.486 1.00 4.95 405 ALA A C 1
ATOM 3119 O O . ALA A 1 375 ? 20.755 29.069 19.041 1.00 5.63 405 ALA A O 1
ATOM 3121 N N . LEU A 1 376 ? 21.409 31.213 19.169 1.00 3.79 406 LEU A N 1
ATOM 3122 C CA . LEU A 1 376 ? 21.286 31.240 20.636 1.00 3.90 406 LEU A CA 1
ATOM 3123 C C . LEU A 1 376 ? 19.878 31.601 21.091 1.00 4.50 406 LEU A C 1
ATOM 3124 O O . LEU A 1 376 ? 19.545 31.433 22.282 1.00 4.67 406 LEU A O 1
ATOM 3129 N N . PHE A 1 377 ? 19.048 32.085 20.173 1.00 3.95 407 PHE A N 1
ATOM 3130 C CA . PHE A 1 377 ? 17.722 32.528 20.567 1.00 4.14 407 PHE A CA 1
ATOM 3131 C C . PHE A 1 377 ? 16.873 31.427 21.236 1.00 4.24 407 PHE A C 1
ATOM 3132 O O . PHE A 1 377 ? 16.143 31.708 22.181 1.00 4.80 407 PHE A O 1
ATOM 3140 N N . PRO A 1 378 ? 16.908 30.173 20.750 1.00 4.27 408 PRO A N 1
ATOM 3141 C CA . PRO A 1 378 ? 16.123 29.134 21.468 1.00 4.80 408 PRO A CA 1
ATOM 3142 C C . PRO A 1 378 ? 16.499 28.952 22.931 1.00 4.56 408 PRO A C 1
ATOM 3143 O O . PRO A 1 378 ? 15.674 28.526 23.752 1.00 5.89 408 PRO A O 1
ATOM 3147 N N . LEU A 1 379 ? 17.753 29.246 23.261 1.00 4.20 409 LEU A N 1
ATOM 3148 C CA . LEU A 1 379 ? 18.190 29.179 24.667 1.00 4.48 409 LEU A CA 1
ATOM 3149 C C . LEU A 1 379 ? 17.665 30.394 25.395 1.00 5.31 409 LEU A C 1
ATOM 3150 O O . LEU A 1 379 ? 17.220 30.313 26.538 1.00 5.59 409 LEU A O 1
ATOM 3155 N N . TYR A 1 380 ? 17.793 31.557 24.752 1.00 5.36 410 TYR A N 1
ATOM 3156 C CA . TYR A 1 380 ? 17.365 32.830 25.344 1.00 5.23 410 TYR A CA 1
ATOM 3157 C C . TYR A 1 380 ? 15.900 32.759 25.799 1.00 5.01 410 TYR A C 1
ATOM 3158 O O . TYR A 1 380 ? 15.550 33.299 26.837 1.00 5.78 410 TYR A O 1
ATOM 3167 N N . VAL A 1 381 ? 15.054 32.066 25.028 1.00 5.09 411 VAL A N 1
ATOM 3168 C CA . VAL A 1 381 ? 13.612 31.998 25.326 1.00 5.18 411 VAL A CA 1
ATOM 3169 C C . VAL A 1 381 ? 13.201 30.698 26.048 1.00 5.06 411 VAL A C 1
ATOM 3170 O O . VAL A 1 381 ? 12.015 30.434 26.244 1.00 5.16 411 VAL A O 1
ATOM 3174 N N . ASN A 1 382 ? 14.165 29.867 26.431 1.00 5.77 412 ASN A N 1
ATOM 3175 C CA . ASN A 1 382 ? 13.881 28.590 27.127 1.00 6.48 412 ASN A CA 1
ATOM 3176 C C . ASN A 1 382 ? 13.042 27.633 26.300 1.00 6.80 412 ASN A C 1
ATOM 3177 O O . ASN A 1 382 ? 12.271 26.869 26.843 1.00 8.72 412 ASN A O 1
ATOM 3182 N N . ALA A 1 383 ? 13.204 27.667 24.981 1.00 6.75 413 ALA A N 1
ATOM 3183 C CA . ALA A 1 383 ? 12.605 26.658 24.098 1.00 6.58 413 ALA A CA 1
ATOM 3184 C C . ALA A 1 383 ? 13.485 25.423 23.938 1.00 6.59 413 ALA A C 1
ATOM 3185 O O . ALA A 1 383 ? 12.975 24.326 23.658 1.00 8.11 413 ALA A O 1
ATOM 3187 N N . ALA A 1 384 ? 14.801 25.614 24.041 1.00 6.43 414 ALA A N 1
ATOM 3188 C CA . ALA A 1 384 ? 15.756 24.561 23.725 1.00 5.59 414 ALA A CA 1
ATOM 3189 C C . ALA A 1 384 ? 15.747 23.419 24.720 1.00 7.43 414 ALA A C 1
ATOM 3190 O O . ALA A 1 384 ? 15.697 23.652 25.950 1.00 6.83 414 ALA A O 1
ATOM 3192 N N . ALA A 1 385 ? 15.833 22.189 24.191 1.00 7.81 415 ALA A N 1
ATOM 3193 C CA . ALA A 1 385 ? 16.180 21.048 25.039 1.00 8.83 415 ALA A CA 1
ATOM 3194 C C . ALA A 1 385 ? 17.553 21.252 25.678 1.00 9.35 415 ALA A C 1
ATOM 3195 O O . ALA A 1 385 ? 18.435 21.858 25.092 1.00 8.40 415 ALA A O 1
ATOM 3197 N N . LYS A 1 386 ? 17.755 20.696 26.864 1.00 10.29 416 LYS A N 1
ATOM 3198 C CA A LYS A 1 386 ? 19.031 20.884 27.557 0.50 10.46 416 LYS A CA 1
ATOM 3199 C CA B LYS A 1 386 ? 19.029 20.829 27.584 0.50 10.56 416 LYS A CA 1
ATOM 3200 C C . LYS A 1 386 ? 20.219 20.326 26.768 1.00 10.01 416 LYS A C 1
ATOM 3201 O O . LYS A 1 386 ? 21.292 20.944 26.755 1.00 9.41 416 LYS A O 1
ATOM 3212 N N . ASP A 1 387 ? 20.060 19.178 26.110 1.00 9.69 417 ASP A N 1
ATOM 3213 C CA . ASP A 1 387 ? 21.191 18.647 25.330 1.00 9.53 417 ASP A CA 1
ATOM 3214 C C . ASP A 1 387 ? 21.598 19.611 24.206 1.00 9.40 417 ASP A C 1
ATOM 3215 O O . ASP A 1 387 ? 22.782 19.797 23.911 1.00 9.71 417 ASP A O 1
ATOM 3220 N N . ARG A 1 388 ? 20.600 20.247 23.604 1.00 8.94 418 ARG A N 1
ATOM 3221 C CA . ARG A 1 388 ? 20.817 21.146 22.495 1.00 8.36 418 ARG A CA 1
ATOM 3222 C C . ARG A 1 388 ? 21.407 22.450 22.983 1.00 8.05 418 ARG A C 1
ATOM 3223 O O . ARG A 1 388 ? 22.240 23.041 22.302 1.00 8.74 418 ARG A O 1
ATOM 3231 N N . ALA A 1 389 ? 21.026 22.866 24.192 1.00 7.63 419 ALA A N 1
ATOM 3232 C CA . ALA A 1 389 ? 21.654 24.024 24.798 1.00 7.78 419 ALA A CA 1
ATOM 3233 C C . ALA A 1 389 ? 23.143 23.791 25.053 1.00 8.50 419 ALA A C 1
ATOM 3234 O O . ALA A 1 389 ? 23.967 24.659 24.777 1.00 8.76 419 ALA A O 1
ATOM 3236 N N . ASN A 1 390 ? 23.476 22.619 25.576 1.00 8.71 420 ASN A N 1
ATOM 3237 C CA A ASN A 1 390 ? 24.882 22.280 25.786 0.50 8.81 420 ASN A CA 1
ATOM 3238 C CA B ASN A 1 390 ? 24.875 22.241 25.787 0.50 9.68 420 ASN A CA 1
ATOM 3239 C C . ASN A 1 390 ? 25.664 22.218 24.486 1.00 9.42 420 ASN A C 1
ATOM 3240 O O . ASN A 1 390 ? 26.810 22.710 24.427 1.00 10.32 420 ASN A O 1
ATOM 3249 N N . LYS A 1 391 ? 25.071 21.628 23.447 1.00 8.40 421 LYS A N 1
ATOM 3250 C CA . LYS A 1 391 ? 25.671 21.673 22.121 1.00 8.95 421 LYS A CA 1
ATOM 3251 C C . LYS A 1 391 ? 25.885 23.115 21.636 1.00 7.68 421 LYS A C 1
ATOM 3252 O O . LYS A 1 391 ? 26.894 23.412 20.993 1.00 8.02 421 LYS A O 1
ATOM 3258 N N . MET A 1 392 ? 24.932 24.001 21.917 1.00 6.99 422 MET A N 1
ATOM 3259 C CA . MET A 1 392 ? 25.082 25.420 21.540 1.00 6.65 422 MET A CA 1
ATOM 3260 C C . MET A 1 392 ? 26.224 26.121 22.289 1.00 6.91 422 MET A C 1
ATOM 3261 O O . MET A 1 392 ? 26.872 26.978 21.729 1.00 7.64 422 MET A O 1
ATOM 3266 N N . ALA A 1 393 ? 26.443 25.778 23.556 1.00 6.93 423 ALA A N 1
ATOM 3267 C CA . ALA A 1 393 ? 27.576 26.295 24.303 1.00 7.09 423 ALA A CA 1
ATOM 3268 C C . ALA A 1 393 ? 28.855 25.892 23.581 1.00 7.55 423 ALA A C 1
ATOM 3269 O O . ALA A 1 393 ? 29.745 26.714 23.393 1.00 8.70 423 ALA A O 1
ATOM 3271 N N . THR A 1 394 ? 28.927 24.634 23.152 1.00 8.42 424 THR A N 1
ATOM 3272 C CA . THR A 1 394 ? 30.116 24.155 22.436 1.00 8.23 424 THR A CA 1
ATOM 3273 C C . THR A 1 394 ? 30.288 24.886 21.115 1.00 8.15 424 THR A C 1
ATOM 3274 O O . THR A 1 394 ? 31.389 25.343 20.797 1.00 8.14 424 THR A O 1
ATOM 3278 N N . ALA A 1 395 ? 29.209 25.022 20.344 1.00 8.12 425 ALA A N 1
ATOM 3279 C CA . ALA A 1 395 ? 29.266 25.710 19.040 1.00 8.81 425 ALA A CA 1
ATOM 3280 C C . ALA A 1 395 ? 29.720 27.145 19.214 1.00 8.40 425 ALA A C 1
ATOM 3281 O O . ALA A 1 395 ? 30.515 27.673 18.430 1.00 8.38 425 ALA A O 1
ATOM 3283 N N . THR A 1 396 ? 29.195 27.782 20.245 1.00 7.53 426 THR A N 1
ATOM 3284 C CA . THR A 1 396 ? 29.567 29.149 20.570 1.00 9.21 426 THR A CA 1
ATOM 3285 C C . THR A 1 396 ? 31.074 29.250 20.840 1.00 10.27 426 THR A C 1
ATOM 3286 O O . THR A 1 396 ? 31.772 30.076 20.234 1.00 11.19 426 THR A O 1
ATOM 3290 N N . LYS A 1 397 ? 31.582 28.422 21.747 1.00 11.29 427 LYS A N 1
ATOM 3291 C CA . LYS A 1 397 ? 32.999 28.468 22.088 1.00 12.90 427 LYS A CA 1
ATOM 3292 C C . LYS A 1 397 ? 33.854 28.157 20.877 1.00 12.07 427 LYS A C 1
ATOM 3293 O O . LYS A 1 397 ? 34.908 28.778 20.670 1.00 12.38 427 LYS A O 1
ATOM 3299 N N . THR A 1 398 ? 33.449 27.167 20.098 1.00 11.75 428 THR A N 1
ATOM 3300 C CA A THR A 1 398 ? 34.251 26.698 18.958 0.50 12.23 428 THR A CA 1
ATOM 3301 C CA B THR A 1 398 ? 34.287 26.717 18.993 0.50 12.68 428 THR A CA 1
ATOM 3302 C C . THR A 1 398 ? 34.303 27.711 17.825 1.00 12.41 428 THR A C 1
ATOM 3303 O O . THR A 1 398 ? 35.359 27.952 17.231 1.00 13.08 428 THR A O 1
ATOM 3310 N N . HIS A 1 399 ? 33.156 28.304 17.514 1.00 11.31 429 HIS A N 1
ATOM 3311 C CA . HIS A 1 399 ? 33.027 29.076 16.287 1.00 11.38 429 HIS A CA 1
ATOM 3312 C C . HIS A 1 399 ? 32.714 30.541 16.430 1.00 11.35 429 HIS A C 1
ATOM 3313 O O . HIS A 1 399 ? 33.027 31.292 15.505 1.00 13.13 429 HIS A O 1
ATOM 3320 N N . LEU A 1 400 ? 32.038 30.954 17.498 1.00 9.75 430 LEU A N 1
ATOM 3321 C CA . LEU A 1 400 ? 31.525 32.330 17.513 1.00 9.17 430 LEU A CA 1
ATOM 3322 C C . LEU A 1 400 ? 32.208 33.250 18.524 1.00 8.80 430 LEU A C 1
ATOM 3323 O O . LEU A 1 400 ? 32.314 34.450 18.274 1.00 9.04 430 LEU A O 1
ATOM 3328 N N . LEU A 1 401 ? 32.683 32.711 19.637 1.00 9.29 431 LEU A N 1
ATOM 3329 C CA . LEU A 1 401 ? 33.341 33.533 20.643 1.00 9.23 431 LEU A CA 1
ATOM 3330 C C . LEU A 1 401 ? 34.715 33.957 20.147 1.00 8.91 431 LEU A C 1
ATOM 3331 O O . LEU A 1 401 ? 35.549 33.115 19.787 1.00 11.15 431 LEU A O 1
ATOM 3336 N N . GLN A 1 402 ? 34.934 35.261 20.093 1.00 6.69 432 GLN A N 1
ATOM 3337 C CA . GLN A 1 402 ? 36.178 35.822 19.632 1.00 6.86 432 GLN A CA 1
ATOM 3338 C C . GLN A 1 402 ? 36.728 36.710 20.756 1.00 6.86 432 GLN A C 1
ATOM 3339 O O . GLN A 1 402 ? 36.063 36.972 21.750 1.00 6.79 432 GLN A O 1
ATOM 3345 N N . PRO A 1 403 ? 37.971 37.169 20.612 1.00 7.71 433 PRO A N 1
ATOM 3346 C CA . PRO A 1 403 ? 38.580 37.939 21.691 1.00 6.98 433 PRO A CA 1
ATOM 3347 C C . PRO A 1 403 ? 37.822 39.188 22.132 1.00 7.00 433 PRO A C 1
ATOM 3348 O O . PRO A 1 403 ? 37.906 39.551 23.288 1.00 7.78 433 PRO A O 1
ATOM 3352 N N . GLY A 1 404 ? 37.079 39.804 21.219 1.00 5.58 434 GLY A N 1
ATOM 3353 C CA . GLY A 1 404 ? 36.325 41.012 21.509 1.00 5.66 434 GLY A CA 1
ATOM 3354 C C . GLY A 1 404 ? 34.821 40.824 21.583 1.00 5.49 434 GLY A C 1
ATOM 3355 O O . GLY A 1 404 ? 34.117 41.819 21.579 1.00 5.98 434 GLY A O 1
ATOM 3356 N N . GLY A 1 405 ? 34.342 39.578 21.661 1.00 5.42 435 GLY A N 1
ATOM 3357 C CA . GLY A 1 405 ? 32.913 39.332 21.798 1.00 4.91 435 GLY A CA 1
ATOM 3358 C C . GLY A 1 405 ? 32.429 38.227 20.904 1.00 5.04 435 GLY A C 1
ATOM 3359 O O . GLY A 1 405 ? 33.208 37.500 20.281 1.00 5.45 435 GLY A O 1
ATOM 3360 N N . LEU A 1 406 ? 31.114 38.074 20.880 1.00 5.43 436 LEU A N 1
ATOM 3361 C CA . LEU A 1 406 ? 30.459 37.063 20.074 1.00 4.81 436 LEU A CA 1
ATOM 3362 C C . LEU A 1 406 ? 30.356 37.530 18.630 1.00 4.70 436 LEU A C 1
ATOM 3363 O O . LEU A 1 406 ? 29.724 38.549 18.362 1.00 4.78 436 LEU A O 1
ATOM 3368 N N . ASN A 1 407 ? 30.918 36.767 17.700 1.00 5.17 437 ASN A N 1
ATOM 3369 C CA . ASN A 1 407 ? 30.770 37.033 16.269 1.00 5.20 437 ASN A CA 1
ATOM 3370 C C . ASN A 1 407 ? 29.339 36.813 15.818 1.00 6.47 437 ASN A C 1
ATOM 3371 O O . ASN A 1 407 ? 28.648 35.951 16.325 1.00 5.99 437 ASN A O 1
ATOM 3376 N N . THR A 1 408 ? 28.911 37.589 14.838 1.00 5.98 438 THR A N 1
ATOM 3377 C CA . THR A 1 408 ? 27.527 37.469 14.348 1.00 5.62 438 THR A CA 1
ATOM 3378 C C . THR A 1 408 ? 27.382 36.245 13.441 1.00 5.29 438 THR A C 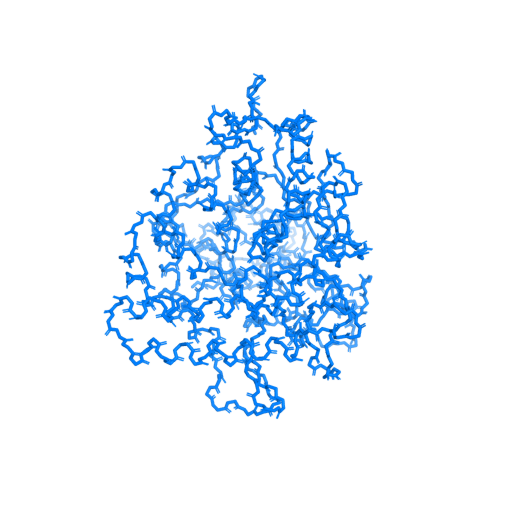1
ATOM 3379 O O . THR A 1 408 ? 26.405 35.502 13.503 1.00 5.04 438 THR A O 1
ATOM 3383 N N . THR A 1 409 ? 28.397 36.035 12.609 1.00 5.51 439 THR A N 1
ATOM 3384 C CA . THR A 1 409 ? 28.516 34.846 11.779 1.00 4.84 439 THR A CA 1
ATOM 3385 C C . THR A 1 409 ? 30.009 34.595 11.660 1.00 5.88 439 THR A C 1
ATOM 3386 O O . THR A 1 409 ? 30.810 35.361 12.218 1.00 6.38 439 THR A O 1
ATOM 3390 N N . SER A 1 410 ? 30.390 33.557 10.930 1.00 6.58 440 SER A N 1
ATOM 3391 C CA A SER A 1 410 ? 31.787 33.231 10.654 0.50 7.18 440 SER A CA 1
ATOM 3392 C CA B SER A 1 410 ? 31.816 33.320 10.687 0.50 7.18 440 SER A CA 1
ATOM 3393 C C . SER A 1 410 ? 32.201 33.663 9.256 1.00 7.12 440 SER A C 1
ATOM 3394 O O . SER A 1 410 ? 33.318 33.358 8.825 1.00 9.42 440 SER A O 1
ATOM 3399 N N . VAL A 1 411 ? 31.311 34.373 8.554 1.00 6.85 441 VAL A N 1
ATOM 3400 C CA . VAL A 1 411 ? 31.500 34.727 7.152 1.00 7.25 441 VAL A CA 1
ATOM 3401 C C . VAL A 1 411 ? 31.725 36.224 7.015 1.00 7.23 441 VAL A C 1
ATOM 3402 O O . VAL A 1 411 ? 30.897 37.024 7.451 1.00 6.41 441 VAL A O 1
ATOM 3406 N N . LYS A 1 412 ? 32.855 36.589 6.427 1.00 7.98 442 LYS A N 1
ATOM 3407 C CA A LYS A 1 412 ? 33.185 37.990 6.180 0.50 9.59 442 LYS A CA 1
ATOM 3408 C CA B LYS A 1 412 ? 33.195 37.998 6.156 0.50 9.43 442 LYS A CA 1
ATOM 3409 C C . LYS A 1 412 ? 32.692 38.359 4.784 1.00 9.93 442 LYS A C 1
ATOM 3410 O O . LYS A 1 412 ? 33.385 38.162 3.783 1.00 13.37 442 LYS A O 1
ATOM 3421 N N . SER A 1 413 ? 31.484 38.881 4.720 1.00 8.78 443 SER A N 1
ATOM 3422 C CA . SER A 1 413 ? 30.817 39.160 3.476 1.00 8.13 443 SER A CA 1
ATOM 3423 C C . SER A 1 413 ? 30.935 40.592 2.992 1.00 8.65 443 SER A C 1
ATOM 3424 O O . SER A 1 413 ? 30.576 40.858 1.861 1.00 10.06 443 SER A O 1
ATOM 3427 N N . GLY A 1 414 ? 31.357 41.513 3.856 1.00 8.34 444 GLY A N 1
ATOM 3428 C CA . GLY A 1 414 ? 31.252 42.926 3.568 1.00 8.00 444 GLY A CA 1
ATOM 3429 C C . GLY A 1 414 ? 29.951 43.561 4.050 1.00 7.89 444 GLY A C 1
ATOM 3430 O O . GLY A 1 414 ? 29.788 44.786 3.991 1.00 9.38 444 GLY A O 1
ATOM 3431 N N . GLN A 1 415 ? 29.013 42.740 4.512 1.00 6.71 445 GLN A N 1
ATOM 3432 C CA . GLN A 1 415 ? 27.795 43.258 5.132 1.00 6.28 445 GLN A CA 1
ATOM 3433 C C . GLN A 1 415 ? 28.040 43.403 6.645 1.00 5.93 445 GLN A C 1
ATOM 3434 O O . GLN A 1 415 ? 28.986 42.825 7.201 1.00 6.22 445 GLN A O 1
ATOM 3440 N N . GLN A 1 416 ? 27.181 44.161 7.319 1.00 5.09 446 GLN A N 1
ATOM 3441 C CA . GLN A 1 416 ? 27.431 44.468 8.721 1.00 4.44 446 GLN A CA 1
ATOM 3442 C C . GLN A 1 416 ? 26.970 43.393 9.689 1.00 3.92 446 GLN A C 1
ATOM 3443 O O . GLN A 1 416 ? 27.457 43.359 10.791 1.00 4.29 446 GLN A O 1
ATOM 3449 N N . TRP A 1 417 ? 25.961 42.601 9.333 1.00 4.29 447 TRP A N 1
ATOM 3450 C CA . TRP A 1 417 ? 25.557 41.491 10.198 1.00 4.49 447 TRP A CA 1
ATOM 3451 C C . TRP A 1 417 ? 26.289 40.209 9.811 1.00 4.65 447 TRP A C 1
ATOM 3452 O O . TRP A 1 417 ? 25.740 39.283 9.263 1.00 5.96 447 TRP A O 1
ATOM 3463 N N . ASP A 1 418 ? 27.573 40.217 10.092 1.00 4.93 448 ASP A N 1
ATOM 3464 C CA . ASP A 1 418 ? 28.490 39.189 9.641 1.00 4.51 448 ASP A CA 1
ATOM 3465 C C . ASP A 1 418 ? 29.813 39.423 10.338 1.00 5.21 448 ASP A C 1
ATOM 3466 O O . ASP A 1 418 ? 30.055 40.500 10.896 1.00 5.37 448 ASP A O 1
ATOM 3471 N N . ALA A 1 419 ? 30.678 38.407 10.277 1.00 5.23 449 ALA A N 1
ATOM 3472 C CA . ALA A 1 419 ? 32.036 38.561 10.738 1.00 5.42 449 ALA A CA 1
ATOM 3473 C C . ALA A 1 419 ? 32.675 39.771 10.076 1.00 5.91 449 ALA A C 1
ATOM 3474 O O . ALA A 1 419 ? 32.422 40.046 8.936 1.00 6.51 449 ALA A O 1
ATOM 3476 N N . PRO A 1 420 ? 33.537 40.503 10.786 1.00 6.36 450 PRO A N 1
ATOM 3477 C CA . PRO A 1 420 ? 33.992 40.294 12.160 1.00 5.53 450 PRO A CA 1
ATOM 3478 C C . PRO A 1 420 ? 33.206 41.110 13.153 1.00 6.30 450 PRO A C 1
ATOM 3479 O O . PRO A 1 420 ? 33.722 41.410 14.219 1.00 5.60 450 PRO A O 1
ATOM 3483 N N . ASN A 1 421 ? 31.954 41.449 12.831 1.00 4.95 451 ASN A N 1
ATOM 3484 C CA . ASN A 1 421 ? 31.171 42.338 13.717 1.00 5.57 451 ASN A CA 1
ATOM 3485 C C . ASN A 1 421 ? 30.425 41.659 14.827 1.00 5.77 451 ASN A C 1
ATOM 3486 O O . ASN A 1 421 ? 29.803 40.607 14.629 1.00 6.70 451 ASN A O 1
ATOM 3491 N N . GLY A 1 422 ? 30.489 42.294 15.999 1.00 5.41 452 GLY A N 1
ATOM 3492 C CA . GLY A 1 422 ? 29.704 41.892 17.147 1.00 5.68 452 GLY A CA 1
ATOM 3493 C C . GLY A 1 422 ? 28.721 42.987 17.454 1.00 4.64 452 GLY A C 1
ATOM 3494 O O . GLY A 1 422 ? 29.081 44.145 17.489 1.00 4.95 452 GLY A O 1
ATOM 3495 N N . TRP A 1 423 ? 27.468 42.605 17.687 1.00 3.94 453 TRP A N 1
ATOM 3496 C CA . TRP A 1 423 ? 26.406 43.521 17.993 1.00 4.56 453 TRP A CA 1
ATOM 3497 C C . TRP A 1 423 ? 25.912 43.283 19.404 1.00 4.05 453 TRP A C 1
ATOM 3498 O O . TRP A 1 423 ? 25.582 42.149 19.772 1.00 4.19 453 TRP A O 1
ATOM 3509 N N . ALA A 1 424 ? 25.819 44.374 20.172 1.00 4.19 454 ALA A N 1
ATOM 3510 C CA . ALA A 1 424 ? 25.328 44.305 21.556 1.00 3.99 454 ALA A CA 1
ATOM 3511 C C . ALA A 1 424 ? 24.126 43.386 21.795 1.00 3.89 454 ALA A C 1
ATOM 3512 O O . ALA A 1 424 ? 24.155 42.592 22.709 1.00 4.21 454 ALA A O 1
ATOM 3514 N N . PRO A 1 425 ? 23.043 43.535 21.022 1.00 4.86 455 PRO A N 1
ATOM 3515 C CA . PRO A 1 425 ? 21.870 42.701 21.330 1.00 4.60 455 PRO A CA 1
ATOM 3516 C C . PRO A 1 425 ? 22.170 41.219 21.272 1.00 3.60 455 PRO A C 1
ATOM 3517 O O . PRO A 1 425 ? 21.648 40.449 22.072 1.00 4.65 455 PRO A O 1
ATOM 3521 N N . LEU A 1 426 ? 22.987 40.812 20.303 1.00 3.95 456 LEU A N 1
ATOM 3522 C CA . LEU A 1 426 ? 23.342 39.394 20.170 1.00 2.84 456 LEU A CA 1
ATOM 3523 C C . LEU A 1 426 ? 24.237 38.938 21.340 1.00 4.58 456 LEU A C 1
ATOM 3524 O O . LEU A 1 426 ? 24.178 37.770 21.775 1.00 4.94 456 LEU A O 1
ATOM 3529 N N . GLN A 1 427 ? 25.061 39.858 21.852 1.00 4.39 457 GLN A N 1
ATOM 3530 C CA . GLN A 1 427 ? 25.879 39.514 23.015 1.00 4.77 457 GLN A CA 1
ATOM 3531 C C . GLN A 1 427 ? 24.967 39.182 24.185 1.00 4.42 457 GLN A C 1
ATOM 3532 O O . GLN A 1 427 ? 25.190 38.206 24.906 1.00 5.92 457 GLN A O 1
ATOM 3538 N N . TRP A 1 428 ? 23.956 40.027 24.396 1.00 4.84 458 TRP A N 1
ATOM 3539 C CA . TRP A 1 428 ? 23.086 39.850 25.532 1.00 5.19 458 TRP A CA 1
ATOM 3540 C C . TRP A 1 428 ? 22.186 38.614 25.408 1.00 4.87 458 TRP A C 1
ATOM 3541 O O . TRP A 1 428 ? 22.027 37.839 26.338 1.00 5.43 458 TRP A O 1
ATOM 3552 N N . VAL A 1 429 ? 21.600 38.435 24.243 1.00 4.89 459 VAL A N 1
ATOM 3553 C CA A VAL A 1 429 ? 20.796 37.249 23.978 0.50 4.15 459 VAL A CA 1
ATOM 3554 C CA B VAL A 1 429 ? 20.785 37.256 24.017 0.50 5.06 459 VAL A CA 1
ATOM 3555 C C . VAL A 1 429 ? 21.600 35.977 24.251 1.00 4.51 459 VAL A C 1
ATOM 3556 O O . VAL A 1 429 ? 21.139 35.052 24.908 1.00 5.74 459 VAL A O 1
ATOM 3563 N N . ALA A 1 430 ? 22.826 35.940 23.746 1.00 3.89 460 ALA A N 1
ATOM 3564 C CA . ALA A 1 430 ? 23.713 34.785 23.963 1.00 4.97 460 ALA A CA 1
ATOM 3565 C C . ALA A 1 430 ? 24.018 34.562 25.440 1.00 4.95 460 ALA A C 1
ATOM 3566 O O . ALA A 1 430 ? 23.927 33.450 25.946 1.00 6.73 460 ALA A O 1
ATOM 3568 N N . THR A 1 431 ? 24.419 35.620 26.140 1.00 4.52 461 THR A N 1
ATOM 3569 C CA A THR A 1 431 ? 24.789 35.549 27.548 0.50 5.45 461 THR A CA 1
ATOM 3570 C CA B THR A 1 431 ? 24.822 35.429 27.523 0.50 5.51 461 THR A CA 1
ATOM 3571 C C . THR A 1 431 ? 23.619 35.021 28.362 1.00 5.71 461 THR A C 1
ATOM 3572 O O . THR A 1 431 ? 23.736 34.128 29.199 1.00 6.53 461 THR A O 1
ATOM 3579 N N . GLU A 1 432 ? 22.475 35.658 28.150 1.00 5.42 462 GLU A N 1
ATOM 3580 C CA . GLU A 1 432 ? 21.293 35.303 28.920 1.00 5.71 462 GLU A CA 1
ATOM 3581 C C . GLU A 1 432 ? 20.803 33.893 28.575 1.00 5.45 462 GLU A C 1
ATOM 3582 O O . GLU A 1 432 ? 20.407 33.138 29.449 1.00 6.47 462 GLU A O 1
ATOM 3588 N N . GLY A 1 433 ? 20.807 33.553 27.301 1.00 5.19 463 GLY A N 1
ATOM 3589 C CA . GLY A 1 433 ? 20.469 32.197 26.898 1.00 6.13 463 GLY A CA 1
ATOM 3590 C C . GLY A 1 433 ? 21.365 31.162 27.510 1.00 5.44 463 GLY A C 1
ATOM 3591 O O . GLY A 1 433 ? 20.914 30.115 27.945 1.00 6.20 463 GLY A O 1
ATOM 3592 N N . LEU A 1 434 ? 22.667 31.425 27.509 1.00 4.95 464 LEU A N 1
ATOM 3593 C CA . LEU A 1 434 ? 23.598 30.480 28.110 1.00 6.05 464 LEU A CA 1
ATOM 3594 C C . LEU A 1 434 ? 23.374 30.358 29.611 1.00 5.69 464 LEU A C 1
ATOM 3595 O O . LEU A 1 434 ? 23.347 29.244 30.149 1.00 6.89 464 LEU A O 1
ATOM 3600 N N . GLN A 1 435 ? 23.131 31.472 30.282 1.00 6.69 465 GLN A N 1
ATOM 3601 C CA A GLN A 1 435 ? 22.807 31.503 31.727 0.50 6.76 465 GLN A CA 1
ATOM 3602 C CA B GLN A 1 435 ? 22.882 31.399 31.721 0.50 7.73 465 GLN A CA 1
ATOM 3603 C C . GLN A 1 435 ? 21.575 30.655 32.015 1.00 7.11 465 GLN A C 1
ATOM 3604 O O . GLN A 1 435 ? 21.464 30.009 33.053 1.00 7.81 465 GLN A O 1
ATOM 3615 N N . ASN A 1 436 ? 20.611 30.698 31.097 1.00 6.45 466 ASN A N 1
ATOM 3616 C CA . ASN A 1 436 ? 19.342 29.988 31.296 1.00 6.82 466 ASN A CA 1
ATOM 3617 C C . ASN A 1 436 ? 19.566 28.460 31.402 1.00 7.38 466 ASN A C 1
ATOM 3618 O O . ASN A 1 436 ? 18.689 27.726 31.874 1.00 9.70 466 ASN A O 1
ATOM 3623 N N . TYR A 1 437 ? 20.708 27.989 30.906 1.00 6.53 467 TYR A N 1
ATOM 3624 C CA . TYR A 1 437 ? 21.023 26.567 30.903 1.00 6.72 467 TYR A CA 1
ATOM 3625 C C . TYR A 1 437 ? 22.312 26.302 31.691 1.00 7.69 467 TYR A C 1
ATOM 3626 O O . TYR A 1 437 ? 22.940 25.255 31.528 1.00 9.41 467 TYR A O 1
ATOM 3635 N N . GLY A 1 438 ? 22.686 27.252 32.550 1.00 8.03 468 GLY A N 1
ATOM 3636 C CA . GLY A 1 438 ? 23.811 27.052 33.475 1.00 8.39 468 GLY A CA 1
ATOM 3637 C C . GLY A 1 438 ? 25.185 27.083 32.854 1.00 8.96 468 GLY A C 1
ATOM 3638 O O . GLY A 1 438 ? 26.159 26.669 33.483 1.00 10.14 468 GLY A O 1
ATOM 3639 N N . GLN A 1 439 ? 25.283 27.580 31.629 1.00 8.24 469 GLN A N 1
ATOM 3640 C CA . GLN A 1 439 ? 26.564 27.663 30.928 1.00 7.91 469 GLN A CA 1
ATOM 3641 C C . GLN A 1 439 ? 27.227 28.991 31.274 1.00 8.88 469 GLN A C 1
ATOM 3642 O O . GLN A 1 439 ? 27.391 29.877 30.435 1.00 7.33 469 GLN A O 1
ATOM 3648 N N . LYS A 1 440 ? 27.620 29.103 32.537 1.00 8.81 470 LYS A N 1
ATOM 3649 C CA . LYS A 1 440 ? 28.047 30.377 33.104 1.00 10.30 470 LYS A CA 1
ATOM 3650 C C . LYS A 1 440 ? 29.420 30.805 32.604 1.00 10.09 470 LYS A C 1
ATOM 3651 O O . LYS A 1 440 ? 29.658 32.008 32.417 1.00 10.05 470 LYS A O 1
ATOM 3655 N N . GLU A 1 441 ? 30.312 29.847 32.364 1.00 10.69 471 GLU A N 1
ATOM 3656 C CA . GLU A 1 441 ? 31.659 30.193 31.902 1.00 10.99 471 GLU A CA 1
ATOM 3657 C C . GLU A 1 441 ? 31.623 30.814 30.524 1.00 10.13 471 GLU A C 1
ATOM 3658 O O . GLU A 1 441 ? 32.237 31.866 30.302 1.00 10.10 471 GLU A O 1
ATOM 3664 N N . VAL A 1 442 ? 30.903 30.201 29.592 1.00 9.58 472 VAL A N 1
ATOM 3665 C CA . VAL A 1 442 ? 30.837 30.775 28.249 1.00 8.61 472 VAL A CA 1
ATOM 3666 C C . VAL A 1 442 ? 30.095 32.123 28.281 1.00 7.56 472 VAL A C 1
ATOM 3667 O O . VAL A 1 442 ? 30.478 33.071 27.616 1.00 8.11 472 VAL A O 1
ATOM 3671 N N . ALA A 1 443 ? 29.050 32.214 29.087 1.00 6.90 473 ALA A N 1
ATOM 3672 C CA . ALA A 1 443 ? 28.304 33.454 29.210 1.00 6.62 473 ALA A CA 1
ATOM 3673 C C . ALA A 1 443 ? 29.194 34.588 29.710 1.00 7.38 473 ALA A C 1
ATOM 3674 O O . ALA A 1 443 ? 29.153 35.720 29.224 1.00 8.10 473 ALA A O 1
ATOM 3676 N N . MET A 1 444 ? 30.002 34.278 30.723 1.00 8.81 474 MET A N 1
ATOM 3677 C CA A MET A 1 444 ? 30.873 35.319 31.285 0.50 9.24 474 MET A CA 1
ATOM 3678 C CA B MET A 1 444 ? 30.938 35.232 31.326 0.50 9.47 474 MET A CA 1
ATOM 3679 C C . MET A 1 444 ? 31.982 35.685 30.321 1.00 9.40 474 MET A C 1
ATOM 3680 O O . MET A 1 444 ? 32.377 36.859 30.245 1.00 9.52 474 MET A O 1
ATOM 3689 N N . ASP A 1 445 ? 32.475 34.741 29.555 1.00 9.06 475 ASP A N 1
ATOM 3690 C CA . ASP A 1 445 ? 33.494 35.089 28.572 1.00 9.46 475 ASP A CA 1
ATOM 3691 C C . ASP A 1 445 ? 32.927 36.002 27.490 1.00 8.68 475 ASP A C 1
ATOM 3692 O O . ASP A 1 445 ? 33.571 36.974 27.092 1.00 8.08 475 ASP A O 1
ATOM 3697 N N . ILE A 1 446 ? 31.709 35.732 27.026 1.00 7.56 476 ILE A N 1
ATOM 3698 C CA . ILE A 1 446 ? 31.102 36.658 26.059 1.00 6.76 476 ILE A CA 1
ATOM 3699 C C . ILE A 1 446 ? 30.999 38.057 26.668 1.00 6.73 476 ILE A C 1
ATOM 3700 O O . ILE A 1 446 ? 31.404 39.041 26.059 1.00 5.73 476 ILE A O 1
ATOM 3705 N N . SER A 1 447 ? 30.497 38.127 27.903 1.00 7.02 477 SER A N 1
ATOM 3706 C CA . SER A 1 447 ? 30.317 39.428 28.543 1.00 7.27 477 SER A CA 1
ATOM 3707 C C . SER A 1 447 ? 31.643 40.156 28.747 1.00 7.15 477 SER A C 1
ATOM 3708 O O . SER A 1 447 ? 31.770 41.334 28.419 1.00 7.25 477 SER A O 1
ATOM 3711 N N . TRP A 1 448 ? 32.610 39.463 29.320 1.00 7.02 478 TRP A N 1
ATOM 3712 C CA . TRP A 1 448 ? 33.906 40.072 29.537 1.00 8.06 478 TRP A CA 1
ATOM 3713 C C . TRP A 1 448 ? 34.608 40.490 28.251 1.00 7.14 478 TRP A C 1
ATOM 3714 O O . TRP A 1 448 ? 35.214 41.585 28.189 1.00 7.78 478 TRP A O 1
ATOM 3725 N N . HIS A 1 449 ? 34.566 39.619 27.246 1.00 5.98 479 HIS A N 1
ATOM 3726 C CA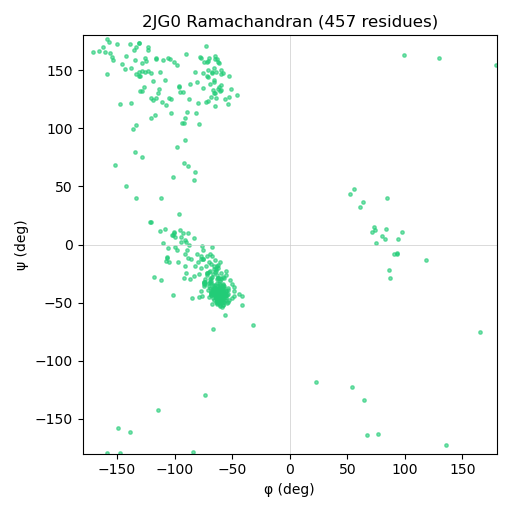 . HIS A 1 449 ? 35.215 39.957 25.985 1.00 5.85 479 HIS A CA 1
ATOM 3727 C C . HIS A 1 449 ? 34.551 41.177 25.339 1.00 5.04 479 HIS A C 1
ATOM 3728 O O . HIS A 1 449 ? 35.236 42.083 24.901 1.00 5.83 479 HIS A O 1
ATOM 3735 N N . PHE A 1 450 ? 33.221 41.171 25.256 1.00 4.67 480 PHE A N 1
ATOM 3736 C CA . PHE A 1 450 ? 32.532 42.292 24.656 1.00 4.32 480 PHE A CA 1
ATOM 3737 C C . PHE A 1 450 ? 32.725 43.577 25.458 1.00 3.84 480 PHE A C 1
ATOM 3738 O O . PHE A 1 450 ? 32.928 44.650 24.889 1.00 5.09 480 PHE A O 1
ATOM 3746 N N . LEU A 1 451 ? 32.578 43.485 26.784 1.00 4.36 481 LEU A N 1
ATOM 3747 C CA . LEU A 1 451 ? 32.762 44.675 27.637 1.00 5.12 481 LEU A CA 1
ATOM 3748 C C . LEU A 1 451 ? 34.179 45.243 27.478 1.00 5.01 481 LEU A C 1
ATOM 3749 O O . LEU A 1 451 ? 34.382 46.464 27.447 1.00 6.51 481 LEU A O 1
ATOM 3754 N N . THR A 1 452 ? 35.163 44.354 27.388 1.00 5.76 482 THR A N 1
ATOM 3755 C CA . THR A 1 452 ? 36.548 44.808 27.188 1.00 5.72 482 THR A CA 1
ATOM 3756 C C . THR A 1 452 ? 36.642 45.592 25.880 1.00 6.06 482 THR A C 1
ATOM 3757 O O . THR A 1 452 ? 37.305 46.637 25.796 1.00 5.68 482 THR A O 1
ATOM 3761 N N . ASN A 1 453 ? 35.940 45.111 24.867 1.00 4.89 483 ASN A N 1
ATOM 3762 C CA . ASN A 1 453 ? 35.895 45.798 23.566 1.00 4.85 483 ASN A CA 1
ATOM 3763 C C . ASN A 1 453 ? 35.266 47.177 23.683 1.00 5.64 483 ASN A C 1
ATOM 3764 O O . ASN A 1 453 ? 35.779 48.183 23.226 1.00 5.67 483 ASN A O 1
ATOM 3769 N N . VAL A 1 454 ? 34.135 47.214 24.358 1.00 4.97 484 VAL A N 1
ATOM 3770 C CA . VAL A 1 454 ? 33.424 48.474 24.561 1.00 5.03 484 VAL A CA 1
ATOM 3771 C C . VAL A 1 454 ? 34.317 49.445 25.343 1.00 5.32 484 VAL A C 1
ATOM 3772 O O . VAL A 1 454 ? 34.436 50.620 24.989 1.00 5.10 484 VAL A O 1
ATOM 3776 N N . GLN A 1 455 ? 34.904 48.969 26.437 1.00 5.16 485 GLN A N 1
ATOM 3777 C CA . GLN A 1 455 ? 35.782 49.840 27.209 1.00 5.80 485 GLN A CA 1
ATOM 3778 C C . GLN A 1 455 ? 36.987 50.345 26.426 1.00 5.66 485 GLN A C 1
ATOM 3779 O O . GLN A 1 455 ? 37.338 51.546 26.495 1.00 7.02 485 GLN A O 1
ATOM 3785 N N . HIS A 1 456 ? 37.649 49.435 25.740 1.00 5.20 486 HIS A N 1
ATOM 3786 C CA . HIS A 1 456 ? 38.862 49.775 24.997 1.00 5.98 486 HIS A CA 1
ATOM 3787 C C . HIS A 1 456 ? 38.539 50.830 23.933 1.00 5.80 486 HIS A C 1
ATOM 3788 O O . HIS A 1 456 ? 39.239 51.815 23.782 1.00 6.27 486 HIS A O 1
ATOM 3795 N N . THR A 1 457 ? 37.436 50.632 23.210 1.00 5.78 487 THR A N 1
ATOM 3796 C CA . THR A 1 457 ? 36.995 51.583 22.201 1.00 6.40 487 THR A CA 1
ATOM 3797 C C . THR A 1 457 ? 36.650 52.933 22.841 1.00 7.55 487 THR A C 1
ATOM 3798 O O . THR A 1 457 ? 36.969 54.004 22.308 1.00 7.40 487 THR A O 1
ATOM 3802 N N . TYR A 1 458 ? 35.990 52.885 23.982 1.00 6.78 488 TYR A N 1
ATOM 3803 C CA . TYR A 1 458 ? 35.681 54.114 24.730 1.00 8.25 488 TYR A CA 1
ATOM 3804 C C . TYR A 1 458 ? 36.955 54.819 25.194 1.00 8.37 488 TYR A C 1
ATOM 3805 O O . TYR A 1 458 ? 37.059 56.049 25.099 1.00 9.44 488 TYR A O 1
ATOM 3814 N N . ASP A 1 459 ? 37.911 54.051 25.707 1.00 7.73 489 ASP A N 1
ATOM 3815 C CA . ASP A 1 459 ? 39.203 54.662 26.119 1.00 9.08 489 ASP A CA 1
ATOM 3816 C C . ASP A 1 459 ? 39.889 55.357 24.957 1.00 9.71 489 ASP A C 1
ATOM 3817 O O . ASP A 1 459 ? 40.480 56.443 25.126 1.00 10.93 489 ASP A O 1
ATOM 3822 N N . ARG A 1 460 ? 39.780 54.778 23.766 1.00 9.66 490 ARG A N 1
ATOM 3823 C CA A ARG A 1 460 ? 40.459 55.372 22.604 0.50 10.82 490 ARG A CA 1
ATOM 3824 C CA B ARG A 1 460 ? 40.424 55.326 22.552 0.50 10.36 490 ARG A CA 1
ATOM 3825 C C . ARG A 1 460 ? 39.667 56.489 21.934 1.00 10.75 490 ARG A C 1
ATOM 3826 O O . ARG A 1 460 ? 40.234 57.529 21.610 1.00 11.94 490 ARG A O 1
ATOM 3841 N N . GLU A 1 461 ? 38.374 56.259 21.728 1.00 10.27 491 GLU A N 1
ATOM 3842 C CA . GLU A 1 461 ? 37.528 57.134 20.921 1.00 11.07 491 GLU A CA 1
ATOM 3843 C C . GLU A 1 461 ? 36.554 57.980 21.714 1.00 10.64 491 GLU A C 1
ATOM 3844 O O . GLU A 1 461 ? 35.893 58.838 21.136 1.00 11.00 491 GLU A O 1
ATOM 3850 N N . LYS A 1 462 ? 36.393 57.703 23.002 1.00 10.54 492 LYS A N 1
ATOM 3851 C CA . LYS A 1 462 ? 35.535 58.518 23.868 1.00 11.82 492 LYS A CA 1
ATOM 3852 C C . LYS A 1 462 ? 34.073 58.477 23.440 1.00 10.88 492 LYS A C 1
ATOM 3853 O O . LYS A 1 462 ? 33.336 59.465 23.548 1.00 11.21 492 LYS A O 1
ATOM 3859 N N . LYS A 1 463 ? 33.656 57.301 22.980 1.00 9.35 493 LYS A N 1
ATOM 3860 C CA . LYS A 1 463 ? 32.288 57.067 22.578 1.00 8.85 493 LYS A CA 1
ATOM 3861 C C . LYS A 1 463 ? 31.973 55.573 22.554 1.00 8.05 493 LYS A C 1
ATOM 3862 O O . LYS A 1 463 ? 32.847 54.723 22.631 1.00 7.32 493 LYS A O 1
ATOM 3868 N N . LEU A 1 464 ? 30.688 55.287 22.483 1.00 6.29 494 LEU A N 1
ATOM 3869 C CA A LEU A 1 464 ? 30.193 53.941 22.226 0.50 6.33 494 LEU A CA 1
ATOM 3870 C CA B LEU A 1 464 ? 30.197 53.944 22.222 0.50 6.74 494 LEU A CA 1
ATOM 3871 C C . LEU A 1 464 ? 29.582 53.966 20.832 1.00 6.54 494 LEU A C 1
ATOM 3872 O O . LEU A 1 464 ? 29.083 55.004 20.392 1.00 7.58 494 LEU A O 1
ATOM 3881 N N . VAL A 1 465 ? 29.640 52.823 20.158 1.00 5.13 495 VAL A N 1
ATOM 3882 C CA . VAL A 1 465 ? 29.281 52.733 18.768 1.00 5.09 495 VAL A CA 1
ATOM 3883 C C . VAL A 1 465 ? 28.309 51.566 18.515 1.00 4.64 495 VAL A C 1
ATOM 3884 O O . VAL A 1 465 ? 28.016 50.773 19.398 1.00 4.78 495 VAL A O 1
ATOM 3888 N N . GLU A 1 466 ? 27.830 51.517 17.290 1.00 5.39 496 GLU A N 1
ATOM 3889 C CA . GLU A 1 466 ? 26.746 50.620 16.857 1.00 5.07 496 GLU A CA 1
ATOM 3890 C C . GLU A 1 466 ? 27.087 49.125 16.870 1.00 5.29 496 GLU A C 1
ATOM 3891 O O . GLU A 1 466 ? 26.241 48.290 17.178 1.00 4.48 496 GLU A O 1
ATOM 3897 N N . LYS A 1 467 ? 28.305 48.807 16.443 1.00 5.26 497 LYS A N 1
ATOM 3898 C CA . LYS A 1 467 ? 28.815 47.450 16.413 1.00 5.42 497 LYS A CA 1
ATOM 3899 C C . LYS A 1 467 ? 30.316 47.503 16.489 1.00 5.19 497 LYS A C 1
ATOM 3900 O O . LYS A 1 467 ? 30.911 48.550 16.212 1.00 5.20 497 LYS A O 1
ATOM 3906 N N . TYR A 1 468 ? 30.909 46.359 16.866 1.00 4.22 498 TYR A N 1
ATOM 3907 C CA . TYR A 1 468 ? 32.318 46.260 17.207 1.00 4.26 498 TYR A CA 1
ATOM 3908 C C . TYR A 1 468 ? 33.004 45.173 16.388 1.00 4.71 498 TYR A C 1
ATOM 3909 O O . TYR A 1 468 ? 32.410 44.171 16.082 1.00 5.17 498 TYR A O 1
ATOM 3918 N N . ASP A 1 469 ? 34.287 45.363 16.077 1.00 5.18 499 ASP A N 1
ATOM 3919 C CA . ASP A 1 469 ? 35.089 44.305 15.458 1.00 4.82 499 ASP A CA 1
ATOM 3920 C C . ASP A 1 469 ? 35.530 43.415 16.605 1.00 4.97 499 ASP A C 1
ATOM 3921 O O . ASP A 1 469 ? 36.270 43.844 17.465 1.00 5.94 499 ASP A O 1
ATOM 3926 N N . VAL A 1 470 ? 35.042 42.184 16.625 1.00 5.19 500 VAL A N 1
ATOM 3927 C CA . VAL A 1 470 ? 35.366 41.245 17.716 1.00 5.75 500 VAL A CA 1
ATOM 3928 C C . VAL A 1 470 ? 36.643 40.427 17.497 1.00 5.54 500 VAL A C 1
ATOM 3929 O O . VAL A 1 470 ? 37.017 39.649 18.355 1.00 6.26 500 VAL A O 1
ATOM 3933 N N . SER A 1 471 ? 37.328 40.617 16.376 1.00 6.18 501 SER A N 1
ATOM 3934 C CA . SER A 1 471 ? 38.581 39.909 16.152 1.00 6.81 501 SER A CA 1
ATOM 3935 C C . SER A 1 471 ? 39.668 40.380 17.130 1.00 6.75 501 SER A C 1
ATOM 3936 O O . SER A 1 471 ? 40.588 39.630 17.465 1.00 7.55 501 SER A O 1
ATOM 3939 N N . THR A 1 472 ? 39.546 41.623 17.570 1.00 6.21 502 THR A N 1
ATOM 3940 C CA . THR A 1 472 ? 40.426 42.244 18.545 1.00 6.14 502 THR A CA 1
ATOM 3941 C C . THR A 1 472 ? 39.532 43.052 19.500 1.00 5.67 502 THR A C 1
ATOM 3942 O O . THR A 1 472 ? 38.325 42.797 19.588 1.00 5.54 502 THR A O 1
ATOM 3946 N N . THR A 1 473 ? 40.103 43.994 20.231 1.00 5.65 503 THR A N 1
ATOM 3947 C CA . THR A 1 473 ? 39.321 44.942 20.968 1.00 5.87 503 THR A CA 1
ATOM 3948 C C . THR A 1 473 ? 39.719 46.344 20.597 1.00 6.44 503 THR A C 1
ATOM 3949 O O . THR A 1 473 ? 40.831 46.576 20.121 1.00 6.73 503 THR A O 1
ATOM 3953 N N . GLY A 1 474 ? 38.810 47.288 20.836 1.00 6.67 504 GLY A N 1
ATOM 3954 C CA . GLY A 1 474 ? 39.105 48.688 20.657 1.00 6.65 504 GLY A CA 1
ATOM 3955 C C . GLY A 1 474 ? 38.768 49.337 19.342 1.00 6.69 504 GLY A C 1
ATOM 3956 O O . GLY A 1 474 ? 39.073 50.527 19.155 1.00 7.96 504 GLY A O 1
ATOM 3957 N N . THR A 1 475 ? 38.124 48.600 18.433 1.00 6.67 505 THR A N 1
ATOM 3958 C CA A THR A 1 475 ? 37.700 49.207 17.190 0.50 6.17 505 THR A CA 1
ATOM 3959 C CA B THR A 1 475 ? 37.784 49.073 17.106 0.50 7.47 505 THR A CA 1
ATOM 3960 C C . THR A 1 475 ? 36.274 48.861 16.876 1.00 6.68 505 THR A C 1
ATOM 3961 O O . THR A 1 475 ? 35.778 47.764 17.133 1.00 7.13 505 THR A O 1
ATOM 3968 N N . GLY A 1 476 ? 35.590 49.855 16.360 1.00 7.20 506 GLY A N 1
ATOM 3969 C CA . GLY A 1 476 ? 34.232 49.678 15.887 1.00 7.71 506 GLY A CA 1
ATOM 3970 C C . GLY A 1 476 ? 34.208 48.876 14.596 1.00 8.11 506 GLY A C 1
ATOM 3971 O O . GLY A 1 476 ? 35.197 48.760 13.870 1.00 8.78 506 GLY A O 1
ATOM 3972 N N . GLY A 1 477 ? 33.067 48.263 14.332 1.00 7.80 507 GLY A N 1
ATOM 3973 C CA . GLY A 1 477 ? 32.879 47.514 13.110 1.00 7.52 507 GLY A CA 1
ATOM 3974 C C . GLY A 1 477 ? 32.459 48.384 11.942 1.00 7.76 507 GLY A C 1
ATOM 3975 O O . GLY A 1 477 ? 32.301 49.581 12.056 1.00 8.08 507 GLY A O 1
ATOM 3976 N N . GLY A 1 478 ? 32.252 47.737 10.808 1.00 7.54 508 GLY A N 1
ATOM 3977 C CA . GLY A 1 478 ? 31.857 48.417 9.600 1.00 7.52 508 GLY A CA 1
ATOM 3978 C C . GLY A 1 478 ? 30.992 47.536 8.726 1.00 7.16 508 GLY A C 1
ATOM 3979 O O . GLY A 1 478 ? 30.411 46.555 9.168 1.00 7.69 508 GLY A O 1
ATOM 3980 N N . GLY A 1 479 ? 30.962 47.863 7.446 1.00 6.87 509 GLY A N 1
ATOM 3981 C CA . GLY A 1 479 ? 30.290 47.048 6.467 1.00 6.11 509 GLY A CA 1
ATOM 3982 C C . GLY A 1 479 ? 28.926 47.587 6.125 1.00 6.32 509 GLY A C 1
ATOM 3983 O O . GLY A 1 479 ? 28.343 48.388 6.868 1.00 6.06 509 GLY A O 1
ATOM 3984 N N . GLY A 1 480 ? 28.408 47.110 5.004 1.00 5.47 510 GLY A N 1
ATOM 3985 C CA . GLY A 1 480 ? 27.082 47.509 4.569 1.00 5.98 510 GLY A CA 1
ATOM 3986 C C . GLY A 1 480 ? 26.967 48.889 3.956 1.00 6.16 510 GLY A C 1
ATOM 3987 O O . GLY A 1 480 ? 27.961 49.483 3.528 1.00 6.71 510 GLY A O 1
ATOM 3988 N N . GLU A 1 481 ? 25.735 49.380 3.897 1.00 5.53 511 GLU A N 1
ATOM 3989 C CA . GLU A 1 481 ? 25.395 50.536 3.051 1.00 5.61 511 GLU A CA 1
ATOM 3990 C C . GLU A 1 481 ? 25.546 51.885 3.732 1.00 5.54 511 GLU A C 1
ATOM 3991 O O . GLU A 1 481 ? 25.355 52.916 3.107 1.00 6.44 511 GLU A O 1
ATOM 3997 N N . TYR A 1 482 ? 25.869 51.906 5.018 1.00 5.92 512 TYR A N 1
ATOM 3998 C CA . TYR A 1 482 ? 26.121 53.192 5.696 1.00 5.81 512 TYR A CA 1
ATOM 3999 C C . TYR A 1 482 ? 27.271 53.056 6.695 1.00 5.99 512 TYR A C 1
ATOM 4000 O O . TYR A 1 482 ? 27.635 51.944 7.060 1.00 5.50 512 TYR A O 1
ATOM 4009 N N . PRO A 1 483 ? 27.857 54.184 7.104 1.00 6.32 513 PRO A N 1
ATOM 4010 C CA . PRO A 1 483 ? 28.981 54.096 8.040 1.00 6.74 513 PRO A CA 1
ATOM 4011 C C . PRO A 1 483 ? 28.620 53.769 9.468 1.00 6.10 513 PRO A C 1
ATOM 4012 O O . PRO A 1 483 ? 27.503 53.999 9.907 1.00 6.36 513 PRO A O 1
ATOM 4016 N N . LEU A 1 484 ? 29.593 53.233 10.193 1.00 5.98 514 LEU A N 1
ATOM 4017 C CA . LEU A 1 484 ? 29.429 52.995 11.623 1.00 5.52 514 LEU A CA 1
ATOM 4018 C C . LEU A 1 484 ? 28.826 54.203 12.322 1.00 5.32 514 LEU A C 1
ATOM 4019 O O . LEU A 1 484 ? 29.313 55.335 12.186 1.00 6.04 514 LEU A O 1
ATOM 4024 N N . GLN A 1 485 ? 27.766 53.968 13.095 1.00 5.60 515 GLN A N 1
ATOM 4025 C CA . GLN A 1 485 ? 27.122 55.039 13.829 1.00 6.03 515 GLN A CA 1
ATOM 4026 C C . GLN A 1 485 ? 27.509 55.087 15.298 1.00 6.39 515 GLN A C 1
ATOM 4027 O O . GLN A 1 485 ? 27.938 54.081 15.880 1.00 5.97 515 GLN A O 1
ATOM 4033 N N . ASP A 1 486 ? 27.350 56.279 15.887 1.00 7.65 516 ASP A N 1
ATOM 4034 C CA . ASP A 1 486 ? 27.790 56.531 17.261 1.00 7.69 516 ASP A CA 1
ATOM 4035 C C . ASP A 1 486 ? 26.571 56.765 18.182 1.00 7.15 516 ASP A C 1
ATOM 4036 O O . ASP A 1 486 ? 25.543 57.321 17.779 1.00 7.79 516 ASP A O 1
ATOM 4041 N N . GLY A 1 487 ? 26.700 56.366 19.438 1.00 6.36 517 GLY A N 1
ATOM 4042 C CA . GLY A 1 487 ? 25.753 56.762 20.474 1.00 6.43 517 GLY A CA 1
ATOM 4043 C C . GLY A 1 487 ? 25.950 55.884 21.694 1.00 6.70 517 GLY A C 1
ATOM 4044 O O . GLY A 1 487 ? 26.526 56.311 22.669 1.00 6.81 517 GLY A O 1
ATOM 4045 N N . PHE A 1 488 ? 25.500 54.631 21.664 1.00 5.47 518 PHE A N 1
ATOM 4046 C CA . PHE A 1 488 ? 24.592 54.069 20.688 1.00 5.31 518 PHE A CA 1
ATOM 4047 C C . PHE A 1 488 ? 23.617 53.214 21.477 1.00 4.62 518 PHE A C 1
ATOM 4048 O O . PHE A 1 488 ? 24.029 52.321 22.201 1.00 5.61 518 PHE A O 1
ATOM 4056 N N . GLY A 1 489 ? 22.329 53.515 21.368 1.00 4.69 519 GLY A N 1
ATOM 4057 C CA . GLY A 1 489 ? 21.295 52.997 22.255 1.00 5.06 519 GLY A CA 1
ATOM 4058 C C . GLY A 1 489 ? 21.518 51.612 22.823 1.00 5.03 519 GLY A C 1
ATOM 4059 O O . GLY A 1 489 ? 21.704 51.461 24.027 1.00 5.77 519 GLY A O 1
ATOM 4060 N N . TRP A 1 490 ? 21.457 50.576 21.990 1.00 4.35 520 TRP A N 1
ATOM 4061 C CA . TRP A 1 490 ? 21.528 49.213 22.545 1.00 3.49 520 TRP A CA 1
ATOM 4062 C C . TRP A 1 490 ? 22.911 48.840 23.045 1.00 3.94 520 TRP A C 1
ATOM 4063 O O . TRP A 1 490 ? 23.020 47.987 23.911 1.00 4.36 520 TRP A O 1
ATOM 4074 N N . THR A 1 491 ? 23.955 49.487 22.524 1.00 3.70 521 THR A N 1
ATOM 4075 C CA . THR A 1 491 ? 25.300 49.239 23.067 1.00 4.74 521 THR A CA 1
ATOM 4076 C C . THR A 1 491 ? 25.361 49.761 24.504 1.00 4.14 521 THR A C 1
ATOM 4077 O O . THR A 1 491 ? 25.813 49.102 25.432 1.00 5.88 521 THR A O 1
ATOM 4081 N N . ASN A 1 492 ? 24.854 50.969 24.677 1.00 4.09 522 ASN A N 1
ATOM 4082 C CA . ASN A 1 492 ? 24.822 51.590 25.987 1.00 3.70 522 ASN A CA 1
ATOM 4083 C C . ASN A 1 492 ? 24.009 50.779 26.989 1.00 4.02 522 ASN A C 1
ATOM 4084 O O . ASN A 1 492 ? 24.425 50.552 28.131 1.00 5.84 522 ASN A O 1
ATOM 4089 N N . GLY A 1 493 ? 22.826 50.358 26.562 1.00 4.89 523 GLY A N 1
ATOM 4090 C CA . GLY A 1 493 ? 21.996 49.561 27.421 1.00 4.97 523 GLY A CA 1
ATOM 4091 C C . GLY A 1 493 ? 22.571 48.223 27.809 1.00 4.72 523 GLY A C 1
ATOM 4092 O O . GLY A 1 493 ? 22.587 47.853 28.992 1.00 5.25 523 GLY A O 1
ATOM 4093 N N . VAL A 1 494 ? 23.078 47.489 26.835 1.00 5.74 524 VAL A N 1
ATOM 4094 C CA . VAL A 1 494 ? 23.672 46.196 27.140 1.00 5.75 524 VAL A CA 1
ATOM 4095 C C . VAL A 1 494 ? 24.920 46.353 27.990 1.00 6.04 524 VAL A C 1
ATOM 4096 O O . VAL A 1 494 ? 25.189 45.523 28.835 1.00 6.53 524 VAL A O 1
ATOM 4100 N N . THR A 1 495 ? 25.722 47.383 27.717 1.00 6.00 525 THR A N 1
ATOM 4101 C CA . THR A 1 495 ? 26.945 47.606 28.505 1.00 6.42 525 THR A CA 1
ATOM 4102 C C . THR A 1 495 ? 26.605 47.771 29.991 1.00 7.32 525 THR A C 1
ATOM 4103 O O . THR A 1 495 ? 27.257 47.194 30.860 1.00 7.91 525 THR A O 1
ATOM 4107 N N . LEU A 1 496 ? 25.566 48.548 30.280 1.00 8.12 526 LEU A N 1
ATOM 4108 C CA A LEU A 1 496 ? 25.146 48.720 31.692 0.50 7.75 526 LEU A CA 1
ATOM 4109 C CA B LEU A 1 496 ? 25.186 48.750 31.671 0.50 8.86 526 LEU A CA 1
ATOM 4110 C C . LEU A 1 496 ? 24.752 47.418 32.312 1.00 8.79 526 LEU A C 1
ATOM 4111 O O . LEU A 1 496 ? 25.099 47.133 33.456 1.00 8.82 526 LEU A O 1
ATOM 4120 N N . LYS A 1 497 ? 23.961 46.618 31.598 1.00 8.59 527 LYS A N 1
ATOM 4121 C CA . LYS A 1 497 ? 23.547 45.316 32.130 1.00 9.95 527 LYS A CA 1
ATOM 4122 C C . LYS A 1 497 ? 24.755 44.437 32.408 1.00 10.19 527 LYS A C 1
ATOM 4123 O O . LYS A 1 497 ? 24.871 43.817 33.473 1.00 11.15 527 LYS A O 1
ATOM 4129 N N . MET A 1 498 ? 25.672 44.370 31.456 1.00 9.24 528 MET A N 1
ATOM 4130 C CA . MET A 1 498 ? 26.838 43.544 31.625 1.00 9.23 528 MET A CA 1
ATOM 4131 C C . MET A 1 498 ? 27.785 44.050 32.712 1.00 9.32 528 MET A C 1
ATOM 4132 O O . MET A 1 498 ? 28.365 43.242 33.435 1.00 9.26 528 MET A O 1
ATOM 4137 N N . LEU A 1 499 ? 27.938 45.361 32.814 1.00 10.09 529 LEU A N 1
ATOM 4138 C CA . LEU A 1 499 ? 28.729 45.933 33.889 1.00 11.98 529 LEU A CA 1
ATOM 4139 C C . LEU A 1 499 ? 28.223 45.459 35.246 1.00 13.73 529 LEU A C 1
ATOM 4140 O O . LEU A 1 499 ? 29.020 45.154 36.131 1.00 13.63 529 LEU A O 1
ATOM 4145 N N . ASP A 1 500 ? 26.905 45.369 35.412 1.00 15.14 530 ASP A N 1
ATOM 4146 C CA . ASP A 1 500 ? 26.367 44.783 36.657 1.00 16.76 530 ASP A CA 1
ATOM 4147 C C . ASP A 1 500 ? 26.645 43.295 36.847 1.00 18.39 530 ASP A C 1
ATOM 4148 O O . ASP A 1 500 ? 26.836 42.844 37.987 1.00 20.39 530 ASP A O 1
ATOM 4153 N N . LEU A 1 501 ? 26.656 42.524 35.776 1.00 19.21 531 LEU A N 1
ATOM 4154 C CA . LEU A 1 501 ? 26.922 41.096 35.883 1.00 19.36 531 LEU A CA 1
ATOM 4155 C C . LEU A 1 501 ? 28.387 40.833 36.294 1.00 19.05 531 LEU A C 1
ATOM 4156 O O . LEU A 1 501 ? 28.677 39.832 36.965 1.00 18.70 531 LEU A O 1
ATOM 4161 N N . ILE A 1 502 ? 29.313 41.704 35.886 1.00 18.64 532 ILE A N 1
ATOM 4162 C CA . ILE A 1 502 ? 30.734 41.369 36.013 1.00 18.48 532 ILE A CA 1
ATOM 4163 C C . ILE A 1 502 ? 31.383 41.824 37.323 1.00 19.15 532 ILE A C 1
ATOM 4164 O O . ILE A 1 502 ? 32.460 41.346 37.652 1.00 18.90 532 ILE A O 1
ATOM 4169 N N . CYS A 1 503 ? 30.768 42.759 38.035 1.00 19.84 533 CYS A N 1
ATOM 4170 C CA . CYS A 1 503 ? 31.324 43.215 39.324 1.00 21.20 533 CYS A CA 1
ATOM 4171 C C . CYS A 1 503 ? 30.305 43.028 40.433 1.00 23.08 533 CYS A C 1
ATOM 4172 O O . CYS A 1 503 ? 29.100 43.077 40.179 1.00 22.83 533 CYS A O 1
ATOM 4175 N N . PRO A 1 504 ? 30.794 42.782 41.667 1.00 25.27 534 PRO A N 1
ATOM 4176 C CA . PRO A 1 504 ? 29.978 42.492 42.845 1.00 26.75 534 PRO A CA 1
ATOM 4177 C C . PRO A 1 504 ? 28.713 43.300 43.070 1.00 28.16 534 PRO A C 1
ATOM 4178 O O . PRO A 1 504 ? 27.696 42.716 43.441 1.00 29.02 534 PRO A O 1
ATOM 4182 N N . LYS A 1 505 ? 28.756 44.616 42.890 1.00 29.47 535 LYS A N 1
ATOM 4183 C CA . LYS A 1 505 ? 27.620 45.462 43.311 1.00 30.63 535 LYS A CA 1
ATOM 4184 C C . LYS A 1 505 ? 27.728 45.903 44.781 1.00 31.42 535 LYS A C 1
ATOM 4185 O O . LYS A 1 505 ? 27.213 46.958 45.141 1.00 32.23 535 LYS A O 1
ATOM 4187 N N . GLU A 1 506 ? 28.377 45.093 45.622 1.00 32.01 536 GLU A N 1
ATOM 4188 C CA . GLU A 1 506 ? 28.981 45.602 46.860 1.00 32.32 536 GLU A CA 1
ATOM 4189 C C . GLU A 1 506 ? 30.263 46.368 46.515 1.00 31.59 536 GLU A C 1
ATOM 4190 O O . GLU A 1 506 ? 30.838 47.064 47.354 1.00 32.38 536 GLU A O 1
ATOM 4196 N N . GLN A 1 507 ? 30.711 46.203 45.272 1.00 29.99 537 GLN A N 1
ATOM 4197 C CA . GLN A 1 507 ? 31.859 46.896 44.735 1.00 28.62 537 GLN A CA 1
ATOM 4198 C C . GLN A 1 507 ? 31.615 47.013 43.226 1.00 27.06 537 GLN A C 1
ATOM 4199 O O . GLN A 1 507 ? 32.307 46.369 42.434 1.00 27.03 537 GLN A O 1
ATOM 4201 N N . PRO A 1 508 ? 30.621 47.826 42.838 1.00 24.92 538 PRO A N 1
ATOM 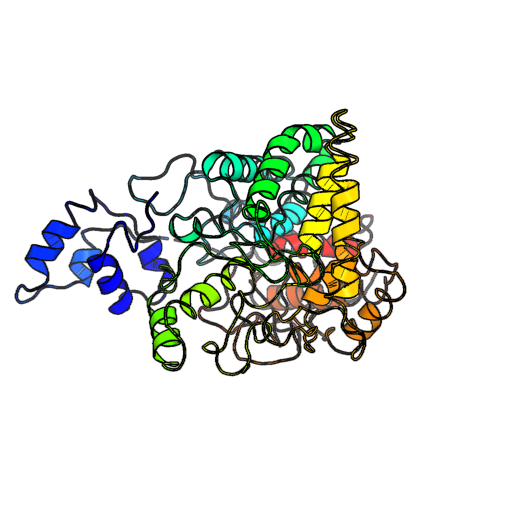4202 C CA . PRO A 1 508 ? 30.267 47.952 41.422 1.00 23.56 538 PRO A CA 1
ATOM 4203 C C . PRO A 1 508 ? 31.351 48.701 40.680 1.00 21.60 538 PRO A C 1
ATOM 4204 O O . PRO A 1 508 ? 31.999 49.570 41.252 1.00 22.29 538 PRO A O 1
ATOM 4208 N N . CYS A 1 509 ? 31.513 48.383 39.402 1.00 19.15 539 CYS A N 1
ATOM 4209 C CA A CYS A 1 509 ? 32.544 49.021 38.606 0.50 18.63 539 CYS A CA 1
ATOM 4210 C CA B CYS A 1 509 ? 32.531 48.988 38.555 0.50 17.74 539 CYS A CA 1
ATOM 4211 C C . CYS A 1 5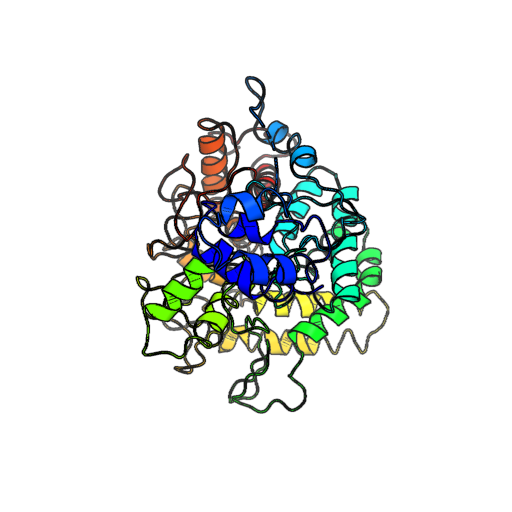09 ? 31.935 50.051 37.664 1.00 17.40 539 CYS A C 1
ATOM 4212 O O . CYS A 1 509 ? 30.831 49.865 37.137 1.00 18.08 539 CYS A O 1
ATOM 4217 N N . ASP A 1 510 ? 32.661 51.138 37.472 1.00 15.22 540 ASP A N 1
ATOM 4218 C CA . ASP A 1 510 ? 32.212 52.200 36.562 1.00 14.38 540 ASP A CA 1
ATOM 4219 C C . ASP A 1 510 ? 32.998 52.157 35.254 1.00 12.39 540 ASP A C 1
ATOM 4220 O O . ASP A 1 510 ? 32.588 52.763 34.276 1.00 11.58 540 ASP A O 1
ATOM 4225 N N . ASN A 1 511 ? 34.116 51.427 35.249 1.00 10.42 541 ASN A N 1
ATOM 4226 C CA . ASN A 1 511 ? 34.836 51.053 34.026 1.00 9.63 541 ASN A CA 1
ATOM 4227 C C . ASN A 1 511 ? 35.037 49.554 34.079 1.00 8.84 541 ASN A C 1
ATOM 4228 O O . ASN A 1 511 ? 35.053 48.968 35.161 1.00 9.32 541 ASN A O 1
ATOM 4233 N N . VAL A 1 512 ? 35.205 48.919 32.919 1.00 8.69 542 VAL A N 1
ATOM 4234 C CA . VAL A 1 512 ? 35.447 47.477 32.885 1.00 9.02 542 VAL A CA 1
ATOM 4235 C C . VAL A 1 512 ? 36.855 47.232 33.416 1.00 11.45 542 VAL A C 1
ATOM 4236 O O . VAL A 1 512 ? 37.815 47.814 32.913 1.00 12.79 542 VAL A O 1
ATOM 4240 N N . PRO A 1 513 ? 36.977 46.410 34.456 1.00 13.51 543 PRO A N 1
ATOM 4241 C CA . PRO A 1 513 ? 38.336 46.203 34.989 1.00 14.83 543 PRO A CA 1
ATOM 4242 C C . PRO A 1 513 ? 39.181 45.250 34.150 1.00 15.40 543 PRO A C 1
ATOM 4243 O O . PRO A 1 513 ? 38.651 44.510 33.309 1.00 15.45 543 PRO A O 1
ATOM 4247 N N . ALA A 1 514 ? 40.491 45.347 34.371 1.00 15.91 544 ALA A N 1
ATOM 4248 C CA . ALA A 1 514 ? 41.501 44.546 33.676 1.00 16.10 544 ALA A CA 1
ATOM 4249 C C . ALA A 1 514 ? 41.600 43.140 34.286 1.00 16.65 544 ALA A C 1
ATOM 4250 O O . ALA A 1 514 ? 42.175 42.225 33.692 1.00 15.12 544 ALA A O 1
ATOM 4252 N N . THR A 1 515 ? 41.028 42.981 35.479 1.00 17.36 545 THR A N 1
ATOM 4253 C CA . THR A 1 515 ? 41.126 41.746 36.237 1.00 18.08 545 THR A CA 1
ATOM 4254 C C . THR A 1 515 ? 39.731 41.409 36.638 1.00 17.94 545 THR A C 1
ATOM 4255 O O . THR A 1 515 ? 39.012 42.295 37.103 1.00 17.26 545 THR A O 1
ATOM 4259 N N . ARG A 1 516 ? 39.331 40.165 36.426 1.00 18.25 546 ARG A N 1
ATOM 4260 C CA A ARG A 1 516 ? 38.027 39.715 36.856 0.33 18.36 546 ARG A CA 1
ATOM 4261 C CA B ARG A 1 516 ? 38.024 39.716 36.874 0.33 17.80 546 ARG A CA 1
ATOM 4262 C CA C ARG A 1 516 ? 38.030 39.652 36.874 0.33 18.99 546 ARG A CA 1
ATOM 4263 C C . ARG A 1 516 ? 38.001 39.683 38.397 1.00 19.03 546 ARG A C 1
ATOM 4264 O O . ARG A 1 516 ? 38.855 39.074 39.026 1.00 19.46 546 ARG A O 1
ATOM 4286 N N . PRO A 1 517 ? 37.031 40.409 39.013 1.00 20.25 547 PRO A N 1
ATOM 4287 C CA . PRO A 1 517 ? 36.911 40.362 40.489 1.00 21.02 547 PRO A CA 1
ATOM 4288 C C . PRO A 1 517 ? 36.883 38.942 41.071 1.00 22.42 547 PRO A C 1
ATOM 4289 O O . PRO A 1 517 ? 35.937 38.172 40.829 1.00 24.65 547 PRO A O 1
#

Foldseek 3Di:
DAQCCVQQPPLLVVVLVVCPDVFLQFVSQKAFPDRSVVLNVVCVVQVPDPPDDSVVSDVVGTDTDDDFDPPPAFLQNLLVVLQVVQKDAPCDDDPRGQAAHFNAIAGFFFDSGNWHAAPLRLLLLLQCVLVPVLVRLVSVLRRQLVCCVPLLEAFRTRGNLRSQAHAQDCSLVSLVSNCVPVNLVSLQVSLVSLVSHLCVQCVPVVPDDALDDDAQWHQHNVRQIAGFFWGNFQAARSRCHVVLVVLLVVDPVDDSSQLSGQQSSCVRHVPNDAPLQAPDLQRSSRGRRVQKGALLSLLSVLLSLQSSLVSCVVNVNNVRNVVSVVVSVSSLVCQVPAQADPVQLFGAIHGSVVRHGDDFDFLSRLSCLLSVSDDLVSLVSVLVCQVVQAQAQQAGFGGNDDRLAASGPQKDFLVSLVSNLNSNVSNPVNVSSLSRLLNNLQQQQLLCVVPVFGWGIDRRNHHNGGDAGDDDGIGTSGSSRSSSSSVSQVVQDDVVDGDSGRDPDRD

InterPro domains:
  IPR001661 Glycoside hydrolase, family 37 [PF01204] (55-532)
  IPR001661 Glycoside hydrolase, family 37 [PR00744] (191-209)
  IPR001661 Glycoside hydrolase, family 37 [PR00744] (266-283)
  IPR001661 Glycoside hydrolase, family 37 [PR00744] (300-317)
  IPR001661 Glycoside hydrolase, family 37 [PR00744] (332-349)
  IPR001661 Glycoside hydrolase, family 37 [PR00744] (375-391)
  IPR001661 Glycoside hydrolase, family 37 [PR00744] (439-455)
  IPR001661 Glycoside hydrolase, family 37 [PR00744] (516-529)
  IPR001661 Glycoside hydrolase, family 37 [PTHR23403] (42-547)
  IPR008928 Six-hairpin glycosidase superfamily [SSF48208] (39-539)
  IPR012341 Six-hairpin glycosidase-like superfamily [G3DSA:1.50.10.10] (32-547)
  IPR018232 Glycoside hydrolase, family 37, conserved site [PS00927] (149-162)
  IPR018232 Glycoside hydrolase, family 37, conserved site [PS00928] (446-455)
  IPR023720 Trehalase, periplasmic [MF_01060] (3-534)

B-factor: mean 12.05, std 8.06, range [2.21, 54.99]

Nearest PDB structures (foldseek):
  2jg0-assembly1_A  TM=1.002E+00  e=1.108E-94  Escherichia coli K-12
  2jf4-assembly1_A  TM=1.001E+00  e=6.609E-89  Escherichia coli K-12
  2wyn-assembly1_B  TM=9.958E-01  e=5.236E-86  Escherichia coli K-12
  2jjb-assembly2_D  TM=9.934E-01  e=3.819E-85  Escherichia coli K-12
  2wyn-assembly2_A  TM=9.953E-01  e=1.058E-84  Escherichia coli K-12

Sequence (507 aa):
PQPPDIILLGPLFNDVQNAKLFPDQKTFADAVPNSDPLMMILADYRMQQNQSGFDLRHFVNVVNFTLPKYVPPEGQSLREHIDDGLWPVLTRSTEENTTEKWDSLLPLPEPYVVPGGRFREVYYWDSYFTMLGLAEESGHWDKVADMMVANFAHEIDTYGHIPNGNRSYYLSRSQPPFFALLMVEELLAQHEGDAALKQYLPQMQKEYAYWMDGVVENLQAGQQEKRVVVKKLQDGTLLNRYWWDDDDRDTPRPESSWVEDIATAKSNPNRPATEEIYRDLRSSAAASGWDFSSRWMMDDNPQQLNTLRTTSIVPVDLLNSLMFKMEKILARASSKKAAGDNAMMMANQQYETLANARQKKGIEKYLWNDQQGWYADYDLKKSHKVVRNNQLTAAALFPLYVNAAAKKDRANNKMATATKTTHLLQPGGLNTTSSVKKSGQQWDAPNGWAPLQWVVATTEGLQQNYGQKEVAMMDISWHFLTNVQHTYDRREKKLLVEKYDVSTTGTTGGGGGEYPLQDGFGWTNGVTLLKMLDLICPKEQPCCDNVPATRRRP

Secondary structure (DSSP, 8-state):
---HHHHTHHHHHHHHHTT-SSSHHHHHT-EESS-HHHHHHHHHHHTTSTT--HHHHHHHHEE-----PPTT--HHHHHHHHTTTTEE--SS--TT-SBPP-SS-EE--BTTB-S-BHHHHHHHHHHHHHTT-HHHHHHHHHHHHHHHHHHSS--SBSBGGGTT---S--HHHHHHHHHHHHTHHHHHHHHHHHHHHHHHHTTT-TT--TTEEETTEEE-TTS-EEE----S--S--GGGHHHHHHHHHT-TTS-HHHHHHHHHHHHHTT--S-GGGBSSTT-GGGB-GGGEE-HHHHHHHHHHHHHHHHHHHHHT-HHHHHHHHHHHHHHHHHHHHHSEETTTTEE--EETTTTEE----BGGGGHHHHTT-S-HHHHHHHHHHIIIIIEETTEE-SBS---SSSSSTTEE-HHHHHHHHHHHHTTT-HHHHHHHHHHHHHHHHHHHHHHSS-BS-EETTSSS-B---SSSPPPBS-HHHHHHHHHHHHHHS-SSS--SS--SS--

Radius of gyration: 22.56 Å; Cα contacts (8 Å, |Δi|>4): 1118; chains: 1; bounding box: 51×59×66 Å

GO terms:
  GO:0004555 alpha,alpha-trehalase activity (F, IDA)
  GO:0005993 trehalose catabolic process (P, IDA)
  GO:0030288 outer membrane-bounded periplasmic space (C, IDA)
  GO:0071474 cellular hyperosmotic response (P, IEP)
  GO:0005993 trehalose catabolic process (P, IMP)
  GO:0006974 DNA damage response (P, IEP)

Solvent-accessible surface area: 19319 Å² total; per-residue (Å²): 98,109,16,8,13,92,47,4,19,86,0,0,46,40,1,3,69,49,140,28,25,148,35,8,1,27,1,0,6,5,27,6,84,31,49,3,135,114,3,34,62,58,10,150,134,60,57,123,100,128,76,53,81,31,104,117,8,0,86,84,18,7,80,53,43,150,222,124,20,91,140,76,43,10,0,37,90,14,0,54,46,21,3,95,56,8,32,94,81,14,111,125,44,134,78,94,34,5,28,5,52,2,50,62,48,2,5,1,5,3,54,25,20,54,0,1,14,0,2,12,2,18,0,4,0,10,0,0,12,45,39,53,61,49,100,38,0,31,37,1,0,30,1,0,6,67,1,0,71,74,51,28,13,0,1,6,0,0,10,4,3,11,31,12,1,2,11,3,1,0,0,1,10,0,0,34,6,3,8,139,105,77,33,62,59,0,0,92,105,19,19,75,26,1,56,90,1,24,61,22,3,20,71,16,53,159,131,12,98,55,37,82,75,68,61,7,0,0,50,10,133,87,29,28,60,0,0,15,1,46,0,76,49,47,45,12,5,0,10,2,24,22,56,1,61,57,20,8,169,68,21,115,138,49,70,45,65,93,0,23,48,7,0,0,0,0,4,3,0,4,0,29,3,1,5,2,0,8,84,62,47,110,86,34,13,28,0,32,0,19,25,0,0,0,2,3,0,0,0,1,0,10,47,1,3,75,2,0,2,106,0,0,147,34,53,57,64,93,78,67,9,98,83,11,64,82,52,0,73,58,6,60,150,3,0,38,133,30,0,11,8,115,152,74,15,30,0,4,8,16,7,23,148,53,98,138,35,35,93,53,10,7,1,1,1,0,1,0,0,22,2,82,0,8,40,162,88,50,0,76,106,0,2,79,7,0,113,90,77,0,32,58,75,0,0,0,10,0,0,66,47,133,11,56,29,5,4,0,3,38,3,0,4,0,0,2,0,19,0,0,1,54,0,0,58,63,38,55,40,90,133,6,0,34,39,0,0,19,52,0,0,55,0,0,15,70,1,11,78,167,87,99,70,0,2,3,0,0,31,0,54,76,35,3,72,25,8,34,33,38,56,22,98,56,20,55,10,3,0,7,0,0,0,0,0,0,60,0,0,62,73,12,10,61,74,161,60,83,17,66,6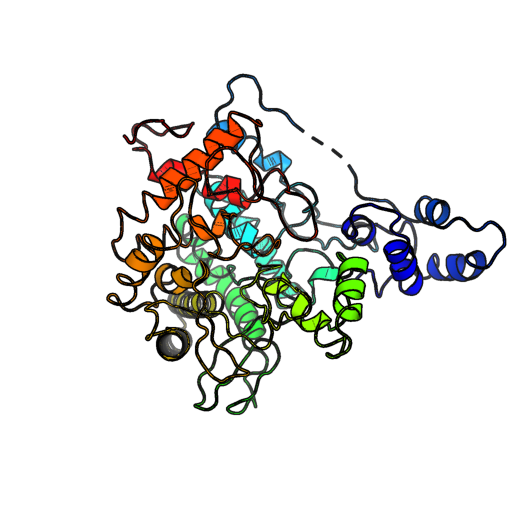6,16,43,117,105,115,104

CATH classification: 1.50.10.10

Organism: Escherichia coli (strain K12) (NCBI:txid83333)